Protein 6P2U (pdb70)

Nearest PDB structures (foldseek):
  6p2u-assembly1_A  TM=1.003E+00  e=4.292E-82  Homo sapiens
  6nhk-assembly2_B  TM=9.918E-01  e=5.697E-70  Homo sapiens
  3iuc-assembly3_C  TM=9.650E-01  e=4.732E-54  Homo sapiens
  4b9q-assembly4_D  TM=8.857E-01  e=1.041E-56  Escherichia coli
  7nqr-assembly1_A  TM=9.549E-01  e=6.515E-53  Plasmodium falciparum 3D7

InterPro domains:
  IPR012725 Chaperone DnaK [MF_00332] (52-679)
  IPR012725 Chaperone DnaK [TIGR02350] (55-652)
  IPR013126 Heat shock protein 70 family [PF00012] (55-652)
  IPR013126 Heat shock protein 70 family [PTHR19375] (55-613)
  IPR018181 Heat shock protein 70, conserved site [PS00297] (58-65)
  IPR018181 Heat shock protein 70, conserved site [PS00329] (242-255)
  IPR018181 Heat shock protein 70, conserved site [PS01036] (383-397)
  IPR029047 Heat shock protein 70kD, peptide-binding domain superfamily [G3DSA:2.60.34.10] (428-552)
  IPR029047 Heat shock protein 70kD, peptide-binding domain superfamily [SSF100920] (430-586)
  IPR029048 Heat shock protein 70kD, C-terminal domain superfamily [G3DSA:1.20.1270.10] (553-656)
  IPR043129 ATPase, nucleotide binding domain [SSF53067] (55-235)
  IPR043129 ATPase, nucleotide binding domain [SSF53067] (237-428)

Sequence (379 aa):
KGAVVGIDLGTTNSCVAVMEGKQAKVLENAEGARTTPSVVAFTADGERLVGMPAKRQAVTNPNNTFYATKRLIGRRYDDPEVQKDIKNVPFKIVRASNGDAWVEAHGKLYSPSQIGAFVLMKMKETAENYLGHTAKNAVITVPAYFNDSQRQATKDAGQISGLNVLRVINEPTAAALAYGLDKSEDKVIAVYDLGGGTFDISILEIQKGVFEVKSTNGDTFLGGEDFDQALLRHIVKEFKRETGVDLTKDNMALQRVREAAEKAKCELSSSVQTDINLPYLTMDSGPKHLNMKLTRAQFEGIVTDLIRRTIAPCQKAMQDAEVSKSDIGEVILVGGMTRMPKVQQTVQDLFGRAPSKAVNPDEAVAIGAAIQGGVLAGD

CATH classification: 3.30.420.40 (+3 more: 3.30.30.30, 3.30.420.40, 3.90.640.10)

Foldseek 3Di:
DDWAKEKALDQFKIWIWADDPPFIGTFAAPVRHRIFTLKWFADPVGDIDGTPVLLLCCLVRQQGMDGSCLQQQLAFCPPVSNVVVPVVGRYDWDQDPVRGTWGDDPRDIGRSLCSSLVHVLRVQVRVCVVRVDGRAEYEYEDAPPDDPSSVVSVCVSCVVSRYRHPYYYHLVVLLCVLVVCQQPQWAWEWEWAAAAAWTKIWIWIAHRRDIDTQFIFTGRGFHVLVLLVLQLVVLQVVCCVVPVDGCPVPSVLSSVSSVLSSVQQVVQLPAFKDWRWAFQSDFDPGGDIDIDIDGNVNSCVSCVVSLVRGQVRLVVRCVSSVHALVRHHAYEYAYPVCSRVVSQVSVCVRNVDRHDCPDPRPCSSSRSSNVVSVVVVVD

Organism: Homo sapiens (NCBI:txid9606)

Structure (mmCIF, N/CA/C/O backbone):
data_6P2U
#
_entry.id   6P2U
#
_cell.length_a   51.040
_cell.length_b   68.250
_cell.length_c   121.220
_cell.angle_alpha   90.000
_cell.angle_beta   90.000
_cell.angle_gamma   90.000
#
_symmetry.space_group_name_H-M   'P 21 21 21'
#
loop_
_entity.id
_entity.type
_entity.pdbx_description
1 polymer 'Stress-70 protein, mitochondrial'
2 non-polymer 9-{5-O-[(S)-hydroxy(phosphonooxy)phosphoryl]-alpha-D-ribofuranosyl}-N-(prop-2-yn-1-yl)-9H-purin-6-amine
3 non-polymer 'PHOSPHATE ION'
4 non-polymer 'MAGNESIUM ION'
5 water water
#
loop_
_atom_site.group_PDB
_atom_site.id
_atom_site.type_symbol
_atom_site.label_atom_id
_atom_site.label_alt_id
_atom_site.label_comp_id
_atom_site.label_asym_id
_atom_site.label_entity_id
_atom_site.label_seq_id
_atom_site.pdbx_PDB_ins_code
_atom_site.Cartn_x
_atom_site.Cartn_y
_atom_site.Cartn_z
_atom_site.occupancy
_atom_site.B_iso_or_equiv
_atom_site.auth_seq_id
_atom_site.auth_comp_id
_atom_site.auth_asym_id
_atom_site.auth_atom_id
_atom_site.pdbx_PDB_model_num
ATOM 1 N N . LYS A 1 6 ? -32.95800 28.72500 -23.35300 1.000 62.08000 52 LYS A N 1
ATOM 2 C CA . LYS A 1 6 ? -33.22700 28.78200 -21.92100 1.000 59.83000 52 LYS A CA 1
ATOM 3 C C . LYS A 1 6 ? -31.95300 28.56300 -21.11200 1.000 65.14000 52 LYS A C 1
ATOM 4 O O . LYS A 1 6 ? -30.92700 29.19300 -21.36800 1.000 68.45000 52 LYS A O 1
ATOM 10 N N . GLY A 1 7 ? -32.02900 27.66700 -20.13400 1.000 61.04000 53 GLY A N 1
ATOM 11 C CA . GLY A 1 7 ? -30.89000 27.35400 -19.29100 1.000 47.62000 53 GLY A CA 1
ATOM 12 C C . GLY A 1 7 ? -29.76400 26.67700 -20.04800 1.000 45.41000 53 GLY A C 1
ATOM 13 O O . GLY A 1 7 ? -30.00400 25.88600 -20.96000 1.000 42.55000 53 GLY A O 1
ATOM 14 N N . ALA A 1 8 ? -28.53000 26.99300 -19.66900 1.000 36.19000 54 ALA A N 1
ATOM 15 C CA . ALA A 1 8 ? -27.36000 26.39700 -20.30200 1.000 27.10000 54 ALA A CA 1
ATOM 16 C C . ALA A 1 8 ? -27.37000 24.87600 -20.18400 1.000 24.61000 54 ALA A C 1
ATOM 17 O O . ALA A 1 8 ? -27.89900 24.31900 -19.22300 1.000 25.54000 54 ALA A O 1
ATOM 19 N N . VAL A 1 9 ? -26.78000 24.21400 -21.17300 1.000 17.70000 55 VAL A N 1
ATOM 20 C CA . VAL A 1 9 ? -26.70000 22.75900 -21.19500 1.000 20.73000 55 VAL A CA 1
ATOM 21 C C . VAL A 1 9 ? -25.28200 22.29000 -20.89000 1.000 18.08000 55 VAL A C 1
ATOM 22 O O . VAL A 1 9 ? -24.37200 22.49400 -21.68800 1.000 22.07000 55 VAL A O 1
ATOM 26 N N . VAL A 1 10 ? -25.09700 21.65900 -19.73600 1.000 16.33000 56 VAL A N 1
ATOM 27 C CA . VAL A 1 10 ? -23.77300 21.18200 -19.34500 1.000 18.24000 56 VAL A CA 1
ATOM 28 C C . VAL A 1 10 ? -23.35500 20.05000 -20.27400 1.000 15.96000 56 VAL A C 1
ATOM 29 O O . VAL A 1 10 ? -24.18400 19.29900 -20.79400 1.000 14.48000 56 VAL A O 1
ATOM 33 N N . GLY A 1 11 ? -22.05400 19.94100 -20.51100 1.000 18.23000 57 GLY A N 1
ATOM 34 C CA . GLY A 1 11 ? -21.49600 18.82400 -21.24100 1.000 18.58000 57 GLY A CA 1
ATOM 35 C C . GLY A 1 11 ? -20.67500 17.97600 -20.27600 1.000 15.86000 57 GLY A C 1
ATOM 36 O O . GLY A 1 11 ? -19.79200 18.49100 -19.57600 1.000 15.50000 57 GLY A O 1
ATOM 37 N N . ILE A 1 12 ? -20.99000 16.68800 -20.22900 1.000 13.09000 58 ILE A N 1
ATOM 38 C CA . ILE A 1 12 ? -20.29000 15.80000 -19.30100 1.000 14.79000 58 ILE A CA 1
ATOM 39 C C . ILE A 1 12 ? -19.60200 14.68000 -20.07300 1.000 16.15000 58 ILE A C 1
ATOM 40 O O . ILE A 1 12 ? -20.25800 13.93200 -20.81800 1.000 14.29000 58 ILE A O 1
ATOM 45 N N . ASP A 1 13 ? -18.28300 14.55200 -19.86700 1.000 12.69000 59 ASP A N 1
ATOM 46 C CA . ASP A 1 13 ? -17.52600 13.35100 -20.22300 1.000 13.78000 59 ASP A CA 1
ATOM 47 C C . ASP A 1 13 ? -17.63600 12.37400 -19.05300 1.000 16.65000 59 ASP A C 1
ATOM 48 O O . ASP A 1 13 ? -16.96000 12.54100 -18.03500 1.000 16.59000 59 ASP A O 1
ATOM 53 N N . LEU A 1 14 ? -18.48700 11.34600 -19.19200 1.000 13.51000 60 LEU A N 1
ATOM 54 C CA . LEU A 1 14 ? -18.62600 10.29900 -18.17200 1.000 14.50000 60 LEU A CA 1
ATOM 55 C C . LEU A 1 14 ? -17.61200 9.20700 -18.50500 1.000 16.62000 60 LEU A C 1
ATOM 56 O O . LEU A 1 14 ? -17.87400 8.28800 -19.28800 1.000 16.59000 60 LEU A O 1
ATOM 61 N N . GLY A 1 15 ? -16.42400 9.30900 -17.90900 1.000 16.60000 61 GLY A N 1
ATOM 62 C CA . GLY A 1 15 ? -15.29800 8.52700 -18.36600 1.000 17.72000 61 GLY A CA 1
ATOM 63 C C . GLY A 1 15 ? -15.13000 7.21100 -17.63900 1.000 17.83000 61 GLY A C 1
ATOM 64 O O . GLY A 1 15 ? -15.65200 6.99400 -16.54500 1.000 19.22000 61 GLY A O 1
ATOM 65 N N . THR A 1 16 ? -14.36700 6.30600 -18.22900 1.000 18.60000 62 THR A N 1
ATOM 66 C CA . THR A 1 16 ? -14.11100 5.04100 -17.56200 1.000 21.15000 62 THR A CA 1
ATOM 67 C C . THR A 1 16 ? -13.40000 5.26300 -16.22400 1.000 18.37000 62 THR A C 1
ATOM 68 O O . THR A 1 16 ? -13.82400 4.73900 -15.20400 1.000 18.56000 62 THR A O 1
ATOM 72 N N . THR A 1 17 ? -12.31600 6.03300 -16.24800 1.000 16.62000 63 THR A N 1
ATOM 73 C CA . THR A 1 17 ? -11.53800 6.32500 -15.04500 1.000 19.67000 63 THR A CA 1
ATOM 74 C C . THR A 1 17 ? -11.86200 7.67100 -14.38100 1.000 18.55000 63 THR A C 1
ATOM 75 O O . THR A 1 17 ? -11.93800 7.76100 -13.16600 1.000 18.48000 63 THR A O 1
ATOM 79 N N . ASN A 1 18 ? -12.04200 8.70500 -15.19500 1.000 17.10000 64 ASN A N 1
ATOM 80 C CA . ASN A 1 18 ? -12.24300 10.05900 -14.71000 1.000 18.52000 64 ASN A CA 1
ATOM 81 C C . ASN A 1 18 ? -13.35400 10.75400 -15.48500 1.000 19.78000 64 ASN A C 1
ATOM 82 O O . ASN A 1 18 ? -13.62600 10.39900 -16.62300 1.000 18.41000 64 ASN A O 1
ATOM 87 N N . SER A 1 19 ? -13.98100 11.75200 -14.87200 1.000 15.22000 65 SER A N 1
ATOM 88 C CA . SER A 1 19 ? -15.07200 12.45200 -15.52000 1.000 15.37000 65 SER A CA 1
ATOM 89 C C . SER A 1 19 ? -14.78400 13.94900 -15.47900 1.000 18.71000 65 SER A C 1
ATOM 90 O O . SER A 1 19 ? -13.96500 14.42500 -14.68300 1.000 18.02000 65 SER A O 1
ATOM 93 N N . CYS A 1 20 ? -15.45900 14.69400 -16.34900 1.000 14.22000 66 CYS A N 1
ATOM 94 C CA . CYS A 1 20 ? -15.17000 16.11200 -16.52300 1.000 14.30000 66 CYS A CA 1
ATOM 95 C C . CYS A 1 20 ? -16.45200 16.80000 -16.97700 1.000 15.20000 66 CYS A C 1
ATOM 96 O O . CYS A 1 20 ? -17.25800 16.21200 -17.70400 1.000 13.50000 66 CYS A O 1
ATOM 99 N N . VAL A 1 21 ? -16.67200 18.02200 -16.51100 1.000 16.70000 67 VAL A N 1
ATOM 100 C CA . VAL A 1 21 ? -17.86900 18.77000 -16.87500 1.000 12.39000 67 VAL A CA 1
ATOM 101 C C . VAL A 1 21 ? -17.48500 20.17500 -17.31300 1.000 15.65000 67 VAL A C 1
ATOM 102 O O . VAL A 1 21 ? -16.66800 20.84600 -16.67000 1.000 16.66000 67 VAL A O 1
ATOM 106 N N . ALA A 1 22 ? -18.08700 20.62500 -18.40800 1.000 14.49000 68 ALA A N 1
ATOM 107 C CA . ALA A 1 22 ? -17.83400 21.95400 -18.93700 1.000 16.78000 68 ALA A CA 1
ATOM 108 C C . ALA A 1 22 ? -19.15500 22.53200 -19.41400 1.000 15.20000 68 ALA A C 1
ATOM 109 O O . ALA A 1 22 ? -20.14000 21.81300 -19.56300 1.000 16.80000 68 ALA A O 1
ATOM 111 N N . VAL A 1 23 ? -19.17600 23.84500 -19.64400 1.000 15.60000 69 VAL A N 1
ATOM 112 C CA . VAL A 1 23 ? -20.36800 24.52500 -20.13100 1.000 17.59000 69 VAL A CA 1
ATOM 113 C C . VAL A 1 23 ? -19.93600 25.74500 -20.93900 1.000 19.03000 69 VAL A C 1
ATOM 114 O O . VAL A 1 23 ? -18.90800 26.36600 -20.65700 1.000 21.79000 69 VAL A O 1
ATOM 118 N N . MET A 1 24 ? -20.70400 26.06700 -21.97600 1.000 20.66000 70 MET A N 1
ATOM 119 C CA . MET A 1 24 ? -20.42000 27.26600 -22.76000 1.000 21.34000 70 MET A CA 1
ATOM 120 C C . MET A 1 24 ? -20.57800 28.51900 -21.90500 1.000 25.69000 70 MET A C 1
ATOM 121 O O . MET A 1 24 ? -21.60600 28.71800 -21.25100 1.000 28.39000 70 MET A O 1
ATOM 126 N N . GLU A 1 25 ? -19.55500 29.36700 -21.91500 1.000 29.89000 71 GLU A N 1
ATOM 127 C CA . GLU A 1 25 ? -19.61200 30.68800 -21.28700 1.000 34.09000 71 GLU A CA 1
ATOM 128 C C . GLU A 1 25 ? -19.15500 31.71400 -22.32300 1.000 33.28000 71 GLU A C 1
ATOM 129 O O . GLU A 1 25 ? -17.96000 31.84600 -22.59800 1.000 31.18000 71 GLU A O 1
ATOM 135 N N . GLY A 1 26 ? -20.10100 32.44300 -22.90100 1.000 30.69000 72 GLY A N 1
ATOM 136 C CA . GLY A 1 26 ? -19.74300 33.32600 -23.99700 1.000 31.73000 72 GLY A CA 1
ATOM 137 C C . GLY A 1 26 ? -19.42100 32.50300 -25.22700 1.000 31.75000 72 GLY A C 1
ATOM 138 O O . GLY A 1 26 ? -20.19600 31.62600 -25.62700 1.000 31.33000 72 GLY A O 1
ATOM 139 N N . LYS A 1 27 ? -18.25700 32.76000 -25.82600 1.000 35.63000 73 LYS A N 1
ATOM 140 C CA . LYS A 1 27 ? -17.85200 32.11400 -27.06900 1.000 38.06000 73 LYS A CA 1
ATOM 141 C C . LYS A 1 27 ? -16.90700 30.93900 -26.85600 1.000 33.85000 73 LYS A C 1
ATOM 142 O O . LYS A 1 27 ? -16.40500 30.38500 -27.83800 1.000 37.92000 73 LYS A O 1
ATOM 144 N N . GLN A 1 28 ? -16.64600 30.54600 -25.61100 1.000 33.31000 74 GLN A N 1
ATOM 145 C CA . GLN A 1 28 ? -15.76100 29.42300 -25.34300 1.000 33.08000 74 GLN A CA 1
ATOM 146 C C . GLN A 1 28 ? -16.35000 28.55500 -24.24100 1.000 32.78000 74 GLN A C 1
ATOM 147 O O . GLN A 1 28 ? -17.08300 29.03800 -23.37000 1.000 29.75000 74 GLN A O 1
ATOM 149 N N . ALA A 1 29 ? -16.02200 27.26500 -24.29700 1.000 29.58000 75 ALA A N 1
ATOM 150 C CA . ALA A 1 29 ? -16.39300 26.33800 -23.23900 1.000 23.64000 75 ALA A CA 1
ATOM 151 C C . ALA A 1 29 ? -15.50800 26.55200 -22.01900 1.000 22.51000 75 ALA A C 1
ATOM 152 O O . ALA A 1 29 ? -14.30400 26.80500 -22.14800 1.000 24.38000 75 ALA A O 1
ATOM 154 N N . LYS A 1 30 ? -16.11600 26.45700 -20.83200 1.000 18.18000 76 LYS A N 1
ATOM 155 C CA . LYS A 1 30 ? -15.42100 26.57200 -19.55200 1.000 21.22000 76 LYS A CA 1
ATOM 156 C C . LYS A 1 30 ? -15.48900 25.23400 -18.82200 1.000 21.39000 76 LYS A C 1
ATOM 157 O O . LYS A 1 30 ? -16.58400 24.73400 -18.54700 1.000 18.19000 76 LYS A O 1
ATOM 159 N N . VAL A 1 31 ? -14.32800 24.66300 -18.51000 1.000 14.52000 77 VAL A N 1
ATOM 160 C CA . VAL A 1 31 ? -14.25800 23.43400 -17.72400 1.000 16.60000 77 VAL A CA 1
ATOM 161 C C . VAL A 1 31 ? -14.40800 23.80200 -16.25200 1.000 17.24000 77 VAL A C 1
ATOM 162 O O . VAL A 1 31 ? -13.78300 24.75600 -15.77500 1.000 18.21000 77 VAL A O 1
ATOM 166 N N . LEU A 1 32 ? -15.23500 23.05500 -15.52400 1.000 17.28000 78 LEU A N 1
ATOM 167 C CA . LEU A 1 32 ? -15.59000 23.43700 -14.16300 1.000 20.48000 78 LEU A CA 1
ATOM 168 C C . LEU A 1 32 ? -14.82700 22.59100 -13.15400 1.000 20.18000 78 LEU A C 1
ATOM 169 O O . LEU A 1 32 ? -14.61700 21.39600 -13.36500 1.000 19.39000 78 LEU A O 1
ATOM 174 N N . GLU A 1 33 ? -14.38200 23.21600 -12.07200 1.000 19.08000 79 GLU A N 1
ATOM 175 C CA . GLU A 1 33 ? -13.64000 22.48800 -11.05700 1.000 22.18000 79 GLU A CA 1
ATOM 176 C C . GLU A 1 33 ? -14.56200 22.12800 -9.90200 1.000 20.71000 79 GLU A C 1
ATOM 177 O O . GLU A 1 33 ? -15.49500 22.87300 -9.58000 1.000 21.83000 79 GLU A O 1
ATOM 183 N N . ASN A 1 34 ? -14.32000 20.96200 -9.30800 1.0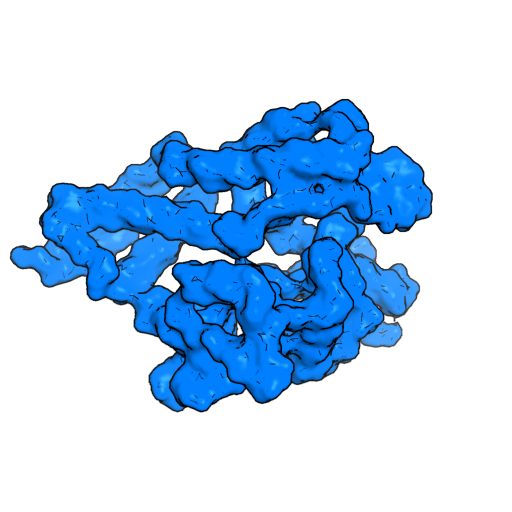00 24.40000 80 ASN A N 1
ATOM 184 C CA . ASN A 1 34 ? -15.17400 20.47800 -8.23500 1.000 24.03000 80 ASN A CA 1
ATOM 185 C C . ASN A 1 34 ? -14.80400 21.16800 -6.91800 1.000 25.41000 80 ASN A C 1
ATOM 186 O O . ASN A 1 34 ? -13.97000 22.07600 -6.87100 1.000 24.21000 80 ASN A O 1
ATOM 191 N N . ALA A 1 35 ? -15.44800 20.74000 -5.83200 1.000 25.76000 81 ALA A N 1
ATOM 192 C CA . ALA A 1 35 ? -15.23800 21.36400 -4.52900 1.000 26.34000 81 ALA A CA 1
ATOM 193 C C . ALA A 1 35 ? -13.81900 21.16600 -4.01300 1.000 29.28000 81 ALA A C 1
ATOM 194 O O . ALA A 1 35 ? -13.36700 21.94000 -3.16000 1.000 31.31000 81 ALA A O 1
ATOM 196 N N . GLU A 1 36 ? -13.12000 20.13500 -4.49600 1.000 29.35000 82 GLU A N 1
ATOM 197 C CA . GLU A 1 36 ? -11.72200 19.87800 -4.17100 1.000 29.68000 82 GLU A CA 1
ATOM 198 C C . GLU A 1 36 ? -10.75000 20.65400 -5.05200 1.000 26.64000 82 GLU A C 1
ATOM 199 O O . GLU A 1 36 ? -9.54300 20.46600 -4.91200 1.000 30.97000 82 GLU A O 1
ATOM 205 N N . GLY A 1 37 ? -11.23800 21.51000 -5.94700 1.000 24.54000 83 GLY A N 1
ATOM 206 C CA . GLY A 1 37 ? -10.38400 22.28600 -6.82400 1.000 20.10000 83 GLY A CA 1
ATOM 207 C C . GLY A 1 37 ? -9.93200 21.59100 -8.08700 1.000 24.20000 83 GLY A C 1
ATOM 208 O O . GLY A 1 37 ? -9.16700 22.18100 -8.85900 1.000 28.57000 83 GLY A O 1
ATOM 209 N N . ALA A 1 38 ? -10.38700 20.37100 -8.34200 1.000 21.40000 84 ALA A N 1
ATOM 210 C CA . ALA A 1 38 ? -9.89500 19.57500 -9.45500 1.000 21.90000 84 ALA A CA 1
ATOM 211 C C . ALA A 1 38 ? -10.84000 19.69000 -10.64500 1.000 20.22000 84 ALA A C 1
ATOM 212 O O . ALA A 1 38 ? -12.06200 19.72400 -10.48200 1.000 17.65000 84 ALA A O 1
ATOM 214 N N . ARG A 1 39 ? -10.27000 19.74200 -11.84500 1.000 22.17000 85 ARG A N 1
ATOM 215 C CA . ARG A 1 39 ? -11.07000 19.85900 -13.05400 1.000 22.65000 85 ARG A CA 1
ATOM 216 C C . ARG A 1 39 ? -11.49600 18.51000 -13.63200 1.000 19.89000 85 ARG A C 1
ATOM 217 O O . ARG A 1 39 ? -12.16500 18.48500 -14.66600 1.000 23.22000 85 ARG A O 1
ATOM 225 N N . THR A 1 40 ? -11.11600 17.39900 -13.00700 1.000 19.61000 86 THR A N 1
ATOM 226 C CA . THR A 1 40 ? -11.66800 16.08500 -13.30700 1.000 14.20000 86 THR A CA 1
ATOM 227 C C . THR A 1 40 ? -11.96800 15.37600 -11.99800 1.000 18.03000 86 THR A C 1
ATOM 228 O O . THR A 1 40 ? -11.40100 15.70100 -10.95100 1.000 19.83000 86 THR A O 1
ATOM 232 N N . THR A 1 41 ? -12.84100 14.37100 -12.08300 1.000 16.49000 87 THR A N 1
ATOM 233 C CA . THR A 1 41 ? -13.36800 13.63600 -10.93600 1.000 16.38000 87 THR A CA 1
ATOM 234 C C . THR A 1 41 ? -13.23800 12.14400 -11.21600 1.000 17.41000 87 THR A C 1
ATOM 235 O O . THR A 1 41 ? -13.66600 11.68400 -12.29000 1.000 18.10000 87 THR A O 1
ATOM 239 N N . PRO A 1 42 ? -12.65400 11.35900 -10.30300 1.000 18.35000 88 PRO A N 1
ATOM 240 C CA . PRO A 1 42 ? -12.58600 9.90900 -10.51800 1.000 16.80000 88 PRO A CA 1
ATOM 241 C C . PRO A 1 42 ? -13.97500 9.28900 -10.59400 1.000 17.68000 88 PRO A C 1
ATOM 242 O O . PRO A 1 42 ? -14.84200 9.56100 -9.76700 1.000 17.22000 88 PRO A O 1
ATOM 246 N N . SER A 1 43 ? -14.18700 8.45700 -11.61600 1.000 17.11000 89 SER A N 1
ATOM 247 C CA . SER A 1 43 ? -15.46500 7.77200 -11.79200 1.000 17.04000 89 SER A CA 1
ATOM 248 C C . SER A 1 43 ? -15.46600 6.54500 -10.87600 1.000 16.55000 89 SER A C 1
ATOM 249 O O . SER A 1 43 ? -15.46500 5.39200 -11.31500 1.000 15.62000 89 SER A O 1
ATOM 252 N N . VAL A 1 44 ? -15.41200 6.82200 -9.56900 1.000 15.26000 90 VAL A N 1
ATOM 253 C CA . VAL A 1 44 ? -15.20600 5.80000 -8.54600 1.000 15.36000 90 VAL A CA 1
ATOM 254 C C . VAL A 1 44 ? -16.26100 5.98600 -7.46400 1.000 14.96000 90 VAL A C 1
ATOM 255 O O . VAL A 1 44 ? -16.52200 7.11400 -7.03600 1.000 15.13000 90 VAL A O 1
ATOM 259 N N . VAL A 1 45 ? -16.89300 4.88700 -7.06000 1.000 14.43000 91 VAL A N 1
ATOM 260 C CA . VAL A 1 45 ? -17.95600 4.88700 -6.06100 1.000 19.81000 91 VAL A CA 1
ATOM 261 C C . VAL A 1 45 ? -17.67300 3.73900 -5.10400 1.000 20.71000 91 VAL A C 1
ATOM 262 O O . VAL A 1 45 ? -17.39500 2.61900 -5.54700 1.000 18.17000 91 VAL A O 1
ATOM 266 N N . ALA A 1 46 ? -17.74100 4.00900 -3.80000 1.000 19.00000 92 ALA A N 1
ATOM 267 C CA . ALA A 1 46 ? -17.41300 3.00300 -2.79700 1.000 21.09000 92 ALA A CA 1
ATOM 268 C C . ALA A 1 46 ? -18.38700 3.09300 -1.63300 1.000 22.87000 92 ALA A C 1
ATOM 269 O O . ALA A 1 46 ? -18.98000 4.14300 -1.36500 1.000 23.00000 92 ALA A O 1
ATOM 271 N N . PHE A 1 47 ? -18.54800 1.96700 -0.94100 1.000 21.36000 93 PHE A N 1
ATOM 272 C CA . PHE A 1 47 ? -19.36100 1.88600 0.26800 1.000 26.62000 93 PHE A CA 1
ATOM 273 C C . PHE A 1 47 ? -18.49500 1.32700 1.39100 1.000 26.96000 93 PHE A C 1
ATOM 274 O O . PHE A 1 47 ? -17.88000 0.26200 1.24600 1.000 24.82000 93 PHE A O 1
ATOM 282 N N . THR A 1 48 ? -18.42500 2.06100 2.49200 1.000 30.82000 94 THR A N 1
ATOM 283 C CA . THR A 1 48 ? -17.62000 1.64000 3.62700 1.000 34.79000 94 THR A CA 1
ATOM 284 C C . THR A 1 48 ? -18.36800 0.59000 4.44700 1.000 37.90000 94 THR A C 1
ATOM 285 O O . THR A 1 48 ? -19.54500 0.28400 4.20400 1.000 37.09000 94 THR A O 1
ATOM 289 N N . ALA A 1 49 ? -17.66400 0.04600 5.44700 1.000 43.06000 95 ALA A N 1
ATOM 290 C CA . ALA A 1 49 ? -18.23900 -1.00900 6.28000 1.000 42.93000 95 ALA A CA 1
ATOM 291 C C . ALA A 1 49 ? -19.55200 -0.57400 6.91700 1.000 39.67000 95 ALA A C 1
ATOM 292 O O . ALA A 1 49 ? -20.48100 -1.38000 7.05300 1.000 44.07000 95 ALA A O 1
ATOM 294 N N . ASP A 1 50 ? -19.65200 0.70000 7.31400 1.000 40.87000 96 ASP A N 1
ATOM 295 C CA . ASP A 1 50 ? -20.88700 1.22200 7.89600 1.000 41.54000 96 ASP A CA 1
ATOM 296 C C . ASP A 1 50 ? -21.97800 1.47300 6.85800 1.000 40.85000 96 ASP A C 1
ATOM 297 O O . ASP A 1 50 ? -23.12900 1.72400 7.23700 1.000 47.84000 96 ASP A O 1
ATOM 302 N N . GLY A 1 51 ? -21.65600 1.42400 5.57000 1.000 39.45000 97 GLY A N 1
ATOM 303 C CA . GLY A 1 51 ? -22.64200 1.69100 4.54400 1.000 38.35000 97 GLY A CA 1
ATOM 304 C C . GLY A 1 51 ? -22.72600 3.12400 4.05800 1.000 35.82000 97 GLY A C 1
ATOM 305 O O . GLY A 1 51 ? -23.65800 3.44900 3.31100 1.000 35.56000 97 GLY A O 1
ATOM 306 N N . GLU A 1 52 ? -21.79800 3.99200 4.46000 1.000 37.99000 98 GLU A N 1
ATOM 307 C CA . GLU A 1 52 ? -21.70600 5.31700 3.86400 1.000 35.96000 98 GLU A CA 1
ATOM 308 C C . GLU A 1 52 ? -21.16500 5.20800 2.44300 1.000 30.54000 98 GLU A C 1
ATOM 309 O O . GLU A 1 52 ? -20.39100 4.30200 2.12100 1.000 31.39000 98 GLU A O 1
ATOM 311 N N . ARG A 1 53 ? -21.58800 6.13900 1.58700 1.000 28.27000 99 ARG A N 1
ATOM 312 C CA . ARG A 1 53 ? -21.18700 6.15700 0.18400 1.000 27.73000 99 ARG A CA 1
ATOM 313 C C . ARG A 1 53 ? -20.11300 7.20800 -0.05700 1.000 25.44000 99 ARG A C 1
ATOM 314 O O . ARG A 1 53 ? -20.21700 8.33700 0.43300 1.000 25.34000 99 ARG A O 1
ATOM 322 N N . LEU A 1 54 ? -19.09500 6.83200 -0.84000 1.000 22.11000 100 LEU A N 1
ATOM 323 C CA . LEU A 1 54 ? -18.01000 7.72300 -1.23300 1.000 22.46000 100 LEU A CA 1
ATOM 324 C C . LEU A 1 54 ? -17.96800 7.83200 -2.75100 1.000 19.45000 100 LEU A C 1
ATOM 325 O O . LEU A 1 54 ? -18.09000 6.82700 -3.44800 1.000 19.30000 100 LEU A O 1
ATOM 330 N N . VAL A 1 55 ? -17.77500 9.04600 -3.26500 1.000 20.81000 101 VAL A N 1
ATOM 331 C CA . VAL A 1 55 ? -17.70800 9.27900 -4.70200 1.000 19.51000 101 VAL A CA 1
ATOM 332 C C . VAL A 1 55 ? -16.50000 10.15000 -5.00800 1.000 22.10000 101 VAL A C 1
ATOM 333 O O . VAL A 1 55 ? -16.17600 11.07400 -4.25100 1.000 23.93000 101 VAL A O 1
ATOM 337 N N . GLY A 1 56 ? -15.81800 9.83600 -6.10900 1.000 21.59000 102 GLY A N 1
ATOM 338 C CA . GLY A 1 56 ? -14.71600 10.64700 -6.57000 1.000 17.66000 102 GLY A CA 1
ATOM 339 C C . GLY A 1 56 ? -13.44600 10.41600 -5.77900 1.000 21.18000 102 GLY A C 1
ATOM 340 O O . GLY A 1 56 ? -13.13500 9.27900 -5.40200 1.000 18.89000 102 GLY A O 1
ATOM 341 N N . MET A 1 57 ? -12.70300 11.49000 -5.51800 1.000 22.19000 103 MET A N 1
ATOM 342 C CA . MET A 1 57 ? -11.40600 11.33800 -4.86300 1.000 23.67000 103 MET A CA 1
ATOM 343 C C . MET A 1 57 ? -11.48300 10.60200 -3.52300 1.000 19.24000 103 MET A C 1
ATOM 344 O O . MET A 1 57 ? -10.62900 9.73000 -3.28900 1.000 18.99000 103 MET A O 1
ATOM 349 N N . PRO A 1 58 ? -12.46200 10.84400 -2.63900 1.000 20.99000 104 PRO A N 1
ATOM 350 C CA . PRO A 1 58 ? -12.54600 10.01700 -1.42000 1.000 17.82000 104 PRO A CA 1
ATOM 351 C C . PRO A 1 58 ? -12.62300 8.52600 -1.68400 1.000 22.05000 104 PRO A C 1
ATOM 352 O O . PRO A 1 58 ? -12.01300 7.74200 -0.94100 1.000 22.93000 104 PRO A O 1
ATOM 356 N N . ALA A 1 59 ? -13.37200 8.09800 -2.70600 1.000 17.68000 105 ALA A N 1
ATOM 357 C CA . ALA A 1 59 ? -13.46100 6.66600 -2.96300 1.000 16.88000 105 ALA A CA 1
ATOM 358 C C . ALA A 1 59 ? -12.14900 6.14700 -3.51600 1.000 19.48000 105 ALA A C 1
ATOM 359 O O . ALA A 1 59 ? -11.68100 5.07400 -3.12100 1.000 19.05000 105 ALA A O 1
ATOM 361 N N . LYS A 1 60 ? -11.53900 6.90900 -4.42200 1.000 16.81000 106 LYS A N 1
ATOM 362 C CA . LYS A 1 60 ? -10.26200 6.50600 -4.99100 1.000 21.96000 106 LYS A CA 1
ATOM 363 C C . LYS A 1 60 ? -9.21600 6.30000 -3.89700 1.000 19.92000 106 LYS A C 1
ATOM 364 O O . LYS A 1 60 ? -8.48200 5.31000 -3.91200 1.000 21.02000 106 LYS A O 1
ATOM 370 N N . ARG A 1 61 ? -9.18400 7.18800 -2.90400 1.000 16.97000 107 ARG A N 1
ATOM 371 C CA . ARG A 1 61 ? -8.16400 7.14600 -1.86200 1.000 25.09000 107 ARG A CA 1
ATOM 372 C C . ARG A 1 61 ? -8.26400 5.92000 -0.95900 1.000 23.26000 107 ARG A C 1
ATOM 373 O O . ARG A 1 61 ? -7.38800 5.73200 -0.11200 1.000 23.39000 107 ARG A O 1
ATOM 381 N N . GLN A 1 62 ? -9.29700 5.09000 -1.09300 1.000 23.23000 108 GLN A N 1
ATOM 382 C CA . GLN A 1 62 ? -9.38900 3.87300 -0.29500 1.000 18.00000 108 GLN A CA 1
ATOM 383 C C . GLN A 1 62 ? -9.61800 2.65300 -1.17900 1.000 22.66000 108 GLN A C 1
ATOM 384 O O . GLN A 1 62 ? -9.98500 1.58400 -0.67600 1.000 20.36000 108 GLN A O 1
ATOM 390 N N . ALA A 1 63 ? -9.37700 2.79000 -2.48600 1.000 20.16000 109 ALA A N 1
ATOM 391 C CA . ALA A 1 63 ? -9.65300 1.69900 -3.41600 1.000 19.18000 109 ALA A CA 1
ATOM 392 C C . ALA A 1 63 ? -8.84700 0.45700 -3.06900 1.000 23.72000 109 ALA A C 1
ATOM 393 O O . ALA A 1 63 ? -9.34400 -0.67000 -3.19400 1.000 24.81000 109 ALA A O 1
ATOM 395 N N . VAL A 1 64 ? -7.60700 0.64000 -2.61700 1.000 18.91000 110 VAL A N 1
ATOM 396 C CA . VAL A 1 64 ? -6.72000 -0.49700 -2.40500 1.000 22.30000 110 VAL A CA 1
ATOM 397 C C . VAL A 1 64 ? -6.96000 -1.14900 -1.05000 1.000 23.35000 110 VAL A C 1
ATOM 398 O O . VAL A 1 64 ? -6.75200 -2.35600 -0.89500 1.000 21.57000 110 VAL A O 1
ATOM 402 N N . THR A 1 65 ? -7.36800 -0.38000 -0.04200 1.000 21.5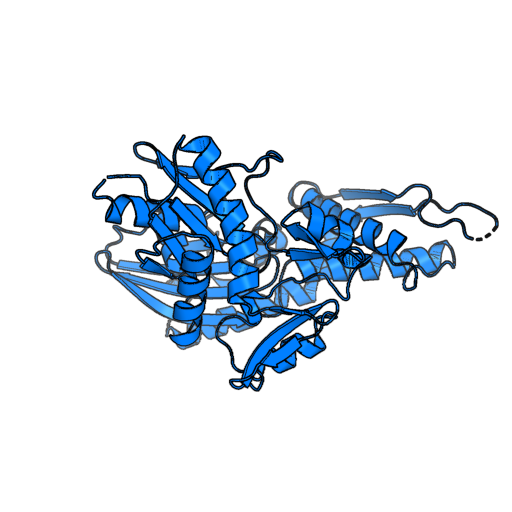8000 111 THR A N 1
ATOM 403 C CA . THR A 1 65 ? -7.65200 -0.98400 1.25700 1.000 23.84000 111 THR A CA 1
ATOM 404 C C . THR A 1 65 ? -9.06400 -1.54100 1.35300 1.000 22.37000 111 THR A C 1
ATOM 405 O O . THR A 1 65 ? -9.32100 -2.38500 2.21900 1.000 24.18000 111 THR A O 1
ATOM 409 N N . ASN A 1 66 ? -9.97300 -1.11600 0.45900 1.000 23.23000 112 ASN A N 1
ATOM 410 C CA . ASN A 1 66 ? -11.36400 -1.56500 0.42500 1.000 20.96000 112 ASN A CA 1
ATOM 411 C C . ASN A 1 66 ? -11.71100 -2.14600 -0.94500 1.000 23.99000 112 ASN A C 1
ATOM 412 O O . ASN A 1 66 ? -12.69300 -1.71200 -1.57100 1.000 24.81000 112 ASN A O 1
ATOM 417 N N . PRO A 1 67 ? -10.94600 -3.12000 -1.45300 1.000 25.70000 113 PRO A N 1
ATOM 418 C CA . PRO A 1 67 ? -11.16400 -3.54800 -2.84700 1.000 23.31000 113 PRO A CA 1
ATOM 419 C C . PRO A 1 67 ? -12.51800 -4.20100 -3.09300 1.000 27.09000 113 PRO A C 1
ATOM 420 O O . PRO A 1 67 ? -13.04000 -4.10400 -4.21100 1.000 25.75000 113 PRO A O 1
ATOM 424 N N . ASN A 1 68 ? -13.11800 -4.84500 -2.09100 1.000 26.97000 114 ASN A N 1
ATOM 425 C CA . ASN A 1 68 ? -14.35200 -5.59000 -2.34700 1.000 28.94000 114 ASN A CA 1
ATOM 426 C C . ASN A 1 68 ? -15.53500 -4.66600 -2.60200 1.000 26.05000 114 ASN A C 1
ATOM 427 O O . ASN A 1 68 ? -16.46700 -5.04400 -3.31800 1.000 28.46000 114 ASN A O 1
ATOM 432 N N . ASN A 1 69 ? -15.51300 -3.46100 -2.03500 1.000 25.46000 115 ASN A N 1
ATOM 433 C CA . ASN A 1 69 ? -16.65400 -2.55400 -2.02300 1.000 23.52000 115 ASN A CA 1
ATOM 434 C C . ASN A 1 69 ? -16.35900 -1.23300 -2.72900 1.000 25.64000 115 ASN A C 1
ATOM 435 O O . ASN A 1 69 ? -17.04300 -0.23600 -2.48700 1.000 20.99000 115 ASN A O 1
ATOM 440 N N . THR A 1 70 ? -15.35400 -1.20700 -3.60200 1.000 23.12000 116 THR A N 1
ATOM 441 C CA . THR A 1 70 ? -15.01100 -0.03500 -4.39100 1.000 20.23000 116 THR A CA 1
ATOM 442 C C . THR A 1 70 ? -15.29500 -0.36900 -5.85300 1.000 23.03000 116 THR A C 1
ATOM 443 O O . THR A 1 70 ? -14.68900 -1.29300 -6.41200 1.000 23.31000 116 THR A O 1
ATOM 447 N N . PHE A 1 71 ? -16.23000 0.36100 -6.45700 1.000 19.32000 117 PHE A N 1
ATOM 448 C CA . PHE A 1 71 ? -16.58500 0.16200 -7.85500 1.000 17.55000 117 PHE A CA 1
ATOM 449 C C . PHE A 1 71 ? -15.79400 1.11500 -8.74200 1.000 17.11000 117 PHE A C 1
ATOM 450 O O . PHE A 1 71 ? -15.80400 2.32800 -8.52500 1.000 17.33000 117 PHE A O 1
ATOM 458 N N . TYR A 1 72 ? -15.13600 0.56300 -9.75700 1.000 16.70000 118 TYR A N 1
ATOM 459 C CA . TYR A 1 72 ? -14.34500 1.35500 -10.68200 1.000 19.65000 118 TYR A CA 1
ATOM 460 C C . TYR A 1 72 ? -14.43900 0.74900 -12.07300 1.000 17.95000 118 TYR A C 1
ATOM 461 O O . TYR A 1 72 ? -14.63500 -0.46100 -12.23100 1.000 21.47000 118 TYR A O 1
ATOM 470 N N . ALA A 1 73 ? -14.25200 1.59800 -13.08300 1.000 17.59000 119 ALA A N 1
ATOM 471 C CA . ALA A 1 73 ? -14.37700 1.18300 -14.48000 1.000 19.92000 119 ALA A CA 1
ATOM 472 C C . ALA A 1 73 ? -15.70400 0.46000 -14.74300 1.000 17.30000 119 ALA A C 1
ATOM 473 O O . ALA A 1 73 ? -15.76200 -0.45700 -15.56700 1.000 18.13000 119 ALA A O 1
ATOM 475 N N . THR A 1 74 ? -16.79100 0.85700 -14.05300 1.000 14.09000 120 THR A N 1
ATOM 476 C CA . THR A 1 74 ? -18.09200 0.23600 -14.34000 1.000 18.83000 120 THR A CA 1
ATOM 477 C C . THR A 1 74 ? -18.64800 0.61400 -15.71300 1.000 17.09000 120 THR A C 1
ATOM 478 O O . THR A 1 74 ? -19.56500 -0.06100 -16.20000 1.000 18.78000 120 THR A O 1
ATOM 482 N N . LYS A 1 75 ? -18.11500 1.65500 -16.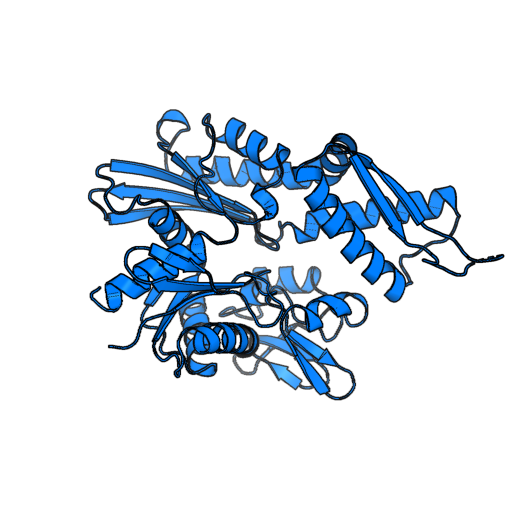35300 1.000 15.43000 121 LYS A N 1
ATOM 483 C CA . LYS A 1 75 ? -18.43800 1.92900 -17.75200 1.000 18.54000 121 LYS A CA 1
ATOM 484 C C . LYS A 1 75 ? -18.18500 0.71900 -18.64600 1.000 17.52000 121 LYS A C 1
ATOM 485 O O . LYS A 1 75 ? -18.76600 0.62300 -19.72700 1.000 18.67000 121 LYS A O 1
ATOM 491 N N . ARG A 1 76 ? -17.34300 -0.21800 -18.21600 1.000 19.01000 122 ARG A N 1
ATOM 492 C CA . ARG A 1 76 ? -17.15600 -1.46400 -18.95300 1.000 17.74000 122 ARG A CA 1
ATOM 493 C C . ARG A 1 76 ? -18.36200 -2.38200 -18.84900 1.000 21.31000 122 ARG A C 1
ATOM 494 O O . ARG A 1 76 ? -18.45700 -3.34200 -19.61400 1.000 19.51000 122 ARG A O 1
ATOM 502 N N . LEU A 1 77 ? -19.26600 -2.13000 -17.90700 1.000 19.24000 123 LEU A N 1
ATOM 503 C CA . LEU A 1 77 ? -20.43200 -2.98000 -17.72400 1.000 17.73000 123 LEU A CA 1
ATOM 504 C C . LEU A 1 77 ? -21.72500 -2.34500 -18.20100 1.000 18.32000 123 LEU A C 1
ATOM 505 O O . LEU A 1 77 ? -22.70900 -3.06800 -18.39100 1.000 19.34000 123 LEU A O 1
ATOM 510 N N . ILE A 1 78 ? -21.75400 -1.02500 -18.39200 1.000 15.91000 124 ILE A N 1
ATOM 511 C CA . ILE A 1 78 ? -23.02900 -0.32900 -18.52300 1.000 20.24000 124 ILE A CA 1
ATOM 512 C C . ILE A 1 78 ? -23.70000 -0.75700 -19.82300 1.000 16.60000 124 ILE A C 1
ATOM 513 O O . ILE A 1 78 ? -23.06400 -0.80000 -20.88400 1.000 18.31000 124 ILE A O 1
ATOM 518 N N . GLY A 1 79 ? -24.96500 -1.15800 -19.72700 1.000 21.13000 125 GLY A N 1
ATOM 519 C CA . GLY A 1 79 ? -25.71200 -1.58900 -20.89000 1.000 21.83000 125 GLY A CA 1
ATOM 520 C C . GLY A 1 79 ? -25.35100 -2.95200 -21.43500 1.000 24.56000 125 GLY A C 1
ATOM 521 O O . GLY A 1 79 ? -25.77800 -3.28700 -22.54900 1.000 21.69000 125 GLY A O 1
ATOM 522 N N . ARG A 1 80 ? -24.62500 -3.74800 -20.65800 1.000 17.29000 126 ARG A N 1
ATOM 523 C CA . ARG A 1 80 ? -24.16300 -5.05800 -21.09800 1.000 18.03000 126 ARG A CA 1
ATOM 524 C C . ARG A 1 80 ? -24.83400 -6.21800 -20.37000 1.000 23.84000 126 ARG A C 1
ATOM 525 O O . ARG A 1 80 ? -25.14600 -6.12800 -19.18900 1.000 20.12000 126 ARG A O 1
ATOM 533 N N . ARG A 1 81 ? -25.05100 -7.30600 -21.10000 1.000 18.33000 127 ARG A N 1
ATOM 534 C CA . ARG A 1 81 ? -25.49800 -8.55800 -20.51000 1.000 23.67000 127 ARG A CA 1
ATOM 535 C C . ARG A 1 81 ? -24.38100 -9.17500 -19.67500 1.000 21.70000 127 ARG A C 1
ATOM 536 O O . ARG A 1 81 ? -23.19700 -9.02900 -19.98300 1.000 21.86000 127 ARG A O 1
ATOM 544 N N . TYR A 1 82 ? -24.76500 -9.88500 -18.61300 1.000 23.50000 128 TYR A N 1
ATOM 545 C CA . TYR A 1 82 ? -23.77400 -10.58800 -17.80400 1.000 23.35000 128 TYR A CA 1
ATOM 546 C C . TYR A 1 82 ? -22.93000 -11.54900 -18.64200 1.000 25.98000 128 TYR A C 1
ATOM 547 O O . TYR A 1 82 ? -21.73200 -11.70200 -18.38400 1.000 26.17000 128 TYR A O 1
ATOM 556 N N . ASP A 1 83 ? -23.51400 -12.19400 -19.65200 1.000 25.07000 129 ASP A N 1
ATOM 557 C CA . ASP A 1 83 ? -22.78000 -13.18700 -20.43500 1.000 26.26000 129 ASP A CA 1
ATOM 558 C C . ASP A 1 83 ? -21.93700 -12.57600 -21.55000 1.000 28.21000 129 ASP A C 1
ATOM 559 O O . ASP A 1 83 ? -21.16900 -13.30600 -22.19400 1.000 27.06000 129 ASP A O 1
ATOM 564 N N . ASP A 1 84 ? -22.05400 -11.27100 -21.78200 1.000 21.13000 130 ASP A N 1
ATOM 565 C CA . ASP A 1 84 ? -21.15100 -10.57500 -22.68100 1.000 26.69000 130 ASP A CA 1
ATOM 566 C C . ASP A 1 84 ? -19.69900 -10.96600 -22.36100 1.000 24.91000 130 ASP A C 1
ATOM 567 O O . ASP A 1 84 ? -19.30700 -10.95700 -21.18700 1.000 25.15000 130 ASP A O 1
ATOM 572 N N . PRO A 1 85 ? -18.90900 -11.39500 -23.35100 1.000 24.63000 131 PRO A N 1
ATOM 573 C CA . PRO A 1 85 ? -17.51900 -11.78300 -23.04000 1.000 26.53000 131 PRO A CA 1
ATOM 574 C C . PRO A 1 85 ? -16.71000 -10.66000 -22.41900 1.000 25.15000 131 PRO A C 1
ATOM 575 O O . PRO A 1 85 ? -15.78900 -10.93400 -21.64400 1.000 25.12000 131 PRO A O 1
ATOM 579 N N . GLU A 1 86 ? -17.05100 -9.42100 -22.71100 1.000 25.37000 132 GLU A N 1
ATOM 580 C CA . GLU A 1 86 ? -16.39500 -8.29500 -22.08200 1.000 24.27000 132 GLU A CA 1
ATOM 581 C C . GLU A 1 86 ? -16.62700 -8.25000 -20.60800 1.000 26.03000 132 GLU A C 1
ATOM 582 O O . GLU A 1 86 ? -15.71800 -8.00800 -19.87900 1.000 26.84000 132 GLU A O 1
ATOM 588 N N . VAL A 1 87 ? -17.84100 -8.52200 -20.18100 1.000 21.10000 133 VAL A N 1
ATOM 589 C CA . VAL A 1 87 ? -18.14600 -8.56900 -18.75300 1.000 24.20000 133 VAL A CA 1
ATOM 590 C C . VAL A 1 87 ? -17.39400 -9.70700 -18.08400 1.000 23.67000 133 VAL A C 1
ATOM 591 O O . VAL A 1 87 ? -16.85600 -9.55000 -16.98100 1.000 23.22000 133 VAL A O 1
ATOM 595 N N . GLN A 1 88 ? -17.36000 -10.87700 -18.72200 1.000 28.42000 134 GLN A N 1
ATOM 596 C CA . GLN A 1 88 ? -16.62000 -11.99500 -18.14800 1.000 25.75000 134 GLN A CA 1
ATOM 597 C C . GLN A 1 88 ? -15.13600 -11.67400 -18.07200 1.000 24.14000 134 GLN A C 1
ATOM 598 O O . GLN A 1 88 ? -14.47100 -12.00800 -17.08400 1.000 24.34000 134 GLN A O 1
ATOM 604 N N . LYS A 1 89 ? -14.60700 -10.98700 -19.08600 1.000 22.25000 135 LYS A N 1
ATOM 605 C CA . LYS A 1 89 ? -13.22100 -10.53600 -19.01600 1.000 25.28000 135 LYS A CA 1
ATOM 606 C C . LYS A 1 89 ? -13.02900 -9.51700 -17.89500 1.000 24.64000 135 LYS A C 1
ATOM 607 O O . LYS A 1 89 ? -11.99100 -9.51200 -17.22200 1.000 27.67000 135 LYS A O 1
ATOM 613 N N . ASP A 1 90 ? -14.01600 -8.64900 -17.67100 1.000 24.31000 136 ASP A N 1
ATOM 614 C CA . ASP A 1 90 ? -13.90900 -7.69200 -16.57200 1.000 24.74000 136 ASP A CA 1
ATOM 615 C C . ASP A 1 90 ? -13.89400 -8.39600 -15.22600 1.000 24.21000 136 ASP A C 1
ATOM 616 O O . ASP A 1 90 ? -13.19900 -7.95600 -14.30300 1.000 24.02000 136 ASP A O 1
ATOM 621 N N . ILE A 1 91 ? -14.63500 -9.49900 -15.09600 1.000 24.71000 137 ILE A N 1
ATOM 622 C CA . ILE A 1 91 ? -14.68700 -10.21100 -13.82200 1.000 23.84000 137 ILE A CA 1
ATOM 623 C C . ILE A 1 91 ? -13.30600 -10.73700 -13.44600 1.000 22.50000 137 ILE A C 1
ATOM 624 O O . ILE A 1 91 ? -12.91500 -10.71500 -12.27500 1.000 27.70000 137 ILE A O 1
ATOM 629 N N . LYS A 1 92 ? -12.54200 -11.19300 -14.43500 1.000 25.80000 138 LYS A N 1
ATOM 630 C CA . LYS A 1 92 ? -11.20000 -11.70800 -14.19600 1.000 29.25000 138 LYS A CA 1
ATOM 631 C C . LYS A 1 92 ? -10.21000 -10.61100 -13.81900 1.000 28.58000 138 LYS A C 1
ATOM 632 O O . LYS A 1 92 ? -9.15400 -10.91500 -13.24800 1.000 32.42000 138 LYS A O 1
ATOM 634 N N . ASN A 1 93 ? -10.52600 -9.35000 -14.10800 1.000 25.59000 139 ASN A N 1
ATOM 635 C CA . ASN A 1 93 ? -9.58000 -8.26000 -13.93700 1.000 28.13000 139 ASN A CA 1
ATOM 636 C C . ASN A 1 93 ? -9.91400 -7.32700 -12.78500 1.000 23.30000 139 ASN A C 1
ATOM 637 O O . ASN A 1 93 ? -9.07700 -6.49000 -12.43500 1.000 28.42000 139 ASN A O 1
ATOM 642 N N . VAL A 1 94 ? -11.10800 -7.41500 -12.20700 1.000 23.67000 140 VAL A N 1
ATOM 643 C CA . VAL A 1 94 ? -11.48500 -6.53900 -11.10000 1.000 20.46000 140 VAL A CA 1
ATOM 644 C C . VAL A 1 94 ? -11.85900 -7.39000 -9.89400 1.000 23.13000 140 VAL A C 1
ATOM 645 O O . VAL A 1 94 ? -12.35500 -8.51500 -10.06100 1.000 25.05000 140 VAL A O 1
ATOM 649 N N . PRO A 1 95 ? -11.65500 -6.88200 -8.66600 1.000 21.01000 141 PRO A N 1
ATOM 650 C CA . PRO A 1 95 ? -11.91700 -7.68600 -7.46800 1.000 18.76000 141 PRO A CA 1
ATOM 651 C C . PRO A 1 95 ? -13.30400 -7.53200 -6.86500 1.000 20.14000 141 PRO A C 1
ATOM 652 O O . PRO A 1 95 ? -13.70000 -8.38500 -6.06800 1.000 22.52000 141 PRO A O 1
ATOM 656 N N . PHE A 1 96 ? -14.05700 -6.48700 -7.20800 1.000 25.61000 142 PHE A N 1
ATOM 657 C CA . PHE A 1 96 ? -15.40400 -6.35800 -6.66000 1.000 19.67000 142 PHE A CA 1
ATOM 658 C C . PHE A 1 96 ? -16.37400 -7.28600 -7.39600 1.000 22.06000 142 PHE A C 1
ATOM 659 O O . PHE A 1 96 ? -16.10500 -7.75500 -8.50700 1.000 20.83000 142 PHE A O 1
ATOM 667 N N . LYS A 1 97 ? -17.51500 -7.55200 -6.75900 1.000 18.14000 143 LYS A N 1
ATOM 668 C CA . LYS A 1 97 ? -18.43400 -8.57300 -7.24500 1.000 23.08000 143 LYS A CA 1
ATOM 669 C C . LYS A 1 97 ? -19.30900 -8.03900 -8.37500 1.000 23.28000 143 LYS A C 1
ATOM 670 O O . LYS A 1 97 ? -19.99400 -7.02200 -8.22400 1.000 21.06000 143 LYS A O 1
ATOM 672 N N . ILE A 1 98 ? -19.27100 -8.73300 -9.50700 1.000 20.84000 144 ILE A N 1
ATOM 673 C CA . ILE A 1 98 ? -20.14800 -8.49200 -10.64800 1.000 24.28000 144 ILE A CA 1
ATOM 674 C C . ILE A 1 98 ? -21.14800 -9.63500 -10.67500 1.000 25.90000 144 ILE A C 1
ATOM 675 O O . ILE A 1 98 ? -20.74700 -10.80300 -10.58700 1.000 25.92000 144 ILE A O 1
ATOM 680 N N . VAL A 1 99 ? -22.44600 -9.30800 -10.75100 1.000 23.68000 145 VAL A N 1
ATOM 681 C CA . VAL A 1 99 ? -23.49400 -10.31200 -10.61300 1.000 25.53000 145 VAL A CA 1
ATOM 682 C C . VAL A 1 99 ? -24.53100 -10.19600 -11.72800 1.000 23.06000 145 VAL A C 1
ATOM 683 O O . VAL A 1 99 ? -24.70100 -9.15300 -12.36400 1.000 21.79000 145 VAL A O 1
ATOM 687 N N . ARG A 1 100 ? -25.24700 -11.29900 -11.93200 1.000 23.82000 146 ARG A N 1
ATOM 688 C CA . ARG A 1 100 ? -26.33500 -11.36600 -12.90300 1.000 23.34000 146 ARG A CA 1
ATOM 689 C C . ARG A 1 100 ? -27.61800 -10.82400 -12.27300 1.000 22.99000 146 ARG A C 1
ATOM 690 O O . ARG A 1 100 ? -28.09600 -11.35600 -11.26800 1.000 24.54000 146 ARG A O 1
ATOM 698 N N . ALA A 1 101 ? -28.15100 -9.73800 -12.83400 1.000 22.37000 147 ALA A N 1
ATOM 699 C CA . ALA A 1 101 ? -29.37800 -9.13900 -12.32700 1.000 25.81000 147 ALA A CA 1
ATOM 700 C C . ALA A 1 101 ? -30.57700 -10.02200 -12.66300 1.000 25.11000 147 ALA A C 1
ATOM 701 O O . ALA A 1 101 ? -30.45700 -11.04900 -13.33900 1.000 29.68000 147 ALA A O 1
ATOM 703 N N . SER A 1 102 ? -31.75900 -9.59500 -12.21600 1.000 28.53000 148 SER A N 1
ATOM 704 C CA . SER A 1 102 ? -32.99500 -10.27900 -12.58900 1.000 30.79000 148 SER A CA 1
ATOM 705 C C . SER A 1 102 ? -33.17100 -10.36800 -14.10500 1.000 30.37000 148 SER A C 1
ATOM 706 O O . SER A 1 102 ? -33.62500 -11.39900 -14.60400 1.000 28.42000 148 SER A O 1
ATOM 709 N N . ASN A 1 103 ? -32.75600 -9.43300 -14.89800 1.000 30.60000 149 ASN A N 1
ATOM 710 C CA . ASN A 1 103 ? -33.06500 -9.58400 -16.28900 1.000 30.03000 149 ASN A CA 1
ATOM 711 C C . ASN A 1 103 ? -31.91200 -10.18200 -17.11200 1.000 31.53000 149 ASN A C 1
ATOM 712 O O . ASN A 1 103 ? -31.94600 -10.18700 -18.31100 1.000 23.36000 149 ASN A O 1
ATOM 717 N N . GLY A 1 104 ? -30.90900 -10.68900 -16.40500 1.000 27.20000 150 GLY A N 1
ATOM 718 C CA . GLY A 1 104 ? -29.66300 -11.17400 -16.98600 1.000 27.94000 150 GLY A CA 1
ATOM 719 C C . GLY A 1 104 ? -28.61900 -10.10400 -17.27300 1.000 25.80000 150 GLY A C 1
ATOM 720 O O . GLY A 1 104 ? -27.56900 -10.40000 -17.84700 1.000 27.05000 150 GLY A O 1
ATOM 721 N N . ASP A 1 105 ? -28.90000 -8.86900 -16.86500 1.000 23.59000 151 ASP A N 1
ATOM 722 C CA . ASP A 1 105 ? -27.96600 -7.77600 -17.05800 1.000 21.69000 151 ASP A CA 1
ATOM 723 C C . ASP A 1 105 ? -26.79900 -7.89100 -16.07600 1.000 24.46000 151 ASP A C 1
ATOM 724 O O . ASP A 1 105 ? -26.89900 -8.52600 -15.02200 1.000 24.48000 151 ASP A O 1
ATOM 729 N N . ALA A 1 106 ? -25.67800 -7.27300 -16.43700 1.000 23.52000 152 ALA A N 1
ATOM 730 C CA . ALA A 1 106 ? -24.48800 -7.28000 -15.59300 1.000 18.48000 152 ALA A CA 1
ATOM 731 C C . ALA A 1 106 ? -24.60100 -6.17100 -14.55400 1.000 18.95000 152 ALA A C 1
ATOM 732 O O . ALA A 1 106 ? -24.65900 -4.98800 -14.90500 1.000 22.31000 152 ALA A O 1
ATOM 734 N N . TRP A 1 107 ? -24.60900 -6.54700 -13.28000 1.000 18.39000 153 TRP A N 1
ATOM 735 C CA . TRP A 1 107 ? -24.76000 -5.60600 -12.17400 1.000 22.63000 153 TRP A CA 1
ATOM 736 C C . TRP A 1 107 ? -23.59800 -5.78000 -11.21000 1.000 20.86000 153 TRP A C 1
ATOM 737 O O . TRP A 1 107 ? -22.79600 -6.70100 -11.35100 1.000 22.56000 153 TRP A O 1
ATOM 748 N N . VAL A 1 108 ? -23.52000 -4.89400 -10.21300 1.000 20.52000 154 VAL A N 1
ATOM 749 C CA . VAL A 1 108 ? -22.47700 -4.97200 -9.19900 1.000 24.25000 154 VAL A CA 1
ATOM 750 C C . VAL A 1 108 ? -23.12300 -5.11700 -7.82600 1.000 24.01000 154 VAL A C 1
ATOM 751 O O . VAL A 1 108 ? -24.30600 -4.82100 -7.62900 1.000 26.13000 154 VAL A O 1
ATOM 755 N N . GLU A 1 109 ? -22.32300 -5.59200 -6.86700 1.000 21.75000 155 GLU A N 1
ATOM 756 C CA . GLU A 1 109 ? -22.81500 -5.91700 -5.53500 1.000 20.70000 155 GLU A CA 1
ATOM 757 C C . GLU A 1 109 ? -21.75500 -5.59600 -4.49100 1.000 24.99000 155 GLU A C 1
ATOM 758 O O . GLU A 1 109 ? -20.58900 -5.95800 -4.66900 1.000 23.58000 155 GLU A O 1
ATOM 764 N N . ALA A 1 110 ? -22.16600 -4.93400 -3.41000 1.000 26.33000 156 ALA A N 1
ATOM 765 C CA . ALA A 1 110 ? -21.33300 -4.73100 -2.23400 1.000 26.23000 156 ALA A CA 1
ATOM 766 C C . ALA A 1 110 ? -22.21900 -4.79100 -1.00100 1.000 30.65000 156 ALA A C 1
ATOM 767 O O . ALA A 1 110 ? -23.32500 -4.24200 -1.00200 1.000 26.59000 156 ALA A O 1
ATOM 769 N N . HIS A 1 111 ? -21.72800 -5.47200 0.04000 1.000 29.25000 157 HIS A N 1
ATOM 770 C CA . HIS A 1 111 ? -22.44800 -5.61700 1.30800 1.000 28.92000 157 HIS A CA 1
ATOM 771 C C . HIS A 1 111 ? -23.88600 -6.09200 1.09800 1.000 28.94000 157 HIS A C 1
ATOM 772 O O . HIS A 1 111 ? -24.82600 -5.56700 1.69000 1.000 29.53000 157 HIS A O 1
ATOM 779 N N . GLY A 1 112 ? -24.06300 -7.09700 0.24400 1.000 31.12000 158 GLY A N 1
ATOM 780 C CA . GLY A 1 112 ? -25.38000 -7.63200 -0.00800 1.000 32.33000 158 GLY A CA 1
ATOM 781 C C . GLY A 1 112 ? -26.30700 -6.75900 -0.82300 1.000 32.70000 158 GLY A C 1
ATOM 782 O O . GLY A 1 112 ? -27.43300 -7.18600 -1.10100 1.000 32.96000 158 GLY A O 1
ATOM 783 N N . LYS A 1 113 ? -25.89000 -5.55800 -1.21300 1.000 30.30000 159 LYS A N 1
ATOM 784 C CA . LYS A 1 113 ? -26.74300 -4.66000 -1.98100 1.000 30.45000 159 LYS A CA 1
ATOM 785 C C . LYS A 1 113 ? -26.30700 -4.64500 -3.44600 1.000 28.08000 159 LYS A C 1
ATOM 786 O O . LYS A 1 113 ? -25.11000 -4.65900 -3.74900 1.000 28.30000 159 LYS A O 1
ATOM 788 N N . LEU A 1 114 ? -27.28400 -4.61900 -4.34900 1.000 26.23000 160 LEU A N 1
ATOM 789 C CA . LEU A 1 114 ? -27.06000 -4.66600 -5.79000 1.000 25.10000 160 LEU A CA 1
ATOM 790 C C . LEU A 1 114 ? -27.22200 -3.28200 -6.40600 1.000 24.45000 160 LEU A C 1
ATOM 791 O O . LEU A 1 114 ? -28.07200 -2.49800 -5.97800 1.000 26.06000 160 LEU A O 1
ATOM 796 N N . TYR A 1 115 ? -26.42100 -2.99600 -7.43500 1.000 21.76000 161 TYR A N 1
ATOM 797 C CA . TYR A 1 115 ? -26.50600 -1.72600 -8.14000 1.000 21.00000 161 TYR A CA 1
ATOM 798 C C . TYR A 1 115 ? -26.34200 -1.97000 -9.62700 1.000 21.46000 161 TYR A C 1
ATOM 799 O O . TYR A 1 115 ? -25.51800 -2.78600 -10.04000 1.000 20.05000 161 TYR A O 1
ATOM 808 N N . SER A 1 116 ? -27.11200 -1.25900 -10.42500 1.000 19.75000 162 SER A N 1
ATOM 809 C CA . SER A 1 116 ? -26.87000 -1.32900 -11.84300 1.000 19.54000 162 SER A CA 1
ATOM 810 C C . SER A 1 116 ? -25.73600 -0.38200 -12.20100 1.000 18.92000 162 SER A C 1
ATOM 811 O O . SER A 1 116 ? -25.47400 0.58600 -11.48100 1.000 17.18000 162 SER A O 1
ATOM 814 N N . PRO A 1 117 ? -25.03400 -0.64200 -13.30600 1.000 18.75000 163 PRO A N 1
ATOM 815 C CA . PRO A 1 117 ? -24.01200 0.31400 -13.74400 1.000 15.70000 163 PRO A CA 1
ATOM 816 C C . PRO A 1 117 ? -24.57300 1.70300 -14.00300 1.000 14.94000 163 PRO A C 1
ATOM 817 O O . PRO A 1 117 ? -23.83000 2.68700 -13.92200 1.000 13.15000 163 PRO A O 1
ATOM 821 N N . SER A 1 118 ? -25.86400 1.82200 -14.32500 1.000 15.57000 164 SER A N 1
ATOM 822 C CA . SER A 1 118 ? -26.44400 3.15300 -14.48800 1.000 15.60000 164 SER A CA 1
ATOM 823 C C . SER A 1 118 ? -26.56400 3.87000 -13.14600 1.000 14.28000 164 SER A C 1
ATOM 824 O O . SER A 1 118 ? -26.37200 5.08700 -13.07000 1.000 15.09000 164 SER A O 1
ATOM 827 N N . GLN A 1 119 ? -26.89200 3.13800 -12.08100 1.000 14.12000 165 GLN A N 1
ATOM 828 C CA . GLN A 1 119 ? -26.88200 3.73300 -10.74400 1.000 17.32000 165 GLN A CA 1
ATOM 829 C C . GLN A 1 119 ? -25.47300 4.14800 -10.31000 1.000 15.25000 165 GLN A C 1
ATOM 830 O O . GLN A 1 119 ? -25.29400 5.20500 -9.69400 1.000 15.13000 165 GLN A O 1
ATOM 836 N N . ILE A 1 120 ? -24.45400 3.34600 -10.62600 1.000 16.85000 166 ILE A N 1
ATOM 837 C CA . ILE A 1 120 ? -23.09300 3.77500 -10.29200 1.000 14.83000 166 ILE A CA 1
ATOM 838 C C . ILE A 1 120 ? -22.72000 4.99600 -11.11800 1.000 18.81000 166 ILE A C 1
ATOM 839 O O . ILE A 1 120 ? -22.19200 5.98200 -10.59100 1.000 19.75000 166 ILE A O 1
ATOM 844 N N . GLY A 1 121 ? -23.03200 4.97800 -12.41600 1.000 17.34000 167 GLY A N 1
ATOM 845 C CA . GLY A 1 121 ? -22.78700 6.16100 -13.22700 1.000 16.59000 167 GLY A CA 1
ATOM 846 C C . GLY A 1 121 ? -23.52700 7.37500 -12.70300 1.000 19.87000 167 GLY A C 1
ATOM 847 O O . GLY A 1 121 ? -22.98200 8.48400 -12.66600 1.000 17.32000 167 GLY A O 1
ATOM 848 N N . ALA A 1 122 ? -24.77800 7.17900 -12.27600 1.000 13.61000 168 ALA A N 1
ATOM 849 C CA . ALA A 1 122 ? -25.56200 8.29400 -11.76200 1.000 16.94000 168 ALA A CA 1
ATOM 850 C C . ALA A 1 122 ? -24.90600 8.93700 -10.54100 1.000 14.82000 168 ALA A C 1
ATOM 851 O O . ALA A 1 122 ? -24.95800 10.16100 -10.37300 1.000 16.69000 168 ALA A O 1
ATOM 853 N N . PHE A 1 123 ? -24.33700 8.13100 -9.64400 1.000 14.82000 169 PHE A N 1
ATOM 854 C CA . PHE A 1 123 ? -23.64100 8.71100 -8.49600 1.000 16.41000 169 PHE A CA 1
ATOM 855 C C . PHE A 1 123 ? -22.50400 9.62600 -8.95000 1.000 20.73000 169 PHE A C 1
ATOM 856 O O . PHE A 1 123 ? -22.30500 10.71300 -8.39400 1.000 19.27000 169 PHE A O 1
ATOM 864 N N . VAL A 1 124 ? -21.74800 9.19800 -9.96300 1.000 16.21000 170 VAL A N 1
ATOM 865 C CA . VAL A 1 124 ? -20.69500 10.03900 -10.53500 1.000 15.24000 170 VAL A CA 1
ATOM 866 C C . VAL A 1 124 ? -21.29400 11.29500 -11.16900 1.000 17.32000 170 VAL A C 1
ATOM 867 O O . VAL A 1 124 ? -20.81100 12.41700 -10.95200 1.000 14.44000 170 VAL A O 1
ATOM 871 N N . LEU A 1 125 ? -22.36400 11.12500 -11.96000 1.000 19.19000 171 LEU A N 1
ATOM 872 C CA . LEU A 1 125 ? -23.00300 12.26700 -12.61300 1.000 20.76000 171 LEU A CA 1
ATOM 873 C C . LEU A 1 125 ? -23.60800 13.23200 -11.59500 1.000 17.88000 171 LEU A C 1
ATOM 874 O O . LEU A 1 125 ? -23.57500 14.45100 -11.78900 1.000 18.09000 171 LEU A O 1
ATOM 879 N N . MET A 1 126 ? -24.14600 12.73100 -10.50900 1.000 16.44000 172 MET A N 1
ATOM 880 C CA . MET A 1 126 ? -24.62200 13.52800 -9.39100 1.000 20.42000 172 MET A CA 1
ATOM 881 C C . MET A 1 126 ? -23.59200 14.55900 -8.92600 1.000 21.93000 172 MET A C 1
ATOM 882 O O . MET A 1 126 ? -23.84500 15.71700 -8.80400 1.000 23.71000 172 MET A O 1
ATOM 887 N N . LYS A 1 127 ? -22.37500 14.05900 -8.73500 1.000 19.58000 173 LYS A N 1
ATOM 888 C CA . LYS A 1 127 ? -21.22300 14.89300 -8.42500 1.000 18.99000 173 LYS A CA 1
ATOM 889 C C . LYS A 1 127 ? -20.88800 15.86600 -9.55700 1.000 19.10000 173 LYS A C 1
ATOM 890 O O . LYS A 1 127 ? -20.56800 17.02500 -9.29700 1.000 17.96000 173 LYS A O 1
ATOM 896 N N . MET A 1 128 ? -20.96000 15.41000 -10.80800 1.000 21.24000 174 MET A N 1
ATOM 897 C CA . MET A 1 128 ? -20.66000 16.30300 -11.91300 1.000 19.66000 174 MET A CA 1
ATOM 898 C C . MET A 1 128 ? -21.67500 17.44100 -11.87600 1.000 16.81000 174 MET A C 1
ATOM 899 O O . MET A 1 128 ? -21.34600 18.59500 -12.14600 1.000 17.21000 174 MET A O 1
ATOM 904 N N . LYS A 1 129 ? -22.91300 17.09800 -11.53500 1.000 19.25000 175 LYS A N 1
ATOM 905 C CA . LYS A 1 129 ? -24.02500 18.04700 -11.53600 1.000 17.09000 175 LYS A CA 1
ATOM 906 C C . LYS A 1 129 ? -23.86000 19.07400 -10.42900 1.000 18.02000 175 LYS A C 1
ATOM 907 O O . LYS A 1 129 ? -24.06300 20.27300 -10.65100 1.000 17.21000 175 LYS A O 1
ATOM 913 N N . GLU A 1 130 ? -23.48600 18.61700 -9.22500 1.000 18.24000 176 GLU A N 1
ATOM 914 C CA . GLU A 1 130 ? -23.22800 19.54000 -8.12200 1.000 20.15000 176 GLU A CA 1
ATOM 915 C C . GLU A 1 130 ? -22.13600 20.52700 -8.49400 1.000 19.32000 176 GLU A C 1
ATOM 916 O O . GLU A 1 130 ? -22.25100 21.73000 -8.23100 1.000 17.53000 176 GLU A O 1
ATOM 922 N N . THR A 1 131 ? -21.06900 20.02700 -9.12000 1.000 19.92000 177 THR A N 1
ATOM 923 C CA . THR A 1 131 ? -19.99200 20.88500 -9.59200 1.000 19.31000 177 THR A CA 1
ATOM 924 C C . THR A 1 131 ? -20.52300 21.93800 -10.55900 1.000 16.47000 177 THR A C 1
ATOM 925 O O . THR A 1 131 ? -20.18900 23.12100 -10.45600 1.000 19.76000 177 THR A O 1
ATOM 929 N N . ALA A 1 132 ? -21.36400 21.52700 -11.50400 1.000 19.35000 178 ALA A N 1
ATOM 930 C CA . ALA A 1 132 ? -21.90500 22.48500 -12.46700 1.000 18.43000 178 ALA A CA 1
ATOM 931 C C . ALA A 1 132 ? -22.82700 23.49900 -11.79000 1.000 17.27000 178 ALA A C 1
ATOM 932 O O . ALA A 1 132 ? -22.81400 24.68700 -12.13100 1.000 19.42000 178 ALA A O 1
ATOM 934 N N . GLU A 1 133 ? -23.60400 23.06400 -10.80300 1.000 16.83000 179 GLU A N 1
ATOM 935 C CA . GLU A 1 133 ? -24.57100 23.98000 -10.20500 1.000 19.93000 179 GLU A CA 1
ATOM 936 C C . GLU A 1 133 ? -23.89300 25.03900 -9.34300 1.000 17.45000 179 GLU A C 1
ATOM 937 O O . GLU A 1 133 ? -24.38100 26.17500 -9.27800 1.000 21.08000 179 GLU A O 1
ATOM 943 N N . ASN A 1 134 ? -22.75700 24.71500 -8.71500 1.000 18.57000 180 ASN A N 1
ATOM 944 C CA . ASN A 1 134 ? -21.96400 25.74600 -8.04100 1.000 17.62000 180 ASN A CA 1
ATOM 945 C C . ASN A 1 134 ? -21.70400 26.92000 -8.98000 1.000 21.83000 180 ASN A C 1
ATOM 946 O O . ASN A 1 134 ? -21.99600 28.07300 -8.64900 1.000 24.71000 180 ASN A O 1
ATOM 951 N N . TYR A 1 135 ? -21.19100 26.62600 -10.18200 1.000 22.17000 181 TYR A N 1
ATOM 952 C CA . TYR A 1 135 ? -20.90500 27.66400 -11.17100 1.000 20.59000 181 TYR A CA 1
ATOM 953 C C . TYR A 1 135 ? -22.17700 28.34500 -11.66300 1.000 19.63000 181 TYR A C 1
ATOM 954 O O . TYR A 1 135 ? -22.23200 29.57500 -11.75300 1.000 21.72000 181 TYR A O 1
ATOM 963 N N . LEU A 1 136 ? -23.20900 27.55800 -12.00400 1.000 20.77000 182 LEU A N 1
ATOM 964 C CA . LEU A 1 136 ? -24.37900 28.11400 -12.68400 1.000 21.20000 182 LEU A CA 1
ATOM 965 C C . LEU A 1 136 ? -25.24300 28.97700 -11.76800 1.000 25.29000 182 LEU A C 1
ATOM 966 O O . LEU A 1 136 ? -25.89600 29.91800 -12.24200 1.000 26.66000 182 LEU A O 1
ATOM 971 N N . GLY A 1 137 ? -25.30700 28.65500 -10.47900 1.000 23.71000 183 GLY A N 1
ATOM 972 C CA . GLY A 1 137 ? -26.19200 29.37000 -9.58100 1.000 25.55000 183 GLY A CA 1
ATOM 973 C C . GLY A 1 137 ? -27.63700 28.91800 -9.61200 1.000 32.68000 183 GLY A C 1
ATOM 974 O O . GLY A 1 137 ? -28.50100 29.61000 -9.05600 1.000 34.11000 183 GLY A O 1
ATOM 975 N N . HIS A 1 138 ? -27.93200 27.78200 -10.24000 1.000 29.79000 184 HIS A N 1
ATOM 976 C CA . HIS A 1 138 ? -29.28700 27.24600 -10.27800 1.000 30.81000 184 HIS A CA 1
ATOM 977 C C . HIS A 1 138 ? -29.18600 25.78400 -10.67800 1.000 29.52000 184 HIS A C 1
ATOM 978 O O . HIS A 1 138 ? -28.11400 25.29700 -11.03800 1.000 25.99000 184 HIS A O 1
ATOM 985 N N . THR A 1 139 ? -30.32200 25.09300 -10.62300 1.000 28.44000 185 THR A N 1
ATOM 986 C CA . THR A 1 139 ? -30.36300 23.68200 -10.99500 1.000 31.16000 185 THR A CA 1
ATOM 987 C C . THR A 1 139 ? -29.99400 23.48700 -12.46300 1.000 29.13000 185 THR A C 1
ATOM 988 O O . THR A 1 139 ? -30.43300 24.24100 -13.33400 1.000 26.85000 185 THR A O 1
ATOM 992 N N . ALA A 1 140 ? -29.17400 22.46800 -12.73100 1.000 25.93000 186 ALA A N 1
ATOM 993 C CA . ALA A 1 140 ? -28.84200 22.07700 -14.09900 1.000 25.74000 186 ALA A CA 1
ATOM 994 C C . ALA A 1 140 ? -29.89600 21.09100 -14.58200 1.000 24.50000 186 ALA A C 1
ATOM 995 O O . ALA A 1 140 ? -30.08000 20.03000 -13.97300 1.000 26.56000 186 ALA A O 1
ATOM 997 N N . LYS A 1 141 ? -30.60100 21.44500 -15.65700 1.000 22.19000 187 LYS A N 1
ATOM 998 C CA . LYS A 1 141 ? -31.70500 20.63000 -16.15300 1.000 23.57000 187 LYS A CA 1
ATOM 999 C C . LYS A 1 141 ? -31.31500 19.76500 -17.34600 1.000 24.82000 187 LYS A C 1
ATOM 1000 O O . LYS A 1 141 ? -31.77500 18.62500 -17.45300 1.000 24.09000 187 LYS A O 1
ATOM 1002 N N . ASN A 1 142 ? -30.45500 20.26800 -18.22300 1.000 19.33000 188 ASN A N 1
ATOM 1003 C CA . ASN A 1 142 ? -30.23400 19.68400 -19.54400 1.000 20.37000 188 ASN A CA 1
ATOM 1004 C C . ASN A 1 142 ? -28.79000 19.25600 -19.74000 1.000 20.82000 188 ASN A C 1
ATOM 1005 O O . ASN A 1 142 ? -27.88400 19.98700 -19.35700 1.000 20.13000 188 ASN A O 1
ATOM 1010 N N . ALA A 1 143 ? -28.57500 18.04600 -20.23600 1.000 23.62000 189 ALA A N 1
ATOM 1011 C CA . ALA A 1 143 ? -27.22000 17.52500 -20.30200 1.000 17.87000 189 ALA A CA 1
ATOM 1012 C C . ALA A 1 143 ? -26.87300 16.88600 -21.63500 1.000 22.17000 189 ALA A C 1
ATOM 1013 O O . ALA A 1 143 ? -27.70100 16.22100 -22.25800 1.000 18.63000 189 ALA A O 1
ATOM 1015 N N . VAL A 1 144 ? -25.63000 17.08400 -22.05300 1.000 16.79000 190 VAL A N 1
ATOM 1016 C CA . VAL A 1 144 ? -25.07700 16.34300 -23.16600 1.000 14.22000 190 VAL A CA 1
ATOM 1017 C C . VAL A 1 144 ? -24.01100 15.43900 -22.57100 1.000 16.32000 190 VAL A C 1
ATOM 1018 O O . VAL A 1 144 ? -23.07000 15.91000 -21.93200 1.000 17.81000 190 VAL A O 1
ATOM 1022 N N . ILE A 1 145 ? -24.16200 14.13800 -22.78000 1.000 13.95000 191 ILE A N 1
ATOM 1023 C CA . ILE A 1 145 ? -23.22300 13.17200 -22.22800 1.000 17.85000 191 ILE A CA 1
ATOM 1024 C C . ILE A 1 145 ? -22.57100 12.41800 -23.38400 1.000 17.64000 191 ILE A C 1
ATOM 1025 O O . ILE A 1 145 ? -23.25500 11.97900 -24.31300 1.000 17.48000 191 ILE A O 1
ATOM 1030 N N . THR A 1 146 ? -21.25000 12.29100 -23.33700 1.000 12.94000 192 THR A N 1
ATOM 1031 C CA . THR A 1 146 ? -20.51100 11.57900 -24.37000 1.000 17.21000 192 THR A CA 1
ATOM 1032 C C . THR A 1 146 ? -20.41400 10.08800 -24.05700 1.000 16.12000 192 THR A C 1
ATOM 1033 O O . THR A 1 146 ? -20.44500 9.67100 -22.89400 1.000 14.87000 192 THR A O 1
ATOM 1037 N N . VAL A 1 147 ? -20.29700 9.29400 -25.12000 1.000 15.79000 193 VAL A N 1
ATOM 1038 C CA . VAL A 1 147 ? -20.09300 7.84600 -25.05600 1.000 14.38000 193 VAL A CA 1
ATOM 1039 C C . VAL A 1 147 ? -19.03200 7.45500 -26.09200 1.000 17.73000 193 VAL A C 1
ATOM 1040 O O . VAL A 1 147 ? -18.74800 8.20500 -27.02600 1.000 17.50000 193 VAL A O 1
ATOM 1044 N N . PRO A 1 148 ? -18.42700 6.28200 -25.91900 1.000 17.25000 194 PRO A N 1
ATOM 1045 C CA . PRO A 1 148 ? -17.49500 5.80400 -26.94800 1.000 18.50000 194 PRO A CA 1
ATOM 1046 C C . PRO A 1 148 ? -18.23600 5.53500 -28.24200 1.000 21.16000 194 PRO A C 1
ATOM 1047 O O . PRO A 1 148 ? -19.43700 5.25000 -28.24800 1.000 20.60000 194 PRO A O 1
ATOM 1051 N N . ALA A 1 149 ? -17.49900 5.63700 -29.34900 1.000 21.51000 195 ALA A N 1
ATOM 1052 C CA . ALA A 1 149 ? -18.08300 5.40800 -30.66800 1.000 20.99000 195 ALA A CA 1
ATOM 1053 C C . ALA A 1 149 ? -18.60500 3.98600 -30.81600 1.000 22.35000 195 ALA A C 1
ATOM 1054 O O . ALA A 1 149 ? -19.57000 3.76000 -31.54800 1.000 20.86000 195 ALA A O 1
ATOM 1056 N N . TYR A 1 150 ? -17.98800 3.01500 -30.14300 1.000 18.99000 196 TYR A N 1
ATOM 1057 C CA . TYR A 1 150 ? -18.39700 1.62600 -30.30900 1.000 19.09000 196 TYR A CA 1
ATOM 1058 C C . TYR A 1 150 ? -19.60300 1.24500 -29.45700 1.000 22.00000 196 TYR A C 1
ATOM 1059 O O . TYR A 1 150 ? -20.05300 0.09800 -29.54900 1.000 18.54000 196 TYR A O 1
ATOM 1068 N N . PHE A 1 151 ? -20.09800 2.15500 -28.60800 1.000 18.46000 197 PHE A N 1
ATOM 1069 C CA . PHE A 1 151 ? -21.26800 1.87100 -27.78700 1.000 24.07000 197 PHE A CA 1
ATOM 1070 C C . PHE A 1 151 ? -22.46500 1.55600 -28.67600 1.000 21.55000 197 PHE A C 1
ATOM 1071 O O . PHE A 1 151 ? -22.73300 2.26200 -29.65400 1.000 21.73000 197 PHE A O 1
ATOM 1079 N N . ASN A 1 152 ? -23.18000 0.49500 -28.33400 1.000 19.91000 198 ASN A N 1
ATOM 1080 C CA . ASN A 1 152 ? -24.36600 0.10800 -29.08100 1.000 23.86000 198 ASN A CA 1
ATOM 1081 C C . ASN A 1 152 ? -25.58400 0.77700 -28.45400 1.000 22.18000 198 ASN A C 1
ATOM 1082 O O . ASN A 1 152 ? -25.46800 1.55600 -27.50200 1.000 19.96000 198 ASN A O 1
ATOM 1087 N N . ASP A 1 153 ? -26.77900 0.42500 -28.94300 1.000 23.32000 199 ASP A N 1
ATOM 1088 C CA . ASP A 1 153 ? -27.98100 1.11400 -28.49300 1.000 21.69000 199 ASP A CA 1
ATOM 1089 C C . ASP A 1 153 ? -28.25500 0.88100 -27.01200 1.000 19.85000 199 ASP A C 1
ATOM 1090 O O . ASP A 1 153 ? -28.67400 1.80200 -26.29900 1.000 19.02000 199 ASP A O 1
ATOM 1095 N N . SER A 1 154 ? -28.05300 -0.34200 -26.52600 1.000 20.77000 200 SER A N 1
ATOM 1096 C CA . SER A 1 154 ? -28.33100 -0.57300 -25.11100 1.000 22.81000 200 SER A CA 1
ATOM 1097 C C . SER A 1 154 ? -27.32100 0.16200 -24.22600 1.000 19.04000 200 SER A C 1
ATOM 1098 O O . SER A 1 154 ? -27.66100 0.60700 -23.12100 1.000 19.73000 200 SER A O 1
ATOM 1101 N N . GLN A 1 155 ? -26.09600 0.33800 -24.71500 1.000 18.52000 201 GLN A N 1
ATOM 1102 C CA . GLN A 1 155 ? -25.09700 1.06200 -23.94100 1.000 17.89000 201 GLN A CA 1
ATOM 1103 C C . GLN A 1 155 ? -25.37300 2.55800 -23.93600 1.000 18.02000 201 GLN A C 1
ATOM 1104 O O . GLN A 1 155 ? -25.17300 3.23000 -22.91200 1.000 19.67000 201 GLN A O 1
ATOM 1110 N N . ARG A 1 156 ? -25.85000 3.09900 -25.05700 1.000 17.93000 202 ARG A N 1
ATOM 1111 C CA . ARG A 1 156 ? -26.27800 4.49600 -25.08400 1.000 19.75000 202 ARG A CA 1
ATOM 1112 C C . ARG A 1 156 ? -27.49300 4.72000 -24.18300 1.000 20.16000 202 ARG A C 1
ATOM 1113 O O . ARG A 1 156 ? -27.53900 5.68300 -23.40000 1.000 21.03000 202 ARG A O 1
ATOM 1121 N N . GLN A 1 157 ? -28.49300 3.83800 -24.27800 1.000 17.08000 203 GLN A N 1
ATOM 1122 C CA . GLN A 1 157 ? -29.69000 3.98900 -23.45800 1.000 19.16000 203 GLN A CA 1
ATOM 1123 C C . GLN A 1 157 ? -29.36000 3.94500 -21.96500 1.000 18.58000 203 GLN A C 1
ATOM 1124 O O . GLN A 1 157 ? -29.89900 4.74000 -21.18100 1.000 15.74000 203 GLN A O 1
ATOM 1130 N N . ALA A 1 158 ? -28.49300 3.01500 -21.54800 1.000 17.95000 204 ALA A N 1
ATOM 1131 C CA . ALA A 1 158 ? -28.16100 2.92300 -20.12800 1.000 18.45000 204 ALA A CA 1
ATOM 1132 C C . ALA A 1 158 ? -27.34000 4.12000 -19.65200 1.000 18.57000 204 ALA A C 1
ATOM 1133 O O . ALA A 1 158 ? -27.37800 4.45100 -18.46300 1.000 17.01000 204 ALA A O 1
ATOM 1135 N N . THR A 1 159 ? -26.60200 4.77800 -20.55400 1.000 16.69000 205 THR A N 1
ATOM 1136 C CA . THR A 1 159 ? -25.94200 6.03600 -20.19900 1.000 16.48000 205 THR A CA 1
ATOM 1137 C C . THR A 1 159 ? -26.95200 7.17700 -20.08000 1.000 17.37000 205 THR A C 1
ATOM 1138 O O . THR A 1 159 ? -26.86000 7.98900 -19.15200 1.000 16.99000 205 THR A O 1
ATOM 1142 N N . LYS A 1 160 ? -27.92700 7.25900 -21.00200 1.000 16.60000 206 LYS A N 1
ATOM 1143 C CA . LYS A 1 160 ? -29.01400 8.22200 -20.81700 1.000 17.61000 206 LYS A CA 1
ATOM 1144 C C . LYS A 1 160 ? -29.74000 7.99000 -19.49500 1.000 14.52000 206 LYS A C 1
ATOM 1145 O O . LYS A 1 160 ? -30.03500 8.94400 -18.77600 1.000 16.72000 206 LYS A O 1
ATOM 1151 N N . ASP A 1 161 ? -30.01800 6.73000 -19.14000 1.000 18.97000 207 ASP A N 1
ATOM 1152 C CA . ASP A 1 161 ? -30.77200 6.47700 -17.90900 1.000 19.96000 207 ASP A CA 1
ATOM 1153 C C . ASP A 1 161 ? -29.96000 6.85100 -16.67800 1.000 19.22000 207 ASP A C 1
ATOM 1154 O O . ASP A 1 161 ? -30.52800 7.28800 -15.67500 1.000 17.91000 207 ASP A O 1
ATOM 1159 N N . ALA A 1 162 ? -28.63500 6.68000 -16.73500 1.000 19.78000 208 ALA A N 1
ATOM 1160 C CA . ALA A 1 162 ? -27.77900 7.21500 -15.68500 1.000 17.25000 208 ALA A CA 1
ATOM 1161 C C . ALA A 1 162 ? -27.99400 8.71500 -15.52800 1.000 20.66000 208 ALA A C 1
ATOM 1162 O O . ALA A 1 162 ? -28.13900 9.21500 -14.40500 1.000 21.32000 208 ALA A O 1
ATOM 1164 N N . GLY A 1 163 ? -28.01600 9.44900 -16.64900 1.000 17.35000 209 GLY A N 1
ATOM 1165 C CA . GLY A 1 163 ? -28.27600 10.87700 -16.58600 1.000 15.56000 209 GLY A CA 1
ATOM 1166 C C . GLY A 1 163 ? -29.61000 11.18600 -15.93000 1.000 19.24000 209 GLY A C 1
ATOM 1167 O O . GLY A 1 163 ? -29.68900 12.00800 -15.01400 1.000 17.35000 209 GLY A O 1
ATOM 1168 N N . GLN A 1 164 ? -30.67300 10.51300 -16.38300 1.000 19.79000 210 GLN A N 1
ATOM 1169 C CA . GLN A 1 164 ? -31.99700 10.70900 -15.80000 1.000 18.21000 210 GLN A CA 1
ATOM 1170 C C . GLN A 1 164 ? -31.99800 10.43500 -14.30400 1.000 16.18000 210 GLN A C 1
ATOM 1171 O O . GLN A 1 164 ? -32.61700 11.18100 -13.54100 1.000 19.49000 210 GLN A O 1
ATOM 1177 N N . ILE A 1 165 ? -31.30400 9.37900 -13.85900 1.000 19.32000 211 ILE A N 1
ATOM 1178 C CA . ILE A 1 165 ? -31.27400 9.07800 -12.42500 1.000 18.51000 211 ILE A CA 1
ATOM 1179 C C . ILE A 1 165 ? -30.68400 10.25100 -11.64800 1.000 19.68000 211 ILE A C 1
ATOM 1180 O O . ILE A 1 165 ? -31.14100 10.56500 -10.54400 1.000 19.20000 211 ILE A O 1
ATOM 1185 N N . SER A 1 166 ? -29.68500 10.93400 -12.21300 1.000 17.00000 212 SER A N 1
ATOM 1186 C CA . SER A 1 166 ? -29.12600 12.09700 -11.53300 1.000 17.06000 212 SER A CA 1
ATOM 1187 C C . SER A 1 166 ? -29.97100 13.35200 -11.71300 1.000 18.29000 212 SER A C 1
ATOM 1188 O O . SER A 1 166 ? -29.61100 14.39600 -11.16700 1.000 20.37000 212 SER A O 1
ATOM 1191 N N . GLY A 1 167 ? -31.08900 13.27500 -12.43100 1.000 19.81000 213 GLY A N 1
ATOM 1192 C CA . GLY A 1 167 ? -31.94500 14.42600 -12.65000 1.000 15.77000 213 GLY A CA 1
ATOM 1193 C C . GLY A 1 167 ? -31.67900 15.18600 -13.93000 1.000 21.19000 213 GLY A C 1
ATOM 1194 O O . GLY A 1 167 ? -32.21900 16.28500 -14.10900 1.000 22.01000 213 GLY A O 1
ATOM 1195 N N . LEU A 1 168 ? -30.86200 14.64700 -14.82300 1.000 15.60000 214 LEU A N 1
ATOM 1196 C CA . LEU A 1 168 ? -30.46500 15.34600 -16.03100 1.000 16.75000 214 LEU A CA 1
ATOM 1197 C C . LEU A 1 168 ? -31.29800 14.84300 -17.19800 1.000 19.84000 214 LEU A C 1
ATOM 1198 O O . LEU A 1 168 ? -31.43200 13.63000 -17.39600 1.000 19.22000 214 LEU A O 1
ATOM 1203 N N . ASN A 1 169 ? -31.88000 15.77400 -17.94200 1.000 18.04000 215 ASN A N 1
ATOM 1204 C CA . ASN A 1 169 ? -32.48500 15.45500 -19.23000 1.000 18.41000 215 ASN A CA 1
ATOM 1205 C C . ASN A 1 169 ? -31.37200 15.37200 -20.26500 1.000 17.97000 215 ASN A C 1
ATOM 1206 O O . ASN A 1 169 ? -30.78700 16.39100 -20.63100 1.000 20.38000 215 ASN A O 1
ATOM 1211 N N . VAL A 1 170 ? -31.05700 14.16700 -20.73300 1.000 17.84000 216 VAL A N 1
ATOM 1212 C CA . VAL A 1 170 ? -29.94100 14.01300 -21.66000 1.000 20.19000 216 VAL A CA 1
ATOM 1213 C C . VAL A 1 170 ? -30.48200 14.33700 -23.05000 1.000 22.75000 216 VAL A C 1
ATOM 1214 O O . VAL A 1 170 ? -31.10800 13.50100 -23.69800 1.000 22.01000 216 VAL A O 1
ATOM 1218 N N . LEU A 1 171 ? -30.29500 15.58800 -23.47700 1.000 21.05000 217 LEU A N 1
ATOM 1219 C CA . LEU A 1 171 ? -30.78500 16.02000 -24.78000 1.000 21.17000 217 LEU A CA 1
ATOM 1220 C C . LEU A 1 171 ? -30.15200 15.21700 -25.91100 1.000 26.92000 217 LEU A C 1
ATOM 1221 O O . LEU A 1 171 ? -30.81800 14.93200 -26.90900 1.000 21.64000 217 LEU A O 1
ATOM 1226 N N . ARG A 1 172 ? -28.88500 14.82300 -25.77300 1.000 23.39000 218 ARG A N 1
ATOM 1227 C CA . ARG A 1 172 ? -28.23300 14.06600 -26.83600 1.000 27.03000 218 ARG A CA 1
ATOM 1228 C C . ARG A 1 172 ? -27.00400 13.36600 -26.27100 1.000 24.49000 218 ARG A C 1
ATOM 1229 O O . ARG A 1 172 ? -26.35000 13.86700 -25.35800 1.000 18.71000 218 ARG A O 1
ATOM 1237 N N . VAL A 1 173 ? -26.71900 12.19400 -26.81600 1.000 23.45000 219 VAL A N 1
ATOM 1238 C CA . VAL A 1 173 ? -25.47700 11.47600 -26.57500 1.000 23.92000 219 VAL A CA 1
ATOM 1239 C C . VAL A 1 173 ? -24.66700 11.52200 -27.86800 1.000 24.30000 219 VAL A C 1
ATOM 1240 O O . VAL A 1 173 ? -25.20300 11.23800 -28.94400 1.000 26.18000 219 VAL A O 1
ATOM 1244 N N . ILE A 1 174 ? -23.39800 11.94200 -27.77700 1.000 23.17000 220 ILE A N 1
ATOM 1245 C CA . ILE A 1 174 ? -22.50200 11.99000 -28.93200 1.000 17.99000 220 ILE A CA 1
ATOM 1246 C C . ILE A 1 174 ? -21.22000 11.22000 -28.61500 1.000 23.22000 220 ILE A C 1
ATOM 1247 O O . ILE A 1 174 ? -20.82100 11.08100 -27.45400 1.000 19.75000 220 ILE A O 1
ATOM 1252 N N . ASN A 1 175 ? -20.58400 10.71600 -29.67200 1.000 17.79000 221 ASN A N 1
ATOM 1253 C CA . ASN A 1 175 ? -19.36000 9.93600 -29.55400 1.000 21.39000 221 ASN A CA 1
ATOM 1254 C C . ASN A 1 175 ? -18.20500 10.78200 -29.05200 1.000 17.16000 221 ASN A C 1
ATOM 1255 O O . ASN A 1 175 ? -18.02600 11.93300 -29.46700 1.000 16.80000 221 ASN A O 1
ATOM 1260 N N . GLU A 1 176 ? -17.37600 10.17400 -28.20400 1.000 17.47000 222 GLU A N 1
ATOM 1261 C CA . GLU A 1 176 ? -16.23300 10.89600 -27.65800 1.000 16.51000 222 GLU A CA 1
ATOM 1262 C C . GLU A 1 176 ? -15.26100 11.40000 -28.72600 1.000 13.12000 222 GLU A C 1
ATOM 1263 O O . GLU A 1 176 ? -14.84400 12.56800 -28.62800 1.000 15.46000 222 GLU A O 1
ATOM 1269 N N . PRO A 1 177 ? -14.87900 10.63900 -29.76100 1.000 18.04000 223 PRO A N 1
ATOM 1270 C CA . PRO A 1 177 ? -13.94700 11.22200 -30.75000 1.000 14.29000 223 PRO A CA 1
ATOM 1271 C C . PRO A 1 177 ? -14.53900 12.38200 -31.54300 1.000 17.07000 223 PRO A C 1
ATOM 1272 O O . PRO A 1 177 ? -13.79600 13.28700 -31.94100 1.000 19.91000 223 PRO A O 1
ATOM 1276 N N . THR A 1 178 ? -15.85600 12.40300 -31.77100 1.000 16.89000 224 THR A N 1
ATOM 1277 C CA . THR A 1 178 ? -16.46900 13.56900 -32.40600 1.000 16.82000 224 THR A CA 1
ATOM 1278 C C . THR A 1 178 ? -16.48900 14.76100 -31.45500 1.000 16.11000 224 THR A C 1
ATOM 1279 O O . THR A 1 178 ? -16.24400 15.90200 -31.86800 1.000 14.63000 224 THR A O 1
ATOM 1283 N N . ALA A 1 179 ? -16.79100 14.51400 -30.17800 1.000 16.83000 225 ALA A N 1
ATOM 1284 C CA . ALA A 1 179 ? -16.72800 15.57800 -29.18400 1.000 16.53000 225 ALA A CA 1
ATOM 1285 C C . ALA A 1 179 ? -15.34100 16.20400 -29.14800 1.000 14.83000 225 ALA A C 1
ATOM 1286 O O . ALA A 1 179 ? -15.20400 17.43200 -29.10100 1.000 13.71000 225 ALA A O 1
ATOM 1288 N N . ALA A 1 180 ? -14.29500 15.36600 -29.16700 1.000 14.93000 226 ALA A N 1
ATOM 1289 C CA . ALA A 1 180 ? -12.92600 15.87100 -29.17400 1.000 15.16000 226 ALA A CA 1
ATOM 1290 C C . ALA A 1 180 ? -12.63700 16.67600 -30.43900 1.000 16.72000 226 ALA A C 1
ATOM 1291 O O . ALA A 1 180 ? -11.98800 17.72800 -30.37900 1.000 18.06000 226 ALA A O 1
ATOM 1293 N N . ALA A 1 181 ? -13.09000 16.18200 -31.59700 1.000 15.34000 227 ALA A N 1
ATOM 1294 C CA . ALA A 1 181 ? -12.90100 16.92300 -32.83900 1.000 18.86000 227 ALA A CA 1
ATOM 1295 C C . ALA A 1 181 ? -13.56300 18.29300 -32.76200 1.000 19.06000 227 ALA A C 1
ATOM 1296 O O . ALA A 1 181 ? -13.00700 19.27900 -33.26100 1.000 19.75000 227 ALA A O 1
ATOM 1298 N N . LEU A 1 182 ? -14.74900 18.37300 -32.13000 1.000 19.20000 228 LEU A N 1
ATOM 1299 C CA . LEU A 1 182 ? -15.41200 19.66300 -31.92000 1.000 16.50000 228 LEU A CA 1
ATOM 1300 C C . LEU A 1 182 ? -14.54900 20.60600 -31.09000 1.000 17.96000 228 LEU A C 1
ATOM 1301 O O . LEU A 1 182 ? -14.47800 21.80500 -31.37800 1.000 19.93000 228 LEU A O 1
ATOM 1306 N N . ALA A 1 183 ? -13.89900 20.08700 -30.04200 1.000 17.37000 229 ALA A N 1
ATOM 1307 C CA . ALA A 1 183 ? -13.00800 20.91500 -29.23100 1.000 19.84000 229 ALA A CA 1
ATOM 1308 C C . ALA A 1 183 ? -11.86300 21.49000 -30.05000 1.000 22.30000 229 ALA A C 1
ATOM 1309 O O . ALA A 1 183 ? -11.28000 22.50900 -29.66300 1.000 23.49000 229 ALA A O 1
ATOM 1311 N N . TYR A 1 184 ? -11.51700 20.86000 -31.16600 1.000 25.51000 230 TYR A N 1
ATOM 1312 C CA . TYR A 1 184 ? -10.42500 21.34000 -31.99700 1.000 27.27000 230 TYR A CA 1
ATOM 1313 C C . TYR A 1 184 ? -10.90300 22.18000 -33.17400 1.000 28.34000 230 TYR A C 1
ATOM 1314 O O . TYR A 1 184 ? -10.09100 22.54900 -34.01800 1.000 36.16000 230 TYR A O 1
ATOM 1323 N N . GLY A 1 185 ? -12.19500 22.48600 -33.25800 1.000 28.53000 231 GLY A N 1
ATOM 1324 C CA . GLY A 1 185 ? -12.67500 23.33500 -34.33500 1.000 27.02000 231 GLY A CA 1
ATOM 1325 C C . GLY A 1 185 ? -12.82700 22.66800 -35.68500 1.000 31.81000 231 GLY A C 1
ATOM 1326 O O . GLY A 1 185 ? -12.99100 23.36300 -36.69500 1.000 37.12000 231 GLY A O 1
ATOM 1327 N N . LEU A 1 186 ? -12.79600 21.33800 -35.73700 1.000 27.42000 232 LEU A N 1
ATOM 1328 C CA . LEU A 1 186 ? -12.86500 20.60400 -36.99500 1.000 24.00000 232 LEU A CA 1
ATOM 1329 C C . LEU A 1 186 ? -14.26900 20.56200 -37.57000 1.000 29.52000 232 LEU A C 1
ATOM 1330 O O . LEU A 1 186 ? -14.48600 19.93900 -38.62200 1.000 26.89000 232 LEU A O 1
ATOM 1335 N N . ASP A 1 187 ? -15.19700 21.24100 -36.89800 1.000 31.56000 233 ASP A N 1
ATOM 1336 C CA . ASP A 1 187 ? -16.61000 21.26200 -37.24800 1.000 28.35000 233 ASP A CA 1
ATOM 1337 C C . ASP A 1 187 ? -16.86500 21.88300 -38.62200 1.000 28.35000 233 ASP A C 1
ATOM 1338 O O . ASP A 1 187 ? -17.86600 21.56200 -39.27200 1.000 32.09000 233 ASP A O 1
ATOM 1343 N N . LYS A 1 188 ? -15.98300 22.77400 -39.07600 1.000 27.41000 234 LYS A N 1
ATOM 1344 C CA . LYS A 1 188 ? -16.12900 23.47900 -40.34500 1.000 29.96000 234 LYS A CA 1
ATOM 1345 C C . LYS A 1 188 ? -15.26600 22.88500 -41.46200 1.000 29.75000 234 LYS A C 1
ATOM 1346 O O . LYS A 1 188 ? -15.17100 23.48300 -42.54100 1.000 30.88000 234 LYS A O 1
ATOM 1352 N N . SER A 1 189 ? -14.65500 21.72300 -41.23300 1.000 30.15000 235 SER A N 1
ATOM 1353 C CA . SER A 1 189 ? -13.72400 21.14800 -42.19800 1.000 34.42000 235 SER A CA 1
ATOM 1354 C C . SER A 1 189 ? -14.43800 20.72900 -43.48200 1.000 32.67000 235 SER A C 1
ATOM 1355 O O . SER A 1 189 ? -15.46800 20.04500 -43.44800 1.000 29.39000 235 SER A O 1
ATOM 1358 N N . GLU A 1 190 ? -13.87400 21.12400 -44.62300 1.000 31.55000 236 GLU A N 1
ATOM 1359 C CA . GLU A 1 190 ? -14.48600 20.75700 -45.89600 1.000 34.42000 236 GLU A CA 1
ATOM 1360 C C . GLU A 1 190 ? -14.22900 19.29600 -46.25000 1.000 35.60000 236 GLU A C 1
ATOM 1361 O O . GLU A 1 190 ? -15.13100 18.60400 -46.73000 1.000 30.03000 236 GLU A O 1
ATOM 1367 N N . ASP A 1 191 ? -13.00600 18.81600 -46.03700 1.000 36.64000 237 ASP A N 1
ATOM 1368 C CA . ASP A 1 191 ? -12.65800 17.43400 -46.36900 1.000 40.40000 237 ASP A CA 1
ATOM 1369 C C . ASP A 1 191 ? -11.35100 17.11900 -45.65500 1.000 38.94000 237 ASP A C 1
ATOM 1370 O O . ASP A 1 191 ? -10.31700 17.71700 -45.97000 1.000 38.69000 237 ASP A O 1
ATOM 1375 N N . LYS A 1 192 ? -11.40700 16.20200 -44.69100 1.000 34.52000 238 LYS A N 1
ATOM 1376 C CA . LYS A 1 192 ? -10.30200 16.00700 -43.76600 1.000 29.82000 238 LYS A CA 1
ATOM 1377 C C . LYS A 1 192 ? -10.48800 14.68300 -43.04800 1.000 29.69000 238 LYS A C 1
ATOM 1378 O O . LYS A 1 192 ? -11.56900 14.41200 -42.51600 1.000 29.24000 238 LYS A O 1
ATOM 1384 N N . VAL A 1 193 ? -9.43900 13.87800 -42.99900 1.000 25.44000 239 VAL A N 1
ATOM 1385 C CA . VAL A 1 193 ? -9.47600 12.62300 -42.25300 1.000 26.00000 239 VAL A CA 1
ATOM 1386 C C . VAL A 1 193 ? -8.74200 12.82500 -40.93600 1.000 25.11000 239 VAL A C 1
ATOM 1387 O O . VAL A 1 193 ? -7.69400 13.47400 -40.89100 1.000 25.82000 239 VAL A O 1
ATOM 1391 N N . ILE A 1 194 ? -9.31500 12.29700 -39.85300 1.000 22.17000 240 ILE A N 1
ATOM 1392 C CA . ILE A 1 194 ? -8.85000 12.55100 -38.49500 1.000 24.80000 240 ILE A CA 1
ATOM 1393 C C . ILE A 1 194 ? -8.56400 11.22000 -37.81300 1.000 22.15000 240 ILE A C 1
ATOM 1394 O O . ILE A 1 194 ? -9.34900 10.27100 -37.93700 1.000 28.93000 240 ILE A O 1
ATOM 1399 N N . ALA A 1 195 ? -7.45500 11.14900 -37.07800 1.000 21.13000 241 ALA A N 1
ATOM 1400 C CA . ALA A 1 195 ? -7.20400 10.04700 -36.15900 1.000 17.47000 241 ALA A CA 1
ATOM 1401 C C . ALA A 1 195 ? -7.33900 10.56500 -34.73400 1.000 22.42000 241 ALA A C 1
ATOM 1402 O O . ALA A 1 195 ? -6.75200 11.59700 -34.38700 1.000 22.21000 241 ALA A O 1
ATOM 1404 N N . VAL A 1 196 ? -8.11900 9.86000 -33.91800 1.000 18.15000 242 VAL A N 1
ATOM 1405 C CA . VAL A 1 196 ? -8.32300 10.22000 -32.51700 1.000 19.01000 242 VAL A CA 1
ATOM 1406 C C . VAL A 1 196 ? -7.71500 9.11100 -31.66900 1.000 19.21000 242 VAL A C 1
ATOM 1407 O O . VAL A 1 196 ? -8.28100 8.01300 -31.56100 1.000 20.68000 242 VAL A O 1
ATOM 1411 N N . TYR A 1 197 ? -6.55400 9.40400 -31.08000 1.000 14.71000 243 TYR A N 1
ATOM 1412 C CA . TYR A 1 197 ? -5.81500 8.47900 -30.22200 1.000 19.65000 243 TYR A CA 1
ATOM 1413 C C . TYR A 1 197 ? -6.16200 8.81000 -28.77100 1.000 17.40000 243 TYR A C 1
ATOM 1414 O O . TYR A 1 197 ? -5.79600 9.87700 -28.26600 1.000 17.24000 243 TYR A O 1
ATOM 1423 N N . ASP A 1 198 ? -6.85400 7.89300 -28.09700 1.000 19.04000 244 ASP A N 1
ATOM 1424 C CA . ASP A 1 198 ? -7.46900 8.17500 -26.80000 1.000 17.02000 244 ASP A CA 1
ATOM 1425 C C . ASP A 1 198 ? -6.98200 7.14500 -25.79000 1.000 17.47000 244 ASP A C 1
ATOM 1426 O O . ASP A 1 198 ? -7.52200 6.03600 -25.72700 1.000 15.00000 244 ASP A O 1
ATOM 1431 N N . LEU A 1 199 ? -5.97400 7.52100 -24.99200 1.000 14.71000 245 LEU A N 1
ATOM 1432 C CA . LEU A 1 199 ? -5.41700 6.65400 -23.96300 1.000 14.50000 245 LEU A CA 1
ATOM 1433 C C . LEU A 1 199 ?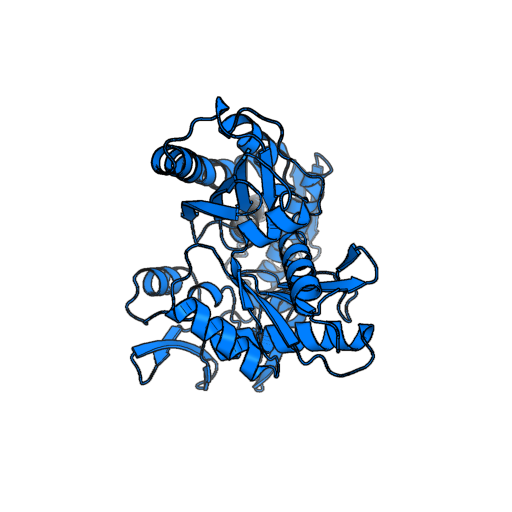 -5.79200 7.27100 -22.62300 1.000 16.91000 245 LEU A C 1
ATOM 1434 O O . LEU A 1 199 ? -5.17100 8.23900 -22.17500 1.000 14.80000 245 LEU A O 1
ATOM 1439 N N . GLY A 1 200 ? -6.81100 6.70800 -21.99500 1.000 18.12000 246 GLY A N 1
ATOM 1440 C CA . GLY A 1 200 ? -7.27900 7.19600 -20.71900 1.000 18.89000 246 GLY A CA 1
ATOM 1441 C C . GLY A 1 200 ? -6.70800 6.41100 -19.56200 1.000 17.76000 246 GLY A C 1
ATOM 1442 O O . GLY A 1 200 ? -5.71700 5.71200 -19.69900 1.000 20.25000 246 GLY A O 1
ATOM 1443 N N . GLY A 1 201 ? -7.34800 6.53500 -18.41100 1.000 20.81000 247 GLY A N 1
ATOM 1444 C CA . GLY A 1 201 ? -6.91300 5.83100 -17.23000 1.000 18.52000 247 GLY A CA 1
ATOM 1445 C C . GLY A 1 201 ? -7.29500 4.36900 -17.23300 1.000 19.03000 247 GLY A C 1
ATOM 1446 O O . GLY A 1 201 ? -6.72700 3.59000 -16.48300 1.000 21.07000 247 GLY A O 1
ATOM 1447 N N . GLY A 1 202 ? -8.26000 3.99100 -18.06600 1.000 19.07000 248 GLY A N 1
ATOM 1448 C CA . GLY A 1 202 ? -8.76600 2.63800 -18.02200 1.000 17.97000 248 GLY A CA 1
ATOM 1449 C C . GLY A 1 202 ? -8.80700 1.93200 -19.36100 1.000 20.49000 248 GLY A C 1
ATOM 1450 O O . G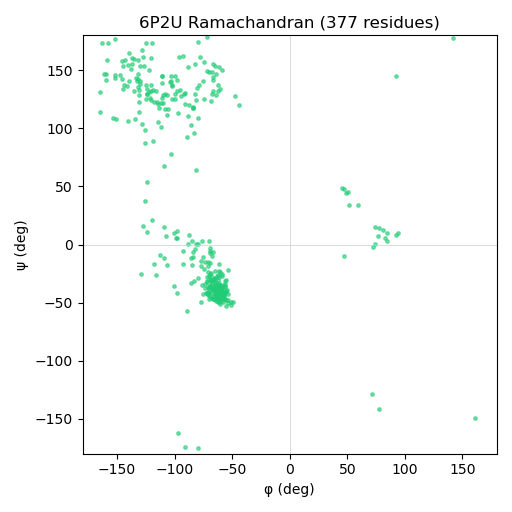LY A 1 202 ? -8.78200 0.69700 -19.42100 1.000 20.10000 248 GLY A O 1
ATOM 1451 N N . THR A 1 203 ? -8.89700 2.68900 -20.44800 1.000 18.83000 249 THR A N 1
ATOM 1452 C CA . THR A 1 203 ? -9.17300 2.09400 -21.74600 1.000 20.26000 249 THR A CA 1
ATOM 1453 C C . THR A 1 203 ? -8.37200 2.83800 -22.79700 1.000 19.63000 249 THR A C 1
ATOM 1454 O O . THR A 1 203 ? -7.96400 3.98500 -22.59200 1.000 19.30000 249 THR A O 1
ATOM 1458 N N . PHE A 1 204 ? -8.16600 2.17400 -23.93200 1.000 15.10000 250 PHE A N 1
ATOM 1459 C CA . PHE A 1 204 ? -7.52600 2.77600 -25.09400 1.000 16.26000 250 PHE A CA 1
ATOM 1460 C C . PHE A 1 204 ? -8.44900 2.65700 -26.29400 1.000 19.04000 250 PHE A C 1
ATOM 1461 O O . PHE A 1 204 ? -8.92300 1.55800 -26.60800 1.000 16.63000 250 PHE A O 1
ATOM 1469 N N . ASP A 1 205 ? -8.67300 3.78500 -26.97500 1.000 19.94000 251 ASP A N 1
ATOM 1470 C CA . ASP A 1 205 ? -9.48400 3.84500 -28.18700 1.000 22.59000 251 ASP A CA 1
ATOM 1471 C C . ASP A 1 205 ? -8.73000 4.57800 -29.28800 1.000 20.06000 251 ASP A C 1
ATOM 1472 O O . ASP A 1 205 ? -8.09900 5.60900 -29.04000 1.000 19.65000 251 ASP A O 1
ATOM 1477 N N . ILE A 1 206 ? -8.80900 4.04800 -30.50700 1.000 18.15000 252 ILE A N 1
ATOM 1478 C CA . ILE A 1 206 ? -8.37400 4.75600 -31.71000 1.000 18.44000 252 ILE A CA 1
ATOM 1479 C C . ILE A 1 206 ? -9.56100 4.80800 -32.66800 1.000 20.03000 252 ILE A C 1
ATOM 1480 O O . ILE A 1 206 ? -10.21200 3.78500 -32.91800 1.000 23.30000 252 ILE A O 1
ATOM 1485 N N . SER A 1 207 ? -9.86900 5.99700 -33.16900 1.000 15.85000 253 SER A N 1
ATOM 1486 C CA . SER A 1 207 ? -10.98100 6.15700 -34.10200 1.000 16.70000 253 SER A CA 1
ATOM 1487 C C . SER A 1 207 ? -10.50300 6.94100 -35.31100 1.000 19.52000 253 SER A C 1
ATOM 1488 O O . SER A 1 207 ? -9.70300 7.87400 -35.17900 1.000 18.75000 253 SER A O 1
ATOM 1491 N N . ILE A 1 208 ? -10.97300 6.53900 -36.49000 1.000 22.38000 254 ILE A N 1
ATOM 1492 C CA . ILE A 1 208 ? -10.70100 7.23900 -37.73800 1.000 22.73000 254 ILE A CA 1
ATOM 1493 C C . ILE A 1 208 ? -11.99500 7.92300 -38.17500 1.000 23.01000 254 ILE A C 1
ATOM 1494 O O . ILE A 1 208 ? -13.00000 7.25400 -38.44300 1.000 22.46000 254 ILE A O 1
ATOM 1499 N N . LEU A 1 209 ? -11.98000 9.25100 -38.22100 1.000 23.93000 255 LEU A N 1
ATOM 1500 C CA . LEU A 1 209 ? -13.14900 10.04000 -38.57600 1.000 25.40000 255 LEU A CA 1
ATOM 1501 C C . LEU A 1 209 ? -12.91000 10.69400 -39.92300 1.000 23.69000 255 LEU A C 1
ATOM 1502 O O . LEU A 1 209 ? -11.79000 11.07700 -40.25100 1.000 25.79000 255 LEU A O 1
ATOM 1507 N N . GLU A 1 210 ? -13.97100 10.82200 -40.70300 1.000 27.88000 256 GLU A N 1
ATOM 1508 C CA . GLU A 1 210 ? -13.94100 11.63600 -41.90500 1.000 28.82000 256 GLU A CA 1
ATOM 1509 C C . GLU A 1 210 ? -14.92900 12.77100 -41.69600 1.000 28.83000 256 GLU A C 1
ATOM 1510 O O . GLU A 1 210 ? -16.04200 12.54200 -41.21200 1.000 26.48000 256 GLU A O 1
ATOM 1516 N N . ILE A 1 211 ? -14.50200 13.99300 -41.99500 1.000 29.61000 257 ILE A N 1
ATOM 1517 C CA . ILE A 1 211 ? -15.35400 15.17400 -41.92100 1.000 26.49000 257 ILE A CA 1
ATOM 1518 C C . ILE A 1 211 ? -15.50000 15.71400 -43.33600 1.000 32.32000 257 ILE A C 1
ATOM 1519 O O . ILE A 1 211 ? -14.49800 16.02600 -43.99000 1.000 29.34000 257 ILE A O 1
ATOM 1524 N N . GLN A 1 212 ? -16.73900 15.81600 -43.81100 1.000 25.13000 258 GLN A N 1
ATOM 1525 C CA . GLN A 1 212 ? -17.02600 16.32800 -45.14800 1.000 31.50000 258 GLN A CA 1
ATOM 1526 C C . GLN A 1 212 ? -18.11000 17.38400 -45.00000 1.000 29.74000 258 GLN A C 1
ATOM 1527 O O . GLN A 1 212 ? -19.23100 17.06300 -44.59200 1.000 27.81000 258 GLN A O 1
ATOM 1533 N N . LYS A 1 213 ? -17.76800 18.64000 -45.29400 1.000 25.23000 259 LYS A N 1
ATOM 1534 C CA . LYS A 1 213 ? -18.71700 19.74500 -45.17400 1.000 29.18000 259 LYS A CA 1
ATOM 1535 C C . LYS A 1 213 ? -19.42500 19.70000 -43.82100 1.000 28.17000 259 LYS A C 1
ATOM 1536 O O . LYS A 1 213 ? -20.65000 19.82300 -43.71800 1.000 26.56000 259 LYS A O 1
ATOM 1542 N N . GLY A 1 214 ? -18.63700 19.46300 -42.77600 1.000 27.30000 260 GLY A N 1
ATOM 1543 C CA . GLY A 1 214 ? -19.15100 19.47300 -41.42400 1.000 29.51000 260 GLY A CA 1
ATOM 1544 C C . GLY A 1 214 ? -19.92900 18.25000 -41.01600 1.000 26.52000 260 GLY A C 1
ATOM 1545 O O . GLY A 1 214 ? -20.53300 18.25700 -39.94000 1.000 31.52000 260 GLY A O 1
ATOM 1546 N N . VAL A 1 215 ? -19.96100 17.20700 -41.83500 1.000 27.91000 261 VAL A N 1
ATOM 1547 C CA . VAL A 1 215 ? -20.61100 15.95600 -41.46300 1.000 24.43000 261 VAL A CA 1
ATOM 1548 C C . VAL A 1 215 ? -19.52900 14.99400 -40.99800 1.000 26.26000 261 VAL A C 1
ATOM 1549 O O . VAL A 1 215 ? -18.55200 14.75100 -41.71500 1.000 27.59000 261 VAL A O 1
ATOM 1553 N N . PHE A 1 216 ? -19.68700 14.46300 -39.79400 1.000 26.96000 262 PHE A N 1
ATOM 1554 C CA . PHE A 1 216 ? -18.72800 13.52300 -39.22600 1.000 26.68000 262 PHE A CA 1
ATOM 1555 C C . PHE A 1 216 ? -19.14000 12.10300 -39.57100 1.000 25.69000 262 PHE A C 1
ATOM 1556 O O . PHE A 1 216 ? -20.28800 11.71200 -39.34600 1.000 25.73000 262 PHE A O 1
ATOM 1564 N N . GLU A 1 217 ? -18.20500 11.32300 -40.09200 1.000 26.08000 263 GLU A N 1
ATOM 1565 C CA . GLU A 1 217 ? -18.43900 9.89500 -40.23700 1.000 27.55000 263 GLU A CA 1
ATOM 1566 C C . GLU A 1 217 ? -17.33300 9.14900 -39.51700 1.000 26.48000 263 GLU A C 1
ATOM 1567 O O . GLU A 1 217 ? -16.15400 9.48800 -39.67000 1.000 24.34000 263 GLU A O 1
ATOM 1573 N N . VAL A 1 218 ? -17.70700 8.14600 -38.72600 1.000 27.11000 264 VAL A N 1
ATOM 1574 C CA . VAL A 1 218 ? -16.72900 7.29400 -38.06000 1.000 25.56000 264 VAL A CA 1
ATOM 1575 C C . VAL A 1 218 ? -16.40300 6.15100 -39.01200 1.000 25.30000 264 VAL A C 1
ATOM 1576 O O . VAL A 1 218 ? -17.23000 5.26400 -39.23700 1.000 25.85000 264 VAL A O 1
ATOM 1580 N N . LYS A 1 219 ? -15.18100 6.15600 -39.54900 1.000 25.12000 265 LYS A N 1
ATOM 1581 C CA . LYS A 1 219 ? -14.82200 5.16900 -40.55400 1.000 26.72000 265 LYS A CA 1
ATOM 1582 C C . LYS A 1 219 ? -14.33000 3.86000 -39.94800 1.000 26.15000 265 LYS A C 1
ATOM 1583 O O . LYS A 1 219 ? -14.55900 2.80000 -40.53800 1.000 24.10000 265 LYS A O 1
ATOM 1589 N N . SER A 1 220 ? -13.65600 3.90200 -38.79700 1.000 25.17000 266 SER A N 1
ATOM 1590 C CA . SER A 1 220 ? -13.22800 2.67400 -38.12800 1.000 24.66000 266 SER A CA 1
ATOM 1591 C C . SER A 1 220 ? -12.97500 2.94700 -36.65000 1.000 24.10000 266 SER A C 1
ATOM 1592 O O . SER A 1 220 ? -12.73200 4.08100 -36.23700 1.000 22.39000 266 SER A O 1
ATOM 1595 N N . THR A 1 221 ? -13.01700 1.87200 -35.86900 1.000 24.97000 267 THR A N 1
ATOM 1596 C CA . THR A 1 221 ? -12.88800 1.90000 -34.42200 1.000 29.61000 267 THR A CA 1
ATOM 1597 C C . THR A 1 221 ? -12.06600 0.69900 -33.98200 1.000 28.74000 267 THR A C 1
ATOM 1598 O O . THR A 1 221 ? -12.27100 -0.41000 -34.48300 1.000 30.81000 267 THR A O 1
ATOM 1602 N N . ASN A 1 222 ? -11.13200 0.92100 -33.05500 1.000 27.13000 268 ASN A N 1
ATOM 1603 C CA . ASN A 1 222 ? -10.39300 -0.17400 -32.44500 1.000 23.45000 268 ASN A CA 1
ATOM 1604 C C . ASN A 1 222 ? -9.84200 0.29000 -31.10200 1.000 22.74000 268 ASN A C 1
ATOM 1605 O O . ASN A 1 222 ? -9.92800 1.46600 -30.73600 1.000 21.66000 268 ASN A O 1
ATOM 1610 N N . GLY A 1 223 ? -9.26700 -0.65200 -30.37600 1.000 22.46000 269 GLY A N 1
ATOM 1611 C CA . GLY A 1 223 ? -8.56700 -0.31800 -29.14700 1.000 22.70000 269 GLY A CA 1
ATOM 1612 C C . GLY A 1 223 ? -8.41200 -1.54500 -28.26900 1.000 21.14000 269 GLY A C 1
ATOM 1613 O O . GLY A 1 223 ? -8.30200 -2.66400 -28.76200 1.000 21.71000 269 GLY A O 1
ATOM 1614 N N . ASP A 1 224 ? -8.40500 -1.29400 -26.96200 1.000 19.60000 270 ASP A N 1
ATOM 1615 C CA . ASP A 1 224 ? -8.22500 -2.33700 -25.96200 1.000 20.33000 270 ASP A CA 1
ATOM 1616 C C . ASP A 1 224 ? -8.92300 -1.82600 -24.71200 1.000 21.01000 270 ASP A C 1
ATOM 1617 O O . ASP A 1 224 ? -8.44700 -0.86300 -24.10400 1.000 22.68000 270 ASP A O 1
ATOM 1622 N N . THR A 1 225 ? -10.06600 -2.42600 -24.35200 1.000 22.84000 271 THR A N 1
ATOM 1623 C CA . THR A 1 225 ? -10.81800 -1.92900 -23.20400 1.000 20.22000 271 THR A CA 1
ATOM 1624 C C . THR A 1 225 ? -10.10200 -2.18900 -21.88500 1.000 24.15000 271 THR A C 1
ATOM 1625 O O . THR A 1 225 ? -10.60000 -1.77400 -20.83700 1.000 19.06000 271 THR A O 1
ATOM 1629 N N . PHE A 1 226 ? -8.96100 -2.86900 -21.90600 1.000 20.55000 272 PHE A N 1
ATOM 1630 C CA . PHE A 1 226 ? -8.23900 -3.20800 -20.69000 1.000 23.60000 272 PHE A CA 1
ATOM 1631 C C . PHE A 1 226 ? -6.79700 -2.72300 -20.76500 1.000 23.19000 272 PHE A C 1
ATOM 1632 O O . PHE A 1 226 ? -5.87000 -3.38300 -20.29600 1.000 24.99000 272 PHE A O 1
ATOM 1640 N N . LEU A 1 227 ? -6.60300 -1.54800 -21.36700 1.000 20.73000 273 LEU A N 1
ATOM 1641 C CA . LEU A 1 227 ? -5.29400 -0.90100 -21.47800 1.000 20.29000 273 LEU A CA 1
ATOM 1642 C C . LEU A 1 227 ? -5.47000 0.56300 -21.10700 1.000 19.75000 273 LEU A C 1
ATOM 1643 O O . LEU A 1 227 ? -6.05500 1.33200 -21.87700 1.000 18.67000 273 LEU A O 1
ATOM 1648 N N . GLY A 1 228 ? -4.97500 0.95400 -19.94100 1.000 17.77000 274 GLY A N 1
ATOM 1649 C CA . GLY A 1 228 ? -5.11300 2.34300 -19.54600 1.000 18.89000 274 GLY A CA 1
ATOM 1650 C C . GLY A 1 228 ? -3.97500 2.74300 -18.63200 1.000 18.63000 274 GLY A C 1
ATOM 1651 O O . GLY A 1 228 ? -3.14200 1.92100 -18.24400 1.000 18.75000 274 GLY A O 1
ATOM 1652 N N . GLY A 1 229 ? -3.96100 4.01600 -18.26500 1.000 18.07000 275 GLY A N 1
ATOM 1653 C CA . GLY A 1 229 ? -2.97100 4.54500 -17.35200 1.000 18.65000 275 GLY A CA 1
ATOM 1654 C C . GLY A 1 229 ? -2.90800 3.81300 -16.02500 1.000 20.29000 275 GLY A C 1
ATOM 1655 O O . GLY A 1 229 ? -1.85400 3.74100 -15.41100 1.000 18.32000 275 GLY A O 1
ATOM 1656 N N . GLU A 1 230 ? -4.03300 3.27200 -15.57500 1.000 17.55000 276 GLU A N 1
ATOM 1657 C CA . GLU A 1 230 ? -4.02200 2.52600 -14.32200 1.000 19.35000 276 GLU A CA 1
ATOM 1658 C C . GLU A 1 230 ? -3.10400 1.31000 -14.41200 1.000 18.90000 276 GLU A C 1
ATOM 1659 O O . GLU A 1 230 ? -2.54600 0.88500 -13.39600 1.000 16.01000 276 GLU A O 1
ATOM 1665 N N . ASP A 1 231 ? -2.92400 0.75900 -15.62000 1.000 19.47000 277 ASP A N 1
ATOM 1666 C CA . ASP A 1 231 ? -1.98900 -0.34200 -15.81300 1.000 17.14000 277 ASP A CA 1
ATOM 1667 C C . ASP A 1 231 ? -0.54200 0.14900 -15.81200 1.000 18.42000 277 ASP A C 1
ATOM 1668 O O . ASP A 1 231 ? 0.35300 -0.56600 -15.35300 1.000 19.07000 277 ASP A O 1
ATOM 1673 N N . PHE A 1 232 ? -0.28700 1.35000 -16.34500 1.000 17.49000 278 PHE A N 1
ATOM 1674 C CA . PHE A 1 232 ? 1.03900 1.95000 -16.18100 1.000 15.81000 278 PHE A CA 1
ATOM 1675 C C . PHE A 1 232 ? 1.37800 2.08000 -14.70500 1.000 18.34000 278 PHE A C 1
ATOM 1676 O O . PHE A 1 232 ? 2.50200 1.76800 -14.29500 1.000 14.12000 278 PHE A O 1
ATOM 1684 N N . ASP A 1 233 ? 0.40500 2.53100 -13.89000 1.000 13.76000 279 ASP A N 1
ATOM 1685 C CA . ASP A 1 233 ? 0.64200 2.68900 -12.45900 1.000 16.03000 279 ASP A CA 1
ATOM 1686 C C . ASP A 1 233 ? 0.89200 1.33700 -11.80600 1.000 19.28000 279 ASP A C 1
ATOM 1687 O O . ASP A 1 233 ? 1.77700 1.20300 -10.95600 1.000 18.79000 279 ASP A O 1
ATOM 1692 N N . GLN A 1 234 ? 0.10100 0.32600 -12.17500 1.000 18.82000 280 GLN A N 1
ATOM 1693 C CA . GLN A 1 234 ? 0.24600 -0.99000 -11.56400 1.000 18.58000 280 GLN A CA 1
ATOM 1694 C C . GLN A 1 234 ? 1.59600 -1.60300 -11.90900 1.000 21.09000 280 GLN A C 1
ATOM 1695 O O . GLN A 1 234 ? 2.21700 -2.26000 -11.06900 1.000 25.99000 280 GLN A O 1
ATOM 1701 N N . ALA A 1 235 ? 2.07700 -1.38500 -13.13500 1.000 21.39000 281 ALA A N 1
ATOM 1702 C CA . ALA A 1 235 ? 3.36700 -1.95000 -13.52500 1.000 21.93000 281 ALA A CA 1
ATOM 1703 C C . ALA A 1 235 ? 4.50500 -1.29700 -12.75800 1.000 17.75000 281 ALA A C 1
ATOM 1704 O O . ALA A 1 235 ? 5.48000 -1.96400 -12.38100 1.000 19.77000 281 ALA A O 1
ATOM 1706 N N . LEU A 1 236 ? 4.40000 0.00900 -12.51900 1.000 19.64000 282 LEU A N 1
ATOM 1707 C CA . LEU A 1 236 ? 5.37600 0.68600 -11.67400 1.000 18.94000 282 LEU A CA 1
ATOM 1708 C C . LEU A 1 236 ? 5.25500 0.23100 -10.22300 1.000 19.53000 282 LEU A C 1
ATOM 1709 O O . LEU A 1 236 ? 6.26200 0.16700 -9.51400 1.000 20.89000 282 LEU A O 1
ATOM 1714 N N . LEU A 1 237 ? 4.04700 -0.12100 -9.77300 1.000 19.11000 283 LEU A N 1
ATOM 1715 C CA . LEU A 1 237 ? 3.88800 -0.65100 -8.41900 1.000 21.76000 283 LEU A CA 1
ATOM 1716 C C . LEU A 1 237 ? 4.61600 -1.98300 -8.26400 1.000 22.33000 283 LEU A C 1
ATOM 1717 O O . LEU A 1 237 ? 5.35800 -2.19000 -7.29700 1.000 24.10000 283 LEU A O 1
ATOM 1722 N N . ARG A 1 238 ? 4.40200 -2.90800 -9.20200 1.000 24.47000 284 ARG A N 1
ATOM 1723 C CA . ARG A 1 238 ? 5.04500 -4.21400 -9.10100 1.000 23.44000 284 ARG A CA 1
ATOM 1724 C C . ARG A 1 238 ? 6.56200 -4.08500 -9.13100 1.000 23.20000 284 ARG A C 1
ATOM 1725 O O . ARG A 1 238 ? 7.26600 -4.84200 -8.45700 1.000 24.65000 284 ARG A O 1
ATOM 1733 N N . HIS A 1 239 ? 7.08300 -3.13900 -9.90900 1.000 21.29000 285 HIS A N 1
ATOM 1734 C CA . HIS A 1 239 ? 8.52400 -2.91500 -9.93600 1.000 23.11000 285 HIS A CA 1
ATOM 1735 C C . HIS A 1 239 ? 9.00800 -2.33000 -8.61600 1.000 28.44000 285 HIS A C 1
ATOM 1736 O O . HIS A 1 239 ? 10.12200 -2.63000 -8.15800 1.000 27.63000 285 HIS A O 1
ATOM 1743 N N . ILE A 1 240 ? 8.20000 -1.47400 -7.99900 1.000 22.82000 286 ILE A N 1
ATOM 1744 C CA . ILE A 1 240 ? 8.59400 -0.92300 -6.70900 1.000 25.58000 286 ILE A CA 1
ATOM 1745 C C . ILE A 1 240 ? 8.57800 -2.01600 -5.64800 1.000 25.51000 286 ILE A C 1
ATOM 1746 O O . ILE A 1 240 ? 9.52600 -2.15300 -4.86300 1.000 22.83000 286 ILE A O 1
ATOM 1751 N N . VAL A 1 241 ? 7.51100 -2.82600 -5.62400 1.000 23.82000 287 VAL A N 1
ATOM 1752 C CA . VAL A 1 241 ? 7.41000 -3.89200 -4.62900 1.000 22.32000 287 VAL A CA 1
ATOM 1753 C C . VAL A 1 241 ? 8.61000 -4.82700 -4.73700 1.000 32.09000 287 VAL A C 1
ATOM 1754 O O . VAL A 1 241 ? 9.20000 -5.22300 -3.72400 1.000 32.57000 287 VAL A O 1
ATOM 1758 N N . LYS A 1 242 ? 9.02500 -5.14800 -5.96800 1.000 31.64000 288 LYS A N 1
ATOM 1759 C CA . LYS A 1 242 ? 10.10700 -6.11100 -6.16400 1.000 32.73000 288 LYS A CA 1
ATOM 1760 C C . LYS A 1 242 ? 11.45000 -5.53600 -5.72600 1.000 30.00000 288 LYS A C 1
ATOM 1761 O O . LYS A 1 242 ? 12.21000 -6.20000 -5.01000 1.000 36.27000 288 LYS A O 1
ATOM 1763 N N . GLU A 1 243 ? 11.76400 -4.30100 -6.13600 1.000 30.02000 289 GLU A N 1
ATOM 1764 C CA . GLU A 1 243 ? 13.01300 -3.68800 -5.69400 1.000 31.89000 289 GLU A CA 1
ATOM 1765 C C . GLU A 1 243 ? 13.04500 -3.52800 -4.17800 1.000 35.92000 289 GLU A C 1
ATOM 1766 O O . GLU A 1 243 ? 14.11100 -3.64900 -3.56300 1.000 34.35000 289 GLU A O 1
ATOM 1772 N N . PHE A 1 244 ? 11.88900 -3.27800 -3.55900 1.000 28.49000 290 PHE A N 1
ATOM 1773 C CA . PHE A 1 244 ? 11.82400 -3.20500 -2.10300 1.000 27.65000 290 PHE A CA 1
ATOM 1774 C C . PHE A 1 244 ? 12.12000 -4.55900 -1.46600 1.000 32.73000 290 PHE A C 1
ATOM 1775 O O . PHE A 1 244 ? 12.90100 -4.64700 -0.51300 1.000 34.28000 290 PHE A O 1
ATOM 1783 N N . LYS A 1 245 ? 11.49800 -5.62900 -1.97200 1.000 31.87000 291 LYS A N 1
ATOM 1784 C CA . LYS A 1 245 ? 11.73700 -6.95400 -1.40400 1.000 37.30000 291 LYS A CA 1
ATOM 1785 C C . LYS A 1 245 ? 13.19500 -7.38700 -1.51500 1.000 40.34000 291 LYS A C 1
ATOM 1786 O O . LYS A 1 245 ? 13.61100 -8.31100 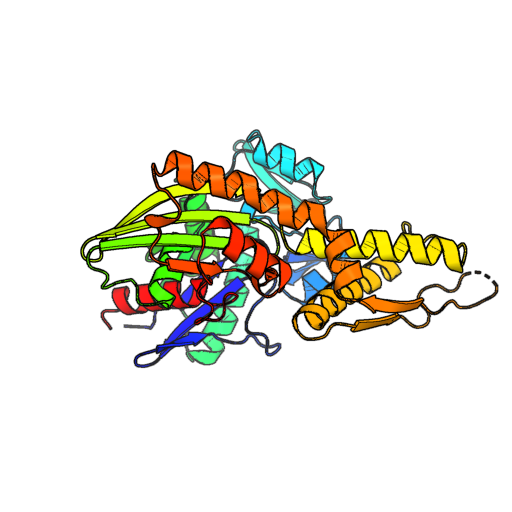-0.81000 1.000 43.28000 291 LYS A O 1
ATOM 1792 N N . ARG A 1 246 ? 13.94400 -6.72100 -2.37000 1.000 42.48000 292 ARG A N 1
ATOM 1793 C CA . ARG A 1 246 ? 15.31300 -7.05800 -2.65100 1.000 36.94000 292 ARG A CA 1
ATOM 1794 C C . ARG A 1 246 ? 16.21100 -6.32400 -1.69100 1.000 40.34000 292 ARG A C 1
ATOM 1795 O O . ARG A 1 246 ? 16.96100 -6.94900 -1.00100 1.000 46.37000 292 ARG A O 1
ATOM 1803 N N . GLU A 1 247 ? 16.13800 -5.00800 -1.64500 1.000 34.97000 293 GLU A N 1
ATOM 1804 C CA . GLU A 1 247 ? 16.96900 -4.18100 -0.78400 1.000 38.44000 293 GLU A CA 1
ATOM 1805 C C . GLU A 1 247 ? 16.66900 -4.41600 0.70000 1.000 40.29000 293 GLU A C 1
ATOM 1806 O O . GLU A 1 247 ? 17.57100 -4.27200 1.53400 1.000 41.97000 293 GLU A O 1
ATOM 1808 N N . THR A 1 248 ? 15.43100 -4.79100 1.06100 1.000 37.99000 294 THR A N 1
ATOM 1809 C CA . THR A 1 248 ? 15.07000 -4.95300 2.46800 1.000 38.65000 294 THR A CA 1
ATOM 1810 C C . THR A 1 248 ? 14.65600 -6.35800 2.87500 1.000 38.63000 294 THR A C 1
ATOM 1811 O O . THR A 1 248 ? 14.60700 -6.63700 4.07800 1.000 37.49000 294 THR A O 1
ATOM 1815 N N . GLY A 1 249 ? 14.32300 -7.23500 1.93600 1.000 37.33000 295 GLY A N 1
ATOM 1816 C CA . GLY A 1 249 ? 13.75400 -8.51600 2.30900 1.000 39.43000 295 GLY A CA 1
ATOM 1817 C C . GLY A 1 249 ? 12.31400 -8.48900 2.78200 1.000 33.65000 295 GLY A C 1
ATOM 1818 O O . GLY A 1 249 ? 11.77500 -9.54700 3.11300 1.000 40.19000 295 GLY A O 1
ATOM 1819 N N . VAL A 1 250 ? 11.66700 -7.32600 2.82100 1.000 39.00000 296 VAL A N 1
ATOM 1820 C CA . VAL A 1 250 ? 10.27100 -7.21700 3.24800 1.000 33.29000 296 VAL A CA 1
ATOM 1821 C C . VAL A 1 250 ? 9.36500 -7.24400 2.02100 1.000 36.36000 296 VAL A C 1
ATOM 1822 O O . VAL A 1 250 ? 9.61500 -6.54200 1.03000 1.000 33.67000 296 VAL A O 1
ATOM 1826 N N . ASP A 1 251 ? 8.31500 -8.06100 2.08000 1.000 29.67000 297 ASP A N 1
ATOM 1827 C CA . ASP A 1 251 ? 7.39700 -8.24300 0.96300 1.000 37.86000 297 ASP A CA 1
ATOM 1828 C C . ASP A 1 251 ? 6.08600 -7.52700 1.26500 1.000 36.05000 297 ASP A C 1
ATOM 1829 O O . ASP A 1 251 ? 5.37300 -7.89800 2.20500 1.000 43.30000 297 ASP A O 1
ATOM 1834 N N . LEU A 1 252 ? 5.76400 -6.52300 0.44900 1.000 34.12000 298 LEU A N 1
ATOM 1835 C CA . LEU A 1 252 ? 4.63300 -5.63700 0.68900 1.000 33.12000 298 LEU A CA 1
ATOM 1836 C C . LEU A 1 252 ? 3.30400 -6.15800 0.14400 1.000 32.49000 298 LEU A C 1
ATOM 1837 O O . LEU A 1 252 ? 2.26000 -5.59100 0.48800 1.000 30.17000 298 LEU A O 1
ATOM 1842 N N . THR A 1 253 ? 3.31100 -7.21600 -0.67900 1.000 32.97000 299 THR A N 1
ATOM 1843 C CA . THR A 1 253 ? 2.09900 -7.61800 -1.40100 1.000 34.51000 299 THR A CA 1
ATOM 1844 C C . THR A 1 253 ? 0.92500 -7.89100 -0.46600 1.000 35.74000 299 THR A C 1
ATOM 1845 O O . THR A 1 253 ? -0.23100 -7.68000 -0.84800 1.000 33.29000 299 THR A O 1
ATOM 1849 N N . LYS A 1 254 ? 1.18900 -8.35800 0.75000 1.000 33.36000 300 LYS A N 1
ATOM 1850 C CA . LYS A 1 254 ? 0.12600 -8.67700 1.69500 1.000 37.34000 300 LYS A CA 1
ATOM 1851 C C . LYS A 1 254 ? -0.30600 -7.47900 2.53900 1.000 34.19000 300 LYS A C 1
ATOM 1852 O O . LYS A 1 254 ? -1.08700 -7.65100 3.48100 1.000 34.37000 300 LYS A O 1
ATOM 1854 N N . ASP A 1 255 ? 0.17600 -6.27900 2.22100 1.000 33.64000 301 ASP A N 1
ATOM 1855 C CA . ASP A 1 255 ? 0.00600 -5.08700 3.05400 1.000 30.87000 301 ASP A CA 1
ATOM 1856 C C . ASP A 1 255 ? -0.77700 -4.03800 2.26500 1.000 27.98000 301 ASP A C 1
ATOM 1857 O O . ASP A 1 255 ? -0.18800 -3.17300 1.60700 1.000 27.01000 301 ASP A O 1
ATOM 1862 N N . ASN A 1 256 ? -2.10700 -4.09000 2.36300 1.000 27.00000 302 ASN A N 1
ATOM 1863 C CA . ASN A 1 256 ? -2.94000 -3.22600 1.52900 1.000 27.17000 302 ASN A CA 1
ATOM 1864 C C . ASN A 1 256 ? -2.83200 -1.76300 1.93600 1.000 25.14000 302 ASN A C 1
ATOM 1865 O O . ASN A 1 256 ? -3.03700 -0.87200 1.10000 1.000 21.19000 302 ASN A O 1
ATOM 1870 N N . MET A 1 257 ? -2.51600 -1.49200 3.20400 1.000 21.58000 303 MET A N 1
ATOM 1871 C CA . MET A 1 257 ? -2.30700 -0.10600 3.61800 1.000 28.04000 303 MET A CA 1
ATOM 1872 C C . MET A 1 257 ? -1.05100 0.47400 2.97000 1.000 23.49000 303 MET A C 1
ATOM 1873 O O . MET A 1 257 ? -1.05700 1.62300 2.51000 1.000 27.71000 303 MET A O 1
ATOM 1878 N N . ALA A 1 258 ? 0.02500 -0.31200 2.90000 1.000 22.45000 304 ALA A N 1
ATOM 1879 C CA . ALA A 1 258 ? 1.24300 0.14500 2.23500 1.000 22.41000 304 ALA A CA 1
ATOM 1880 C C . ALA A 1 258 ? 1.06300 0.20600 0.71800 1.000 21.65000 304 ALA A C 1
ATOM 1881 O O . ALA A 1 258 ? 1.50800 1.16500 0.07500 1.000 19.14000 304 ALA A O 1
ATOM 1883 N N . LEU A 1 259 ? 0.41100 -0.80300 0.12800 1.000 21.91000 305 LEU A N 1
ATOM 1884 C CA . LEU A 1 259 ? 0.19700 -0.79600 -1.32100 1.000 23.65000 305 LEU A CA 1
ATOM 1885 C C . LEU A 1 259 ? -0.63900 0.40700 -1.76100 1.000 19.90000 305 LEU A C 1
ATOM 1886 O O . LEU A 1 259 ? -0.41700 0.96900 -2.83800 1.000 19.98000 305 LEU A O 1
ATOM 1891 N N . GLN A 1 260 ? -1.60800 0.82000 -0.94300 1.000 20.82000 306 GLN A N 1
ATOM 1892 C CA . GLN A 1 260 ? -2.34900 2.03000 -1.26700 1.000 20.86000 306 GLN A CA 1
ATOM 1893 C C . GLN A 1 260 ? -1.41200 3.22800 -1.36200 1.000 21.52000 306 GLN A C 1
ATOM 1894 O O . GLN A 1 260 ? -1.54100 4.06400 -2.26600 1.000 18.56000 306 GLN A O 1
ATOM 1900 N N . ARG A 1 261 ? -0.46100 3.33200 -0.42900 1.000 19.56000 307 ARG A N 1
ATOM 1901 C CA . ARG A 1 261 ? 0.54000 4.38700 -0.51600 1.000 18.23000 307 ARG A CA 1
ATOM 1902 C C . ARG A 1 261 ? 1.40600 4.22600 -1.75900 1.000 17.37000 307 ARG A C 1
ATOM 1903 O O . ARG A 1 261 ? 1.78100 5.21700 -2.39200 1.000 20.67000 307 ARG A O 1
ATOM 1911 N N . VAL A 1 262 ? 1.75700 2.99000 -2.11500 1.000 16.14000 308 VAL A N 1
ATOM 1912 C CA . VAL A 1 262 ? 2.63300 2.80400 -3.26700 1.000 18.40000 308 VAL A CA 1
ATOM 1913 C C . VAL A 1 262 ? 1.90300 3.14800 -4.55500 1.000 16.66000 308 VAL A C 1
ATOM 1914 O O . VAL A 1 262 ? 2.47400 3.78100 -5.45700 1.000 15.53000 308 VAL A O 1
ATOM 1918 N N . ARG A 1 263 ? 0.63300 2.73700 -4.67200 1.000 16.51000 309 ARG A N 1
ATOM 1919 C CA . ARG A 1 263 ? -0.13000 3.09600 -5.86700 1.000 17.09000 309 ARG A CA 1
ATOM 1920 C C . ARG A 1 263 ? -0.22600 4.60500 -6.01400 1.000 15.58000 309 ARG A C 1
ATOM 1921 O O . ARG A 1 263 ? -0.05700 5.13800 -7.11800 1.000 15.78000 309 ARG A O 1
ATOM 1929 N N . GLU A 1 264 ? -0.48600 5.31700 -4.91000 1.000 13.70000 310 GLU A N 1
ATOM 1930 C CA . GLU A 1 264 ? -0.49100 6.77400 -4.97000 1.000 17.11000 310 GLU A CA 1
ATOM 1931 C C . GLU A 1 264 ? 0.87000 7.30200 -5.39900 1.000 18.46000 310 GLU A C 1
ATOM 1932 O O . GLU A 1 264 ? 0.95900 8.20100 -6.24400 1.000 16.21000 310 GLU A O 1
ATOM 1938 N N . ALA A 1 265 ? 1.94500 6.76000 -4.81500 1.000 16.03000 311 ALA A N 1
ATOM 1939 C CA . ALA A 1 265 ? 3.28300 7.18000 -5.22200 1.000 16.31000 311 ALA A CA 1
ATOM 1940 C C . ALA A 1 265 ? 3.54700 6.85400 -6.68900 1.000 15.08000 311 ALA A C 1
ATOM 1941 O O . ALA A 1 265 ? 4.14700 7.65900 -7.41500 1.000 17.49000 311 ALA A O 1
ATOM 1943 N N . ALA A 1 266 ? 3.11100 5.67900 -7.15100 1.000 15.58000 312 ALA A N 1
ATOM 1944 C CA . ALA A 1 266 ? 3.42300 5.29700 -8.52800 1.000 16.02000 312 ALA A CA 1
ATOM 1945 C C . ALA A 1 266 ? 2.77800 6.24900 -9.52500 1.000 17.60000 312 ALA A C 1
ATOM 1946 O O . ALA A 1 266 ? 3.39000 6.60400 -10.54400 1.000 14.66000 312 ALA A O 1
ATOM 1948 N N . GLU A 1 267 ? 1.54400 6.66100 -9.25800 1.000 16.86000 313 GLU A N 1
ATOM 1949 C CA . GLU A 1 267 ? 0.85000 7.56200 -10.17100 1.000 17.65000 313 GLU A CA 1
ATOM 1950 C C . GLU A 1 267 ? 1.44400 8.96400 -10.14000 1.000 16.40000 313 GLU A C 1
ATOM 1951 O O . GLU A 1 267 ? 1.65000 9.56800 -11.18400 1.000 14.15000 313 GLU A O 1
ATOM 1957 N N . LYS A 1 268 ? 1.72900 9.47000 -8.94300 1.000 15.03000 314 LYS A N 1
ATOM 1958 C CA . LYS A 1 268 ? 2.46900 10.72500 -8.81300 1.000 18.56000 314 LYS A CA 1
ATOM 1959 C C . LYS A 1 268 ? 3.78900 10.68700 -9.58900 1.000 16.26000 314 LYS A C 1
ATOM 1960 O O . LYS A 1 268 ? 4.10500 11.61200 -10.34900 1.000 17.17000 314 LYS A O 1
ATOM 1966 N N . ALA A 1 269 ? 4.59100 9.64200 -9.37900 1.000 16.02000 315 ALA A N 1
ATOM 1967 C CA . ALA A 1 269 ? 5.89500 9.56000 -10.04100 1.000 17.10000 315 ALA A CA 1
ATOM 1968 C C . ALA A 1 269 ? 5.74100 9.53500 -11.56300 1.000 16.94000 315 ALA A C 1
ATOM 1969 O O . ALA A 1 269 ? 6.45800 10.23800 -12.28600 1.000 21.54000 315 ALA A O 1
ATOM 1971 N N . LYS A 1 270 ? 4.81500 8.72300 -12.05100 1.000 17.59000 316 LYS A N 1
ATOM 1972 C CA . LYS A 1 270 ? 4.56600 8.63800 -13.47900 1.000 16.34000 316 LYS A CA 1
ATOM 1973 C C . LYS A 1 270 ? 4.36100 10.02900 -14.05900 1.000 19.53000 316 LYS A C 1
ATOM 1974 O O . LYS A 1 270 ? 4.97200 10.40400 -15.05200 1.000 18.28000 316 LYS A O 1
ATOM 1980 N N . CYS A 1 271 ? 3.49900 10.80100 -13.41900 1.000 16.84000 317 CYS A N 1
ATOM 1981 C CA . CYS A 1 271 ? 3.17300 12.11100 -13.93900 1.000 17.11000 317 CYS A CA 1
ATOM 1982 C C . CYS A 1 271 ? 4.30600 13.11700 -13.86800 1.000 19.69000 317 CYS A C 1
ATOM 1983 O O . CYS A 1 271 ? 4.44900 13.93900 -14.75700 1.000 21.55000 317 CYS A O 1
ATOM 1986 N N . GLU A 1 272 ? 5.12600 13.04000 -12.83200 1.000 16.77000 318 GLU A N 1
ATOM 1987 C CA . GLU A 1 272 ? 6.29800 13.92200 -12.79400 1.000 17.75000 318 GLU A CA 1
ATOM 1988 C C . GLU A 1 272 ? 7.24300 13.64300 -13.95700 1.000 15.84000 318 GLU A C 1
ATOM 1989 O O . GLU A 1 272 ? 7.83300 14.57000 -14.51400 1.000 17.17000 318 GLU A O 1
ATOM 1995 N N . LEU A 1 273 ? 7.39400 12.37200 -14.33600 1.000 15.99000 319 LEU A N 1
ATOM 1996 C CA . LEU A 1 273 ? 8.28100 11.98000 -15.42800 1.000 16.65000 319 LEU A CA 1
ATOM 1997 C C . LEU A 1 273 ? 7.77600 12.43000 -16.79400 1.000 17.88000 319 LEU A C 1
ATOM 1998 O O . LEU A 1 273 ? 8.51500 12.32400 -17.77400 1.000 17.44000 319 LEU A O 1
ATOM 2003 N N . SER A 1 274 ? 6.57200 12.97300 -16.88100 1.000 14.12000 320 SER A N 1
ATOM 2004 C CA . SER A 1 274 ? 6.14100 13.56100 -18.14200 1.000 17.60000 320 SER A CA 1
ATOM 2005 C C . SER A 1 274 ? 6.90000 14.86000 -18.41500 1.000 19.55000 320 SER A C 1
ATOM 2006 O O . SER A 1 274 ? 7.03200 15.27500 -19.55600 1.000 20.73000 320 SER A O 1
ATOM 2009 N N . SER A 1 275 ? 7.39900 15.47600 -17.34800 1.000 17.93000 321 SER A N 1
ATOM 2010 C CA . SER A 1 275 ? 8.00600 16.80100 -17.37100 1.000 24.54000 321 SER A CA 1
ATOM 2011 C C . SER A 1 275 ? 9.48000 16.82400 -16.99700 1.000 20.36000 321 SER A C 1
ATOM 2012 O O . SER A 1 275 ? 10.18000 17.75900 -17.38500 1.000 25.48000 321 SER A O 1
ATOM 2015 N N . SER A 1 276 ? 9.95600 15.86500 -16.20500 1.000 21.20000 322 SER A N 1
ATOM 2016 C CA . SER A 1 276 ? 11.37400 15.75300 -15.88700 1.000 21.06000 322 SER A CA 1
ATOM 2017 C C . SER A 1 276 ? 11.83800 14.33400 -16.16800 1.000 18.98000 322 SER A C 1
ATOM 2018 O O . SER A 1 276 ? 11.03400 13.42200 -16.36400 1.000 20.81000 322 SER A O 1
ATOM 2021 N N . VAL A 1 277 ? 13.16600 14.14800 -16.17100 1.000 20.45000 323 VAL A N 1
ATOM 2022 C CA . VAL A 1 277 ? 13.73800 12.83000 -16.44900 1.000 18.33000 323 VAL A CA 1
ATOM 2023 C C . VAL A 1 277 ? 13.98600 12.02300 -15.18900 1.000 15.50000 323 VAL A C 1
ATOM 2024 O O . VAL A 1 277 ? 14.35900 10.84500 -15.28100 1.000 17.78000 323 VAL A O 1
ATOM 2028 N N . GLN A 1 278 ? 13.77700 12.59600 -14.01400 1.000 14.71000 324 GLN A N 1
ATOM 2029 C CA . GLN A 1 278 ? 14.05800 11.85800 -12.79300 1.000 18.96000 324 GLN A CA 1
ATOM 2030 C C . GLN A 1 278 ? 13.06000 12.25700 -11.71600 1.000 21.70000 324 GLN A C 1
ATOM 2031 O O . GLN A 1 278 ? 12.66600 13.42200 -11.62400 1.000 22.88000 324 GLN A O 1
ATOM 2037 N N . THR A 1 279 ? 12.63900 11.28400 -10.91300 1.000 18.19000 325 THR A N 1
ATOM 2038 C CA . THR A 1 279 ? 11.75500 11.60300 -9.80400 1.000 22.58000 325 THR A CA 1
ATOM 2039 C C . THR A 1 279 ? 12.05300 10.69000 -8.62800 1.000 24.70000 325 THR A C 1
ATOM 2040 O O . THR A 1 279 ? 12.61500 9.60200 -8.78000 1.000 26.71000 325 THR A O 1
ATOM 2044 N N . ASP A 1 280 ? 11.66100 11.15100 -7.44800 1.000 27.22000 326 ASP A N 1
ATOM 2045 C CA . ASP A 1 280 ? 11.96100 10.45900 -6.20400 1.000 25.69000 326 ASP A CA 1
ATOM 2046 C C . ASP A 1 280 ? 10.67600 9.88500 -5.63600 1.000 23.07000 326 ASP A C 1
ATOM 2047 O O . ASP A 1 280 ? 9.70500 10.61400 -5.40700 1.000 27.75000 326 ASP A O 1
ATOM 2052 N N . ILE A 1 281 ? 10.66600 8.57900 -5.44700 1.000 20.97000 327 ILE A N 1
ATOM 2053 C CA . ILE A 1 281 ? 9.64000 7.91200 -4.66800 1.000 23.80000 327 ILE A CA 1
ATOM 2054 C C . ILE A 1 281 ? 10.13900 7.85900 -3.23000 1.000 24.08000 327 ILE A C 1
ATOM 2055 O O . ILE A 1 281 ? 11.21900 7.3240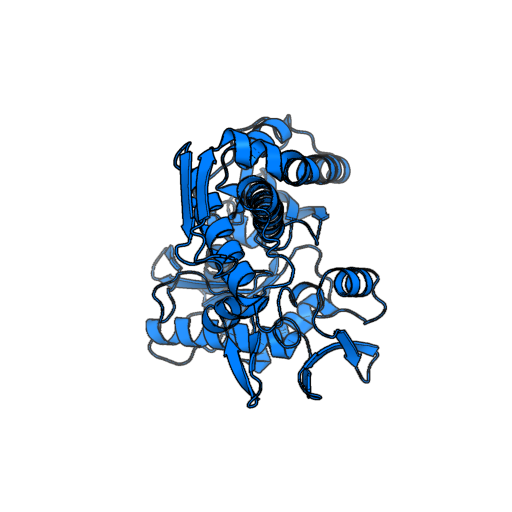0 -2.96000 1.000 26.55000 327 ILE A O 1
ATOM 2060 N N . ASN A 1 282 ? 9.37500 8.44300 -2.31200 1.000 24.22000 328 ASN A N 1
ATOM 2061 C CA . ASN A 1 282 ? 9.81300 8.61000 -0.92700 1.000 23.64000 328 ASN A CA 1
ATOM 2062 C C . ASN A 1 282 ? 8.62900 8.34600 -0.00600 1.000 23.50000 328 ASN A C 1
ATOM 2063 O O . ASN A 1 282 ? 7.73000 9.18400 0.10800 1.000 24.17000 328 ASN A O 1
ATOM 2068 N N . LEU A 1 283 ? 8.64000 7.18800 0.65900 1.000 23.92000 329 LEU A N 1
ATOM 2069 C CA . LEU A 1 283 ? 7.54600 6.73500 1.51500 1.000 22.45000 329 LEU A CA 1
ATOM 2070 C C . LEU A 1 283 ? 8.09100 6.41800 2.89800 1.000 23.03000 329 LEU A C 1
ATOM 2071 O O . LEU A 1 283 ? 8.44000 5.26300 3.18200 1.000 20.17000 329 LEU A O 1
ATOM 2076 N N . PRO A 1 284 ? 8.16100 7.41200 3.79100 1.000 22.23000 330 PRO A N 1
ATOM 2077 C CA . PRO A 1 284 ? 8.68200 7.15300 5.13900 1.000 25.89000 330 PRO A CA 1
ATOM 2078 C C . PRO A 1 284 ? 7.78800 6.18000 5.89000 1.000 20.90000 330 PRO A C 1
ATOM 2079 O O . PRO A 1 284 ? 6.57500 6.14100 5.68700 1.000 22.44000 330 PRO A O 1
ATOM 2083 N N . TYR A 1 285 ? 8.41500 5.37200 6.74200 1.000 21.02000 331 TYR A N 1
ATOM 2084 C CA . TYR A 1 285 ? 7.73200 4.39000 7.59500 1.000 22.59000 331 TYR A CA 1
ATOM 2085 C C . TYR A 1 285 ? 6.71200 3.56300 6.80500 1.000 25.91000 331 TYR A C 1
ATOM 2086 O O . TYR A 1 285 ? 5.56500 3.38100 7.22100 1.000 20.04000 331 TYR A O 1
ATOM 2095 N N . LEU A 1 286 ? 7.14000 3.05000 5.64600 1.000 25.85000 332 LEU A N 1
ATOM 2096 C CA . LEU A 1 286 ? 6.23300 2.24300 4.82800 1.000 22.33000 332 LEU A CA 1
ATOM 2097 C C . LEU A 1 286 ? 5.84100 0.95600 5.54000 1.000 24.17000 332 LEU A C 1
ATOM 2098 O O . LEU A 1 286 ? 4.68700 0.51500 5.45400 1.000 27.67000 332 LEU A O 1
ATOM 2103 N N . THR A 1 287 ? 6.79000 0.34500 6.24400 1.000 24.37000 333 THR A N 1
ATOM 2104 C CA . THR A 1 287 ? 6.57300 -0.89300 6.97700 1.000 35.88000 333 THR A CA 1
ATOM 2105 C C . THR A 1 287 ? 7.46700 -0.86700 8.21100 1.000 37.67000 333 THR A C 1
ATOM 2106 O O . THR A 1 287 ? 8.55100 -0.27500 8.19300 1.000 37.74000 333 THR A O 1
ATOM 2110 N N . MET A 1 288 ? 6.97100 -1.45000 9.30000 1.000 44.55000 334 MET A N 1
ATOM 2111 C CA . MET A 1 288 ? 7.70300 -1.53300 10.56700 1.000 47.41000 334 MET A CA 1
ATOM 2112 C C . MET A 1 288 ? 8.11500 -2.98300 10.80300 1.000 49.18000 334 MET A C 1
ATOM 2113 O O . MET A 1 288 ? 7.64300 -3.66400 11.72400 1.000 49.66000 334 MET A O 1
ATOM 2115 N N . ASP A 1 289 ? 9.01500 -3.45400 9.94800 1.000 53.31000 335 ASP A N 1
ATOM 2116 C CA . ASP A 1 289 ? 9.34400 -4.87000 9.86600 1.000 54.32000 335 ASP A CA 1
ATOM 2117 C C . ASP A 1 289 ? 10.68000 -5.19600 10.54500 1.000 54.21000 335 ASP A C 1
ATOM 2118 O O . ASP A 1 289 ? 11.69700 -5.41200 9.88700 1.000 58.35000 335 ASP A O 1
ATOM 2120 N N . SER A 1 291 ? 12.72800 -5.76500 12.85300 1.000 60.15000 337 SER A N 1
ATOM 2121 C CA . SER A 1 291 ? 13.97000 -5.16500 13.32200 1.000 58.63000 337 SER A CA 1
ATOM 2122 C C . SER A 1 291 ? 13.85000 -3.65000 13.43400 1.000 58.24000 337 SER A C 1
ATOM 2123 O O . SER A 1 291 ? 14.73100 -2.98900 13.97100 1.000 57.29000 337 SER A O 1
ATOM 2126 N N . GLY A 1 292 ? 12.76400 -3.09600 12.91300 1.000 58.71000 338 GLY A N 1
ATOM 2127 C CA . GLY A 1 292 ? 12.61100 -1.66200 12.93900 1.000 55.48000 338 GLY A CA 1
ATOM 2128 C C . GLY A 1 292 ? 11.97300 -1.11300 11.67700 1.000 50.93000 338 GLY A C 1
ATOM 2129 O O . GLY A 1 292 ? 11.68900 -1.84800 10.72200 1.000 49.23000 338 GLY A O 1
ATOM 2130 N N . PRO A 1 293 ? 11.74700 0.20000 11.64800 1.000 45.43000 339 PRO A N 1
ATOM 2131 C CA . PRO A 1 293 ? 11.06200 0.80700 10.50200 1.000 41.30000 339 PRO A CA 1
ATOM 2132 C C . PRO A 1 293 ? 11.91200 0.72100 9.24500 1.000 41.15000 339 PRO A C 1
ATOM 2133 O O . PRO A 1 293 ? 13.13900 0.61600 9.29400 1.000 37.34000 339 PRO A O 1
ATOM 2137 N N . LYS A 1 294 ? 11.22800 0.75400 8.10400 1.000 34.90000 340 LYS A N 1
ATOM 2138 C CA . LYS A 1 294 ? 11.87100 0.73600 6.79800 1.000 38.51000 340 LYS A CA 1
ATOM 2139 C C . LYS A 1 294 ? 11.27200 1.86100 5.97600 1.000 33.93000 340 LYS A C 1
ATOM 2140 O O . LYS A 1 294 ? 10.04900 1.92400 5.80000 1.000 31.62000 340 LYS A O 1
ATOM 2146 N N . HIS A 1 295 ? 12.12000 2.75600 5.49700 1.000 30.61000 341 HIS A N 1
ATOM 2147 C CA . HIS A 1 295 ? 11.67700 3.88000 4.69000 1.000 32.15000 341 HIS A CA 1
ATOM 2148 C C . HIS A 1 295 ? 11.98800 3.56700 3.23300 1.000 36.40000 341 HIS A C 1
ATOM 2149 O O . HIS A 1 295 ? 13.13100 3.23800 2.89700 1.000 36.88000 341 HIS A O 1
ATOM 2156 N N . LEU A 1 296 ? 10.96900 3.63700 2.38000 1.000 26.48000 342 LEU A N 1
ATOM 2157 C CA . LEU A 1 296 ? 11.18300 3.44100 0.95600 1.000 25.92000 342 LEU A CA 1
ATOM 2158 C C . LEU A 1 296 ? 11.67300 4.74300 0.34800 1.000 26.88000 342 LEU A C 1
ATOM 2159 O O . LEU A 1 296 ? 11.07800 5.80700 0.55200 1.000 24.69000 342 LEU A O 1
ATOM 2164 N N . ASN A 1 297 ? 12.76400 4.65200 -0.39900 1.000 27.68000 343 ASN A N 1
ATOM 2165 C CA . ASN A 1 297 ? 13.34000 5.82100 -1.05000 1.000 30.02000 343 ASN A CA 1
ATOM 2166 C C . ASN A 1 297 ? 14.03300 5.32800 -2.31700 1.000 27.78000 343 ASN A C 1
ATOM 2167 O O . ASN A 1 297 ? 15.07900 4.68200 -2.23500 1.000 31.18000 343 ASN A O 1
ATOM 2172 N N . MET A 1 298 ? 13.44100 5.62400 -3.47400 1.000 25.64000 344 MET A N 1
ATOM 2173 C CA . MET A 1 298 ? 13.99100 5.23000 -4.76400 1.000 28.16000 344 MET A CA 1
ATOM 2174 C C . MET A 1 298 ? 14.00200 6.41300 -5.71600 1.000 23.39000 344 MET A C 1
ATOM 2175 O O . MET A 1 298 ? 13.06600 7.21000 -5.74700 1.000 25.91000 344 MET A O 1
ATOM 2180 N N . LYS A 1 299 ? 15.05500 6.49300 -6.51700 1.000 19.79000 345 LYS A N 1
ATOM 2181 C CA . LYS A 1 299 ? 15.09100 7.39400 -7.65700 1.000 24.99000 345 LYS A CA 1
ATOM 2182 C C . LYS A 1 299 ? 14.56200 6.64400 -8.87700 1.000 24.60000 345 LYS A C 1
ATOM 2183 O O . LYS A 1 299 ? 14.96400 5.50100 -9.13500 1.000 26.61000 345 LYS A O 1
ATOM 2185 N N . LEU A 1 300 ? 13.62800 7.26300 -9.59800 1.000 18.29000 346 LEU A N 1
ATOM 2186 C CA . LEU A 1 300 ? 13.06600 6.67700 -10.80500 1.000 17.91000 346 LEU A CA 1
ATOM 2187 C C . LEU A 1 300 ? 13.31700 7.62000 -11.96800 1.000 17.11000 346 LEU A C 1
ATOM 2188 O O . LEU A 1 300 ? 12.98600 8.80500 -11.89100 1.000 20.93000 346 LEU A O 1
ATOM 2193 N N . THR A 1 301 ? 13.92000 7.10500 -13.03100 1.000 14.42000 347 THR A N 1
ATOM 2194 C CA . THR A 1 301 ? 14.17200 7.90700 -14.21500 1.000 17.24000 347 THR A CA 1
ATOM 2195 C C . THR A 1 301 ? 13.07500 7.69000 -15.25400 1.000 17.51000 347 THR A C 1
ATOM 2196 O O . THR A 1 301 ? 12.36500 6.68200 -15.24500 1.000 14.76000 347 THR A O 1
ATOM 2200 N N . ARG A 1 302 ? 12.97500 8.63300 -16.19000 1.000 15.18000 348 ARG A N 1
ATOM 2201 C CA . ARG A 1 302 ? 12.06200 8.45200 -17.31200 1.000 17.62000 348 ARG A CA 1
ATOM 2202 C C . ARG A 1 302 ? 12.39500 7.19200 -18.11000 1.000 18.78000 348 ARG A C 1
ATOM 2203 O O . ARG A 1 302 ? 11.50400 6.38800 -18.41600 1.000 17.24000 348 ARG A O 1
ATOM 2211 N N . ALA A 1 303 ? 13.67800 6.99200 -18.44000 1.000 18.10000 349 ALA A N 1
ATOM 2212 C CA . ALA A 1 303 ? 14.08300 5.80100 -19.19300 1.000 17.11000 349 ALA A CA 1
ATOM 2213 C C . ALA A 1 303 ? 13.69300 4.51600 -18.47400 1.000 18.24000 349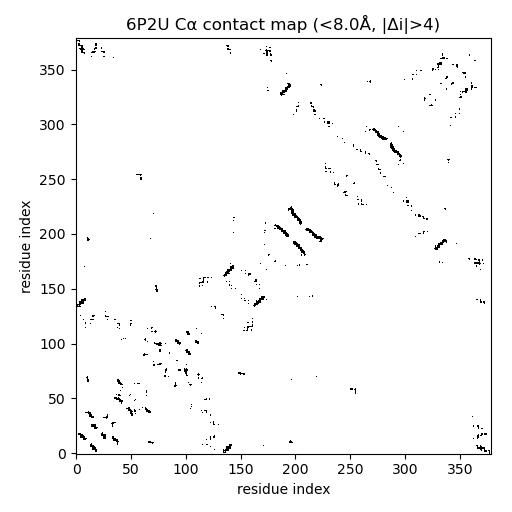 ALA A C 1
ATOM 2214 O O . ALA A 1 303 ? 13.20200 3.56700 -19.09700 1.000 16.94000 349 ALA A O 1
ATOM 2216 N N . GLN A 1 304 ? 13.94200 4.44800 -17.16400 1.000 17.60000 350 GLN A N 1
ATOM 2217 C CA . GLN A 1 304 ? 13.56300 3.26200 -16.40700 1.000 16.63000 350 GLN A CA 1
ATOM 2218 C C . GLN A 1 304 ? 12.06300 3.02700 -16.49700 1.000 17.22000 350 GLN A C 1
ATOM 2219 O O . GLN A 1 304 ? 11.61500 1.91200 -16.77800 1.000 19.45000 350 GLN A O 1
ATOM 2225 N N . PHE A 1 305 ? 11.27600 4.07700 -16.25700 1.000 17.79000 351 PHE A N 1
ATOM 2226 C CA . PHE A 1 305 ? 9.82100 3.97200 -16.33800 1.000 18.97000 351 PHE A CA 1
ATOM 2227 C C . PHE A 1 305 ? 9.37400 3.55700 -17.73700 1.000 20.57000 351 PHE A C 1
ATOM 2228 O O . PHE A 1 305 ? 8.55000 2.64900 -17.89000 1.000 19.41000 351 PHE A O 1
ATOM 2236 N N . GLU A 1 306 ? 9.92100 4.20600 -18.77500 1.000 18.61000 352 GLU A N 1
ATOM 2237 C CA . GLU A 1 306 ? 9.63400 3.78900 -20.14900 1.000 17.16000 352 GLU A CA 1
ATOM 2238 C C . GLU A 1 306 ? 9.93100 2.30900 -20.37100 1.000 21.01000 352 GLU A C 1
ATOM 2239 O O . GLU A 1 306 ? 9.18300 1.62500 -21.07900 1.000 19.80000 352 GLU A O 1
ATOM 2245 N N . GLY A 1 307 ? 11.01300 1.79100 -19.78300 1.000 18.78000 353 GLY A N 1
ATOM 2246 C CA . GLY A 1 307 ? 11.29600 0.37000 -19.93000 1.000 17.90000 353 GLY A CA 1
ATOM 2247 C C . GLY A 1 307 ? 10.26500 -0.49200 -19.22600 1.000 22.98000 353 GLY A C 1
ATOM 2248 O O . GLY A 1 307 ? 9.84900 -1.53400 -19.74100 1.000 21.83000 353 GLY A O 1
ATOM 2249 N N . ILE A 1 308 ? 9.81400 -0.05100 -18.05100 1.000 19.58000 354 ILE A N 1
ATOM 2250 C CA . ILE A 1 308 ? 8.83800 -0.80400 -17.27600 1.000 20.40000 354 ILE A CA 1
ATOM 2251 C C . ILE A 1 308 ? 7.49200 -0.90400 -18.00000 1.000 22.53000 354 ILE A C 1
ATOM 2252 O O . ILE A 1 308 ? 6.77900 -1.90600 -17.86700 1.000 18.46000 354 ILE A O 1
ATOM 2257 N N . VAL A 1 309 ? 7.12300 0.09800 -18.78800 1.000 20.67000 355 VAL A N 1
ATOM 2258 C CA . VAL A 1 309 ? 5.79100 0.12500 -19.37900 1.000 23.02000 355 VAL A CA 1
ATOM 2259 C C . VAL A 1 309 ? 5.83800 -0.13100 -20.88200 1.000 19.83000 355 VAL A C 1
ATOM 2260 O O . VAL A 1 309 ? 4.84000 0.08400 -21.58500 1.000 18.73000 355 VAL A O 1
ATOM 2264 N N . THR A 1 310 ? 6.97100 -0.63900 -21.36600 1.000 23.95000 356 THR A N 1
ATOM 2265 C CA . THR A 1 310 ? 7.20200 -0.71500 -22.80200 1.000 20.64000 356 THR A CA 1
ATOM 2266 C C . THR A 1 310 ? 6.08900 -1.46700 -23.50800 1.000 17.93000 356 THR A C 1
ATOM 2267 O O . THR A 1 310 ? 5.59100 -1.01700 -24.53900 1.000 16.83000 356 THR A O 1
ATOM 2271 N N . ASP A 1 311 ? 5.71100 -2.63900 -22.99100 1.000 21.66000 357 ASP A N 1
ATOM 2272 C CA . ASP A 1 311 ? 4.72600 -3.44000 -23.71200 1.000 22.55000 357 ASP A CA 1
ATOM 2273 C C . ASP A 1 311 ? 3.35100 -2.79000 -23.67300 1.000 18.52000 357 ASP A C 1
ATOM 2274 O O . ASP A 1 311 ? 2.57200 -2.95700 -24.61600 1.000 20.18000 357 ASP A O 1
ATOM 2279 N N . LEU A 1 312 ? 3.05000 -2.03200 -22.61400 1.000 14.64000 358 LEU A N 1
ATOM 2280 C CA . LEU A 1 312 ? 1.77800 -1.31900 -22.54300 1.000 18.93000 358 LEU A CA 1
ATOM 2281 C C . LEU A 1 312 ? 1.66300 -0.30400 -23.66800 1.000 19.75000 358 LEU A C 1
ATOM 2282 O O . LEU A 1 312 ? 0.65300 -0.26700 -24.38000 1.000 19.78000 358 LEU A O 1
ATOM 2287 N N . ILE A 1 313 ? 2.69600 0.52100 -23.85600 1.000 17.09000 359 ILE A N 1
ATOM 2288 C CA . ILE A 1 313 ? 2.67400 1.48600 -24.95000 1.000 18.03000 359 ILE A CA 1
ATOM 2289 C C . ILE A 1 313 ? 2.58500 0.76600 -26.29000 1.000 21.66000 359 ILE A C 1
ATOM 2290 O O . ILE A 1 313 ? 1.80500 1.15400 -27.17200 1.000 22.97000 359 ILE A O 1
ATOM 2295 N N . ARG A 1 314 ? 3.33200 -0.32800 -26.44600 1.000 21.31000 360 ARG A N 1
ATOM 2296 C CA . ARG A 1 314 ? 3.38000 -0.99100 -27.74600 1.000 25.69000 360 ARG A CA 1
ATOM 2297 C C . ARG A 1 314 ? 2.05100 -1.65100 -28.10800 1.000 23.12000 360 ARG A C 1
ATOM 2298 O O . ARG A 1 314 ? 1.76400 -1.82600 -29.29800 1.000 20.98000 360 ARG A O 1
ATOM 2306 N N . ARG A 1 315 ? 1.23000 -2.00900 -27.10800 1.000 22.68000 361 ARG A N 1
ATOM 2307 C CA . ARG A 1 315 ? -0.08200 -2.60200 -27.34900 1.000 20.77000 361 ARG A CA 1
ATOM 2308 C C . ARG A 1 315 ? -1.06900 -1.63500 -27.98600 1.000 20.21000 361 ARG A C 1
ATOM 2309 O O . ARG A 1 315 ? -2.16000 -2.06300 -28.37800 1.000 21.83000 361 ARG A O 1
ATOM 2317 N N . THR A 1 316 ? -0.73500 -0.35000 -28.06800 1.000 17.10000 362 THR A N 1
ATOM 2318 C CA . THR A 1 316 ? -1.54900 0.60900 -28.80000 1.000 20.91000 362 THR A CA 1
ATOM 2319 C C . THR A 1 316 ? -1.24200 0.63100 -30.29300 1.000 23.01000 362 THR A C 1
ATOM 2320 O O . THR A 1 316 ? -1.99500 1.24900 -31.05800 1.000 23.29000 362 THR A O 1
ATOM 2324 N N . ILE A 1 317 ? -0.16900 -0.02600 -30.72700 1.000 20.00000 363 ILE A N 1
ATOM 2325 C CA . ILE A 1 317 ? 0.27300 0.10600 -32.11100 1.000 21.56000 363 ILE A CA 1
ATOM 2326 C C . ILE A 1 317 ? -0.60600 -0.70800 -33.05300 1.000 21.86000 363 ILE A C 1
ATOM 2327 O O . ILE A 1 317 ? -1.07500 -0.19700 -34.07500 1.000 24.15000 363 ILE A O 1
ATOM 2332 N N . ALA A 1 318 ? -0.83900 -1.97700 -32.73700 1.000 22.16000 364 ALA A N 1
ATOM 2333 C CA . ALA A 1 318 ? -1.56300 -2.85500 -33.65200 1.000 22.13000 364 ALA A CA 1
ATOM 2334 C C . ALA A 1 318 ? -3.03600 -2.46700 -33.81500 1.000 23.70000 364 ALA A C 1
ATOM 2335 O O . ALA A 1 318 ? -3.57900 -2.59900 -34.91900 1.000 22.26000 364 ALA A O 1
ATOM 2337 N N . PRO A 1 319 ? -3.74000 -2.01100 -32.76900 1.000 20.96000 365 PRO A N 1
ATOM 2338 C CA . PRO A 1 319 ? -5.11000 -1.53300 -33.00900 1.000 21.77000 365 PRO A CA 1
ATOM 2339 C C . PRO A 1 319 ? -5.15200 -0.32200 -33.92700 1.000 21.65000 365 PRO A C 1
ATOM 2340 O O . PRO A 1 319 ? -6.08000 -0.20000 -34.73800 1.000 22.65000 365 PRO A O 1
ATOM 2344 N N . CYS A 1 320 ? -4.15000 0.55400 -33.84700 1.000 17.33000 366 CYS A N 1
ATOM 2345 C CA . CYS A 1 320 ? -4.09500 1.73000 -34.70700 1.000 19.23000 366 CYS A CA 1
ATOM 2346 C C . CYS A 1 320 ? -3.88900 1.33100 -36.16200 1.000 24.26000 366 CYS A C 1
ATOM 2347 O O . CYS A 1 320 ? -4.57800 1.84100 -37.05900 1.000 21.21000 366 CYS A O 1
ATOM 2350 N N . GLN A 1 321 ? -2.93400 0.42000 -36.41600 1.000 22.87000 367 GLN A N 1
ATOM 2351 C CA . GLN A 1 321 ? -2.70900 -0.06600 -37.77300 1.000 26.82000 367 GLN A CA 1
ATOM 2352 C C . GLN A 1 321 ? -3.93600 -0.79400 -38.29300 1.000 24.21000 367 GLN A C 1
ATOM 2353 O O . GLN A 1 321 ? -4.29000 -0.66400 -39.46800 1.000 26.74000 367 GLN A O 1
ATOM 2359 N N . LYS A 1 322 ? -4.59400 -1.52000 -37.42400 1.000 23.40000 368 LYS A N 1
ATOM 2360 C CA . LYS A 1 322 ? -5.82300 -2.14300 -37.77200 1.000 23.99000 368 LYS A CA 1
ATOM 2361 C C . LYS A 1 322 ? -6.92900 -1.17600 -38.10900 1.000 28.96000 368 LYS A C 1
ATOM 2362 O O . LYS A 1 322 ? -7.75900 -1.45700 -38.93800 1.000 28.87000 368 LYS A O 1
ATOM 2368 N N . ALA A 1 323 ? -6.97800 -0.06900 -37.41200 1.000 26.24000 369 ALA A N 1
ATOM 2369 C CA . ALA A 1 323 ? -8.02800 0.91200 -37.66300 1.000 25.98000 369 ALA A CA 1
ATOM 2370 C C . ALA A 1 323 ? -7.78200 1.65900 -38.96400 1.000 26.23000 369 ALA A C 1
ATOM 2371 O O . ALA A 1 323 ? -8.73400 2.01200 -39.66600 1.000 25.35000 369 ALA A O 1
ATOM 2373 N N . MET A 1 324 ? -6.52100 1.90200 -39.31000 1.000 24.92000 370 MET A N 1
ATOM 2374 C CA . MET A 1 324 ? -6.23300 2.45700 -40.62400 1.000 27.53000 370 MET A CA 1
ATOM 2375 C C . MET A 1 324 ? -6.55300 1.45200 -41.72900 1.000 28.65000 370 MET A C 1
ATOM 2376 O O . MET A 1 324 ? -7.11400 1.82500 -42.76600 1.000 29.10000 370 MET A O 1
ATOM 2381 N N . GLN A 1 325 ? -6.26400 0.17300 -41.51700 1.000 29.70000 371 GLN A N 1
ATOM 2382 C CA . GLN A 1 325 ? -6.64200 -0.81900 -42.51900 1.000 30.48000 371 GLN A CA 1
ATOM 2383 C C . GLN A 1 325 ? -8.15200 -0.90500 -42.69900 1.000 33.91000 371 GLN A C 1
ATOM 2384 O O . GLN A 1 325 ? -8.63400 -0.91400 -43.82400 1.000 33.19000 371 GLN A O 1
ATOM 2386 N N . ASP A 1 326 ? -8.90600 -0.92100 -41.60300 1.000 35.48000 372 ASP A N 1
ATOM 2387 C CA . ASP A 1 326 ? -10.36200 -0.96500 -41.73900 1.000 32.15000 372 ASP A CA 1
ATOM 2388 C C . ASP A 1 326 ? -10.93000 0.31200 -42.33900 1.000 30.08000 372 ASP A C 1
ATOM 2389 O O . ASP A 1 326 ? -12.01200 0.28100 -42.94000 1.000 29.34000 372 ASP A O 1
ATOM 2394 N N . ALA A 1 327 ? -10.25700 1.44200 -42.15000 1.000 32.09000 373 ALA A N 1
ATOM 2395 C CA . ALA A 1 327 ? -10.71600 2.69100 -42.74600 1.000 28.55000 373 ALA A CA 1
ATOM 2396 C C . ALA A 1 327 ? -10.29700 2.82700 -44.19800 1.000 33.06000 373 ALA A C 1
ATOM 2397 O O . ALA A 1 327 ? -10.62300 3.84400 -44.82400 1.000 37.04000 373 ALA A O 1
ATOM 2399 N N . GLU A 1 328 ? -9.60300 1.82400 -44.74000 1.000 34.50000 374 GLU A N 1
ATOM 2400 C CA . GLU A 1 328 ? -8.96300 1.90400 -46.05300 1.000 37.09000 374 GLU A CA 1
ATOM 2401 C C . GLU A 1 328 ? -8.21700 3.22100 -46.20800 1.000 31.34000 374 GLU A C 1
ATOM 2402 O O . GLU A 1 328 ? -8.33400 3.92300 -47.21200 1.000 33.17000 374 GLU A O 1
ATOM 2408 N N . VAL A 1 329 ? -7.42100 3.54500 -45.19800 1.000 32.05000 375 VAL A N 1
ATOM 2409 C CA . VAL A 1 329 ? -6.70700 4.81000 -45.14000 1.000 25.47000 375 VAL A CA 1
ATOM 2410 C C . VAL A 1 329 ? -5.24700 4.52100 -44.83800 1.000 29.28000 375 VAL A C 1
ATOM 2411 O O . VAL A 1 329 ? -4.90600 3.48200 -44.26400 1.000 28.35000 375 VAL A O 1
ATOM 2415 N N . SER A 1 330 ? -4.37900 5.42800 -45.26100 1.000 31.81000 376 SER A N 1
ATOM 2416 C CA . SER A 1 330 ? -2.95400 5.31000 -45.01500 1.000 32.40000 376 SER A CA 1
ATOM 2417 C C . SER A 1 330 ? -2.47700 6.50800 -44.21000 1.000 31.97000 376 SER A C 1
ATOM 2418 O O . SER A 1 330 ? -3.21000 7.47700 -44.01400 1.000 31.54000 376 SER A O 1
ATOM 2421 N N . LYS A 1 331 ? -1.21100 6.45600 -43.78800 1.000 31.39000 377 LYS A N 1
ATOM 2422 C CA . LYS A 1 331 ? -0.63900 7.56000 -43.02300 1.000 31.25000 377 LYS A CA 1
ATOM 2423 C C . LYS A 1 331 ? -0.73000 8.87900 -43.78200 1.000 34.01000 377 LYS A C 1
ATOM 2424 O O . LYS A 1 331 ? -1.01200 9.92900 -43.19100 1.000 33.52000 377 LYS A O 1
ATOM 2430 N N . SER A 1 332 ? -0.51100 8.82500 -45.08700 1.000 32.87000 378 SER A N 1
ATOM 2431 C CA . SER A 1 332 ? -0.54400 10.01600 -45.92200 1.000 35.91000 378 SER A CA 1
ATOM 2432 C C . SER A 1 332 ? -1.92800 10.67000 -45.92900 1.000 32.16000 378 SER A C 1
ATOM 2433 O O . SER A 1 332 ? -2.04300 11.89000 -45.95800 1.000 30.33000 378 SER A O 1
ATOM 2436 N N . ASP A 1 333 ? -2.96800 9.84700 -45.92900 1.000 29.05000 379 ASP A N 1
ATOM 2437 C CA . ASP A 1 333 ? -4.32900 10.35300 -46.01000 1.000 32.08000 379 ASP A CA 1
ATOM 2438 C C . ASP A 1 333 ? -4.81000 11.00900 -44.72000 1.000 34.02000 379 ASP A C 1
ATOM 2439 O O . ASP A 1 333 ? -5.84500 11.68500 -44.73100 1.000 30.76000 379 ASP A O 1
ATOM 2444 N N . ILE A 1 334 ? -4.12000 10.80500 -43.60700 1.000 30.60000 380 ILE A N 1
ATOM 2445 C CA . ILE A 1 334 ? -4.60000 11.33600 -42.33500 1.000 28.55000 380 ILE A CA 1
ATOM 2446 C C . ILE A 1 334 ? -4.15400 12.78700 -42.21500 1.000 30.04000 380 ILE A C 1
ATOM 2447 O O . ILE A 1 334 ? -2.95300 13.08500 -42.21200 1.000 30.10000 380 ILE A O 1
ATOM 2452 N N . GLY A 1 335 ? -5.12900 13.70000 -42.14500 1.000 27.34000 381 GLY A N 1
ATOM 2453 C CA . GLY A 1 335 ? -4.80000 15.11400 -42.09800 1.000 28.05000 381 GLY A CA 1
ATOM 2454 C C . GLY A 1 335 ? -4.36600 15.60100 -40.73400 1.000 26.89000 381 GLY A C 1
ATOM 2455 O O . GLY A 1 335 ? -3.57800 16.54700 -40.63600 1.000 27.35000 381 GLY A O 1
ATOM 2456 N N . GLU A 1 336 ? -4.84900 14.96400 -39.66900 1.000 26.63000 382 GLU A N 1
ATOM 2457 C CA . GLU A 1 336 ? -4.61300 15.46500 -38.32600 1.000 27.67000 382 GLU A CA 1
ATOM 2458 C C . GLU A 1 336 ? -4.80600 14.33700 -37.31700 1.000 24.91000 382 GLU A C 1
ATOM 2459 O O . GLU A 1 336 ? -5.70600 13.50400 -37.46500 1.000 24.96000 382 GLU A O 1
ATOM 2465 N N . VAL A 1 337 ? -3.95200 14.32000 -36.29900 1.000 24.62000 383 VAL A N 1
ATOM 2466 C CA . VAL A 1 337 ? -4.01100 13.35400 -35.20600 1.000 23.23000 383 VAL A CA 1
ATOM 2467 C C . VAL A 1 337 ? -4.25300 14.13600 -33.92400 1.000 24.52000 383 VAL A C 1
ATOM 2468 O O . VAL A 1 337 ? -3.46200 15.02600 -33.57900 1.000 23.15000 383 VAL A O 1
ATOM 2472 N N . ILE A 1 338 ? -5.33300 13.81100 -33.21000 1.000 22.20000 384 ILE A N 1
ATOM 2473 C CA . ILE A 1 338 ? -5.65500 14.49500 -31.96300 1.000 24.11000 384 ILE A CA 1
ATOM 2474 C C . ILE A 1 338 ? -5.46300 13.53300 -30.79500 1.000 20.80000 384 ILE A C 1
ATOM 2475 O O . ILE A 1 338 ? -5.79800 12.34400 -30.88600 1.000 21.23000 384 ILE A O 1
ATOM 2480 N N . LEU A 1 339 ? -4.89300 14.05300 -29.70700 1.000 20.77000 385 LEU A N 1
ATOM 2481 C CA . LEU A 1 339 ? -4.60200 13.28400 -28.50200 1.000 22.73000 385 LEU A CA 1
ATOM 2482 C C . LEU A 1 339 ? -5.70900 13.50700 -27.47900 1.000 23.42000 385 LEU A C 1
ATOM 2483 O O . LEU A 1 339 ? -6.08700 14.64900 -27.20600 1.000 23.92000 385 LEU A O 1
ATOM 2488 N N . VAL A 1 340 ? -6.20900 12.41800 -26.90600 1.000 19.55000 386 VAL A N 1
ATOM 2489 C CA . VAL A 1 340 ? -7.24900 12.46000 -25.88400 1.000 20.42000 386 VAL A CA 1
ATOM 2490 C C . VAL A 1 340 ? -6.78400 11.55700 -24.75600 1.000 17.32000 386 VAL A C 1
ATOM 2491 O O . VAL A 1 340 ? -6.11600 10.54800 -24.99400 1.000 15.88000 386 VAL A O 1
ATOM 2495 N N . GLY A 1 341 ? -7.14100 11.92500 -23.53400 1.000 19.83000 387 GLY A N 1
ATOM 2496 C CA . GLY A 1 341 ? -6.78400 11.15600 -22.36600 1.000 14.70000 387 GLY A CA 1
ATOM 2497 C C . GLY A 1 341 ? -5.48500 11.62500 -21.75000 1.000 23.31000 387 GLY A C 1
ATOM 2498 O O . GLY A 1 341 ? -4.55600 12.01700 -22.45100 1.000 21.83000 387 GLY A O 1
ATOM 2499 N N . GLY A 1 342 ? -5.42200 11.55900 -20.42600 1.000 22.49000 388 GLY A N 1
ATOM 2500 C CA . GLY A 1 342 ? -4.28600 12.05000 -19.67500 1.000 24.20000 388 GLY A CA 1
ATOM 2501 C C . GLY A 1 342 ? -3.00100 11.33100 -20.02400 1.000 21.73000 388 GLY A C 1
ATOM 2502 O O . GLY A 1 342 ? -1.94000 11.93500 -20.06500 1.000 23.88000 388 GLY A O 1
ATOM 2503 N N . MET A 1 343 ? -3.11000 10.04500 -20.31800 1.000 18.09000 389 MET A N 1
ATOM 2504 C CA . MET A 1 343 ? -1.94200 9.21400 -20.55700 1.000 19.78000 389 MET A CA 1
ATOM 2505 C C . MET A 1 343 ? -1.14100 9.68400 -21.77200 1.000 22.50000 389 MET A C 1
ATOM 2506 O O . MET A 1 343 ? 0.05100 9.42300 -21.85500 1.000 19.91000 389 MET A O 1
ATOM 2511 N N . THR A 1 344 ? -1.79700 10.34400 -22.72600 1.000 17.44000 390 THR A N 1
ATOM 2512 C CA . THR A 1 344 ? -1.07500 10.87500 -23.87600 1.000 18.28000 390 THR A CA 1
ATOM 2513 C C . THR A 1 344 ? -0.18500 12.05800 -23.51100 1.000 23.11000 390 THR A C 1
ATOM 2514 O O . THR A 1 344 ? 0.48200 12.59400 -24.40100 1.000 21.76000 390 THR A O 1
ATOM 2518 N N . ARG A 1 345 ? -0.12300 12.41900 -22.23600 1.000 21.87000 391 ARG A N 1
ATOM 2519 C CA . ARG A 1 345 ? 0.82000 13.43000 -21.78700 1.000 24.41000 391 ARG A CA 1
ATOM 2520 C C . ARG A 1 345 ? 2.22900 12.84800 -21.67800 1.000 21.74000 391 ARG A C 1
ATOM 2521 O O . ARG A 1 345 ? 3.19600 13.58500 -21.56400 1.000 24.43000 391 ARG A O 1
ATOM 2529 N N . MET A 1 346 ? 2.33400 11.52300 -21.71400 1.000 20.75000 392 MET A N 1
ATOM 2530 C CA . MET A 1 346 ? 3.62200 10.86000 -21.59100 1.000 18.31000 392 MET A CA 1
ATOM 2531 C C . MET A 1 346 ? 4.41300 11.01700 -22.88600 1.000 22.92000 392 MET A C 1
ATOM 2532 O O . MET A 1 346 ? 3.90100 10.68400 -23.95800 1.000 21.23000 392 MET A O 1
ATOM 2537 N N . PRO A 1 347 ? 5.64400 11.53900 -22.83600 1.000 24.02000 393 PRO A N 1
ATOM 2538 C CA . PRO A 1 347 ? 6.39400 11.75400 -24.09000 1.000 19.96000 393 PRO A CA 1
ATOM 2539 C C . PRO A 1 347 ? 6.51000 10.51100 -24.96000 1.000 22.64000 393 PRO A C 1
ATOM 2540 O O . PRO A 1 347 ? 6.25100 10.58800 -26.16600 1.000 21.70000 393 PRO A O 1
ATOM 2544 N N . LYS A 1 348 ? 6.87700 9.35800 -24.38900 1.000 21.56000 394 LYS A N 1
ATOM 2545 C CA . LYS A 1 348 ? 6.99000 8.14900 -25.20700 1.000 22.46000 394 LYS A CA 1
ATOM 2546 C C . LYS A 1 348 ? 5.67900 7.80600 -25.90600 1.000 22.43000 394 LYS A C 1
ATOM 2547 O O . LYS A 1 348 ? 5.70100 7.32500 -27.04700 1.000 19.50000 394 LYS A O 1
ATOM 2553 N N . VAL A 1 349 ? 4.53100 8.05700 -25.25700 1.000 19.73000 395 VAL A N 1
ATOM 2554 C CA . VAL A 1 349 ? 3.25000 7.84200 -25.92600 1.000 18.31000 395 VAL A CA 1
ATOM 2555 C C . VAL A 1 349 ? 3.12900 8.77600 -27.12500 1.000 22.42000 395 VAL A C 1
ATOM 2556 O O . VAL A 1 349 ? 2.76500 8.35400 -28.23100 1.000 20.54000 395 VAL A O 1
ATOM 2560 N N . GLN A 1 350 ? 3.46200 10.05600 -26.93000 1.000 18.38000 396 GLN A N 1
ATOM 2561 C CA . GLN A 1 350 ? 3.40100 11.01200 -28.03200 1.000 25.18000 396 GLN A CA 1
ATOM 2562 C C . GLN A 1 350 ? 4.33700 10.62200 -29.17500 1.000 25.77000 396 GLN A C 1
ATOM 2563 O O . GLN A 1 350 ? 3.97500 10.75600 -30.35100 1.000 22.47000 396 GLN A O 1
ATOM 2569 N N . GLN A 1 351 ? 5.53800 10.12500 -28.86400 1.000 19.64000 397 GLN A N 1
ATOM 2570 C CA . GLN A 1 351 ? 6.43200 9.71100 -29.94800 1.000 20.62000 397 GLN A CA 1
ATOM 2571 C C . GLN A 1 351 ? 5.91000 8.46000 -30.64400 1.000 23.51000 397 GLN A C 1
ATOM 2572 O O . GLN A 1 351 ? 6.03800 8.32600 -31.86800 1.000 25.21000 397 GLN A O 1
ATOM 2578 N N . THR A 1 352 ? 5.29500 7.54200 -29.89000 1.000 20.51000 398 THR A N 1
ATOM 2579 C CA . THR A 1 352 ? 4.63500 6.39100 -30.51000 1.000 25.13000 398 THR A CA 1
ATOM 2580 C C . THR A 1 352 ? 3.52400 6.82200 -31.47200 1.000 28.22000 398 THR A C 1
ATOM 2581 O O . THR A 1 352 ? 3.37500 6.24900 -32.55900 1.000 23.86000 398 THR A O 1
ATOM 2585 N N . VAL A 1 353 ? 2.73200 7.82700 -31.08300 1.000 22.99000 399 VAL A N 1
ATOM 2586 C CA . VAL A 1 353 ? 1.70800 8.37600 -31.97100 1.000 24.10000 399 VAL A CA 1
ATOM 2587 C C . VAL A 1 353 ? 2.34800 8.98400 -33.21500 1.000 24.97000 399 VAL A C 1
ATOM 2588 O O . VAL A 1 353 ? 1.87700 8.78400 -34.34400 1.000 23.52000 399 VAL A O 1
ATOM 2592 N N . GLN A 1 354 ? 3.41200 9.76300 -33.02200 1.000 29.01000 400 GLN A N 1
ATOM 2593 C CA . GLN A 1 354 ? 4.11200 10.35400 -34.15800 1.000 28.07000 400 GLN A CA 1
ATOM 2594 C C . GLN A 1 354 ? 4.56500 9.28700 -35.14000 1.000 28.39000 400 GLN A C 1
ATOM 2595 O O . GLN A 1 354 ? 4.37200 9.41900 -36.35500 1.000 29.95000 400 GLN A O 1
ATOM 2601 N N . ASP A 1 355 ? 5.17400 8.21400 -34.62500 1.000 28.93000 401 ASP A N 1
ATOM 2602 C CA . ASP A 1 355 ? 5.66200 7.15500 -35.50000 1.000 29.01000 401 ASP A CA 1
ATOM 2603 C C . ASP A 1 355 ? 4.51600 6.51800 -36.26500 1.000 30.22000 401 ASP A C 1
ATOM 2604 O O . ASP A 1 355 ? 4.63800 6.24200 -37.46300 1.000 28.13000 401 ASP A O 1
ATOM 2609 N N . LEU A 1 356 ? 3.38400 6.29600 -35.58900 1.000 26.53000 402 LEU A N 1
ATOM 2610 C CA . LEU A 1 356 ? 2.28100 5.57100 -36.20600 1.000 26.53000 402 LEU A CA 1
ATOM 2611 C C . LEU A 1 356 ? 1.73100 6.31300 -37.41400 1.000 27.97000 402 LEU A C 1
ATOM 2612 O O . LEU A 1 356 ? 1.53300 5.71900 -38.47900 1.000 30.62000 402 LEU A O 1
ATOM 2617 N N . PHE A 1 357 ? 1.47100 7.60800 -37.26400 1.000 26.90000 403 PHE A N 1
ATOM 2618 C CA . PHE A 1 357 ? 0.71400 8.36400 -38.25300 1.000 29.66000 403 PHE A CA 1
ATOM 2619 C C . PHE A 1 357 ? 1.58100 9.32800 -39.05700 1.000 31.49000 403 PHE A C 1
ATOM 2620 O O . PHE A 1 357 ? 1.04100 10.13800 -39.81800 1.000 32.88000 403 PHE A O 1
ATOM 2628 N N . GLY A 1 358 ? 2.90200 9.27200 -38.89200 1.000 30.14000 404 GLY A N 1
ATOM 2629 C CA . GLY A 1 358 ? 3.81200 10.09200 -39.67800 1.000 29.52000 404 GLY A CA 1
ATOM 2630 C C . GLY A 1 358 ? 3.59500 11.58000 -39.54100 1.000 34.16000 404 GLY A C 1
ATOM 2631 O O . GLY A 1 358 ? 3.80800 12.32000 -40.50600 1.000 32.74000 404 GLY A O 1
ATOM 2632 N N . ARG A 1 359 ? 3.19900 12.04400 -38.35800 1.000 34.00000 405 ARG A N 1
ATOM 2633 C CA . ARG A 1 359 ? 2.79900 13.42900 -38.15700 1.000 30.58000 405 ARG A CA 1
ATOM 2634 C C . ARG A 1 359 ? 2.90000 13.74800 -36.67300 1.000 29.54000 405 ARG A C 1
ATOM 2635 O O . ARG A 1 359 ? 2.65700 12.88400 -35.83000 1.000 33.27000 405 ARG A O 1
ATOM 2643 N N . ALA A 1 360 ? 3.25400 14.98800 -36.36200 1.000 28.54000 406 ALA A N 1
ATOM 2644 C CA . ALA A 1 360 ? 3.21100 15.43900 -34.97800 1.000 32.20000 406 ALA A CA 1
ATOM 2645 C C . ALA A 1 360 ? 1.75600 15.52600 -34.53300 1.000 30.82000 406 ALA A C 1
ATOM 2646 O O . ALA A 1 360 ? 0.96600 16.22100 -35.18500 1.000 28.43000 406 ALA A O 1
ATOM 2648 N N . PRO A 1 361 ? 1.35200 14.83200 -33.46200 1.000 28.72000 407 PRO A N 1
ATOM 2649 C CA . PRO A 1 361 ? -0.02900 14.96100 -32.97600 1.000 33.52000 407 PRO A CA 1
ATOM 2650 C C . PRO A 1 361 ? -0.34500 16.38400 -32.55300 1.000 28.09000 407 PRO A C 1
ATOM 2651 O O . PRO A 1 361 ? 0.53600 17.14600 -32.15200 1.000 29.46000 407 PRO A O 1
ATOM 2655 N N . SER A 1 362 ? -1.62400 16.74100 -32.64800 1.000 31.84000 408 SER A N 1
ATOM 2656 C CA . SER A 1 362 ? -2.07800 18.01500 -32.11400 1.000 27.14000 408 SER A CA 1
ATOM 2657 C C . SER A 1 362 ? -2.23600 17.90500 -30.60100 1.000 32.53000 408 SER A C 1
ATOM 2658 O O . SER A 1 362 ? -2.80700 16.93500 -30.08600 1.000 32.68000 408 SER A O 1
ATOM 2661 N N . LYS A 1 363 ? -1.78400 18.91900 -29.90600 1.000 28.41000 409 LYS A N 1
ATOM 2662 C CA . LYS A 1 363 ? -1.86600 18.94200 -28.46800 1.000 34.28000 409 LYS A CA 1
ATOM 2663 C C . LYS A 1 363 ? -2.60000 20.19000 -28.00900 1.000 31.99000 409 LYS A C 1
ATOM 2664 O O . LYS A 1 363 ? -2.62800 20.48500 -26.83900 1.000 32.16000 409 LYS A O 1
ATOM 2670 N N . ALA A 1 364 ? -3.21900 20.88900 -28.94900 1.000 31.18000 410 ALA A N 1
ATOM 2671 C CA . ALA A 1 364 ? -3.66200 22.26400 -28.76300 1.000 30.37000 410 ALA A CA 1
ATOM 2672 C C . ALA A 1 364 ? -4.69000 22.39700 -27.64600 1.000 33.25000 410 ALA A C 1
ATOM 2673 O O . ALA A 1 364 ? -4.88300 23.47300 -27.09800 1.000 40.56000 410 ALA A O 1
ATOM 2675 N N . VAL A 1 365 ? -5.37200 21.30500 -27.34800 1.000 27.56000 411 VAL A N 1
ATOM 2676 C CA . VAL A 1 365 ? -6.44700 21.30000 -26.39300 1.000 24.64000 411 VAL A CA 1
ATOM 2677 C C . VAL A 1 365 ? -6.10200 20.30300 -25.32900 1.000 23.55000 411 VAL A C 1
ATOM 2678 O O . VAL A 1 365 ? -5.72100 19.19900 -25.60700 1.000 22.61000 411 VAL A O 1
ATOM 2682 N N . ASN A 1 366 ? -6.23500 20.71900 -24.09800 1.000 27.21000 412 ASN A N 1
ATOM 2683 C CA . ASN A 1 366 ? -5.99400 19.83600 -22.96400 1.000 25.21000 412 ASN A CA 1
ATOM 2684 C C . ASN A 1 366 ? -6.66000 18.48900 -23.24500 1.000 25.31000 412 ASN A C 1
ATOM 2685 O O . ASN A 1 366 ? -7.88200 18.42700 -23.44500 1.000 24.71000 412 ASN A O 1
ATOM 2690 N N . PRO A 1 367 ? -5.88700 17.39600 -23.28900 1.000 28.61000 413 PRO A N 1
ATOM 2691 C CA . PRO A 1 367 ? -6.45600 16.10200 -23.69600 1.000 20.99000 413 PRO A CA 1
ATOM 2692 C C . PRO A 1 367 ? -7.32300 15.45500 -22.62800 1.000 23.87000 413 PRO A C 1
ATOM 2693 O O . PRO A 1 367 ? -8.14800 14.59300 -22.96200 1.000 21.75000 413 PRO A O 1
ATOM 2697 N N . ASP A 1 368 ? -7.14000 15.85500 -21.38200 1.000 21.63000 414 ASP A N 1
ATOM 2698 C CA . ASP A 1 368 ? -8.02500 15.45900 -20.29900 1.000 24.63000 414 ASP A CA 1
ATOM 2699 C C . ASP A 1 368 ? -9.43800 16.01200 -20.49100 1.000 19.58000 414 ASP A C 1
ATOM 2700 O O . ASP A 1 368 ? -10.40900 15.40800 -20.06400 1.000 21.29000 414 ASP A O 1
ATOM 2705 N N . GLU A 1 369 ? -9.51800 17.19400 -21.08900 1.000 19.45000 415 GLU A N 1
ATOM 2706 C CA . GLU A 1 369 ? -10.71800 18.01900 -21.08700 1.000 22.86000 415 GLU A CA 1
ATOM 2707 C C . GLU A 1 369 ? -11.37800 18.16500 -22.45400 1.000 18.55000 415 GLU A C 1
ATOM 2708 O O . GLU A 1 369 ? -12.48600 18.70500 -22.52200 1.000 17.92000 415 GLU A O 1
ATOM 2714 N N . ALA A 1 370 ? -10.73400 17.70300 -23.53000 1.000 17.33000 416 ALA A N 1
ATOM 2715 C CA . ALA A 1 370 ? -11.24200 17.93100 -24.87700 1.000 14.75000 416 ALA A CA 1
ATOM 2716 C C . ALA A 1 370 ? -12.63900 17.35600 -25.06700 1.000 17.11000 416 ALA A C 1
ATOM 2717 O O . ALA A 1 370 ? -13.47400 17.97500 -25.72400 1.000 12.74000 416 ALA A O 1
ATOM 2719 N N . VAL A 1 371 ? -12.91200 16.16600 -24.52700 1.000 18.45000 417 VAL A N 1
ATOM 2720 C CA . VAL A 1 371 ? -14.20800 15.54400 -24.78700 1.000 16.25000 417 VAL A CA 1
ATOM 2721 C C . VAL A 1 371 ? -15.31800 16.29300 -24.05500 1.000 17.49000 417 VAL A C 1
ATOM 2722 O O . VAL A 1 371 ? -16.39200 16.54900 -24.61300 1.000 13.76000 417 VAL A O 1
ATOM 2726 N N . ALA A 1 372 ? -15.06900 16.68100 -22.80600 1.000 16.53000 418 ALA A N 1
ATOM 2727 C CA . ALA A 1 372 ? -16.04500 17.48200 -22.07500 1.000 17.83000 418 ALA A CA 1
ATOM 2728 C C . ALA A 1 372 ? -16.29400 18.80900 -22.77400 1.000 17.02000 418 ALA A C 1
ATOM 2729 O O . ALA A 1 372 ? -17.43700 19.27400 -22.86100 1.000 15.44000 418 ALA A O 1
ATOM 2731 N N . ILE A 1 373 ? -15.22500 19.43900 -23.26000 1.000 16.48000 419 ILE A N 1
ATOM 2732 C CA . ILE A 1 373 ? -15.34400 20.69500 -23.99200 1.000 14.96000 419 ILE A CA 1
ATOM 2733 C C . ILE A 1 373 ? -16.22800 20.51100 -25.22300 1.000 16.26000 419 ILE A C 1
ATOM 2734 O O . ILE A 1 373 ? -17.10200 21.33800 -25.50400 1.000 14.67000 419 ILE A O 1
ATOM 2739 N N . GLY A 1 374 ? -16.00500 19.42800 -25.98200 1.000 14.77000 420 GLY A N 1
ATOM 2740 C CA . GLY A 1 374 ? -16.84000 19.17100 -27.15400 1.000 15.54000 420 GLY A CA 1
ATOM 2741 C C . GLY A 1 374 ? -18.28900 18.91500 -26.78400 1.000 18.67000 420 GLY A C 1
ATOM 2742 O O . GLY A 1 374 ? -19.20900 19.39600 -27.45100 1.000 17.54000 420 GLY A O 1
ATOM 2743 N N . ALA A 1 375 ? -18.50600 18.16300 -25.70500 1.000 18.60000 421 ALA A N 1
ATOM 2744 C CA . ALA A 1 375 ? -19.83900 18.00700 -25.14000 1.000 19.42000 421 ALA A CA 1
ATOM 2745 C C . ALA A 1 375 ? -20.49400 19.35700 -24.85600 1.000 16.32000 421 ALA A C 1
ATOM 2746 O O . ALA A 1 375 ? -21.68900 19.54700 -25.12800 1.000 18.78000 421 ALA A O 1
ATOM 2748 N N . ALA A 1 376 ? -19.73600 20.30600 -24.29900 1.000 18.46000 422 ALA A N 1
ATOM 2749 C CA . ALA A 1 376 ? -20.32000 21.60200 -23.95000 1.000 17.85000 422 ALA A CA 1
ATOM 2750 C C . ALA A 1 376 ? -20.63100 22.41100 -25.19600 1.000 20.32000 422 ALA A C 1
ATOM 2751 O O . ALA A 1 376 ? -21.63200 23.13500 -25.23900 1.000 17.91000 422 ALA A O 1
ATOM 2753 N N . ILE A 1 377 ? -19.76300 22.31300 -26.20900 1.000 16.65000 423 ILE A N 1
ATOM 2754 C CA . ILE A 1 377 ? -20.01400 22.97600 -27.48600 1.000 18.48000 423 ILE A CA 1
ATOM 2755 C C . ILE A 1 377 ? -21.29400 22.44500 -28.11600 1.000 19.54000 423 ILE A C 1
ATOM 2756 O O . ILE A 1 377 ? -22.15900 23.21600 -28.55600 1.000 19.85000 423 ILE A O 1
ATOM 2761 N N . GLN A 1 378 ? -21.42800 21.11900 -28.18500 1.000 18.34000 424 GLN A N 1
ATOM 2762 C CA . GLN A 1 378 ? -22.67900 20.54000 -28.64700 1.000 21.87000 424 GLN A CA 1
ATOM 2763 C C . GLN A 1 378 ? -23.84600 21.05100 -27.81800 1.000 21.74000 424 GLN A C 1
ATOM 2764 O O . GLN A 1 378 ? -24.91800 21.34800 -28.35500 1.000 21.71000 424 GLN A O 1
ATOM 2770 N N . GLY A 1 379 ? -23.65200 21.16400 -26.50300 1.000 19.68000 425 GLY A N 1
ATOM 2771 C CA . GLY A 1 379 ? -24.71600 21.66200 -25.65100 1.000 17.04000 425 GLY A CA 1
ATOM 2772 C C . GLY A 1 379 ? -25.10500 23.08500 -25.99200 1.000 19.51000 425 GLY A C 1
ATOM 2773 O O . GLY A 1 379 ? -26.28800 23.41900 -26.04200 1.000 22.06000 425 GLY A O 1
ATOM 2774 N N . GLY A 1 380 ? -24.11500 23.94100 -26.23500 1.000 19.83000 426 GLY A N 1
ATOM 2775 C CA . GLY A 1 380 ? -24.42300 25.30200 -26.63900 1.000 21.77000 426 GLY A CA 1
ATOM 2776 C C . GLY A 1 380 ? -25.18800 25.36400 -27.95000 1.000 24.90000 426 GLY A C 1
ATOM 2777 O O . GLY A 1 380 ? -26.09900 26.17500 -28.10800 1.000 24.65000 426 GLY A O 1
ATOM 2778 N N . VAL A 1 381 ? -24.82500 24.50800 -28.90500 1.000 22.09000 427 VAL A N 1
ATOM 2779 C CA . VAL A 1 381 ? -25.59300 24.39100 -30.14400 1.000 28.67000 427 VAL A CA 1
ATOM 2780 C C . VAL A 1 381 ? -27.05300 24.08600 -29.83800 1.000 28.00000 427 VAL A C 1
ATOM 2781 O O . VAL A 1 381 ? -27.95400 24.79400 -30.29700 1.000 27.74000 427 VAL A O 1
ATOM 2785 N N . LEU A 1 382 ? -27.30800 23.04000 -29.04100 1.000 25.52000 428 LEU A N 1
ATOM 2786 C CA . LEU A 1 382 ? -28.68500 22.68800 -28.70200 1.000 29.18000 428 LEU A CA 1
ATOM 2787 C C . LEU A 1 382 ? -29.41900 23.83200 -28.01000 1.000 29.95000 428 LEU A C 1
ATOM 2788 O O . LEU A 1 382 ? -30.62500 24.02500 -28.22800 1.000 37.77000 428 LEU A O 1
ATOM 2793 N N . ALA A 1 383 ? -28.72000 24.59700 -27.17400 1.000 26.20000 429 ALA A N 1
ATOM 2794 C CA . ALA A 1 383 ? -29.32400 25.76600 -26.54900 1.000 31.10000 429 ALA A CA 1
ATOM 2795 C C . ALA A 1 383 ? -29.59800 26.88800 -27.54600 1.000 30.75000 429 ALA A C 1
ATOM 2796 O O . ALA A 1 383 ? -30.20000 27.89300 -27.16300 1.000 33.19000 429 ALA A O 1
ATOM 2798 N N . GLY A 1 384 ? -29.17900 26.74400 -28.80400 1.000 34.93000 430 GLY A N 1
ATOM 2799 C CA . GLY A 1 384 ? -29.38200 27.77100 -29.81200 1.000 34.26000 430 GLY A CA 1
ATOM 2800 C C . GLY A 1 384 ? -28.33900 28.86700 -29.83900 1.000 38.46000 430 GLY A C 1
ATOM 2801 O O . GLY A 1 384 ? -28.51800 29.85300 -30.56500 1.000 36.96000 430 GLY A O 1
ATOM 2802 N N . ASP A 1 385 ? -27.24000 28.71100 -29.10400 1.000 34.92000 431 ASP A N 1
ATOM 2803 C CA . ASP A 1 385 ? -26.34200 29.81800 -28.80100 1.000 30.47000 431 ASP A CA 1
ATOM 2804 C C . ASP A 1 385 ? -24.94600 29.63500 -29.39900 1.000 33.66000 431 ASP A C 1
ATOM 2805 O O . ASP A 1 385 ? -24.79000 29.39900 -30.60300 1.000 27.20000 431 ASP A O 1
#

Secondary structure (DSSP, 8-state):
---EEEEE--SSEEEEEEEETTEEEEPP-TTS-SSEE-EEEE-TT--EEESHHHHTTTTTSGGGEEE-GGGTTT-BTTSHHHHHHHHH--SEEEE-TTSBEEEEETTEEE-HHHHHHHHHHHHHHHHHHHHSS---EEEEEE-TT--HHHHHHHHHHHHHTT-EEEEEEEHHHHHHHHTTGGG-SEEEEEEEEE-SS-EEEEEEEEETTEEEEEEEEEETT-SHHHHHHHHHHHHHHHHHHHT----TT-HHHHHHHHHHHHHHHHHTTT-SEEEEEEEEEEE---EEEEEEEEEHHHHHHHTHHHHHTTHHHHHHHHHHTT--TTT--EEEEESGGGGSHHHHHHHHHHHTSPPB-SS-TTTHHHHHHHHHHHHHTT-

B-factor: mean 25.05, std 7.71, range [10.53, 68.45]

GO terms:
  GO:0031625 ubiquitin protein ligase binding (F, IPI)
  GO:0005739 mitochondrion (C, IDA)
  GO:0016887 ATP hydrolysis activity (F, IDA)
  GO:0016887 ATP hydrolysis activity (F, EXP)
  GO:0045646 regulation of erythrocyte differentiation (P, IMP)
  GO:0045647 negative regulation of erythrocyte differentiation (P, IMP)
  GO:0016226 iron-sulfur cluster assembly (P, IMP)
  GO:0030218 erythrocyte differentiation (P, IMP)
  GO:0005515 protein binding (F, IPI)
  GO:0005737 cytoplasm (C, TAS)
  GO:0005739 mitochondrion (C, TAS)
  GO:0005759 mitochondrial matrix (C, IDA)
  GO:0005739 mitochondrion (C, HTP)
  GO:0005759 mitochondrial matrix (C, TAS)
  GO:0042645 mitochondrial nucleoid (C, IDA)
  GO:0005737 cytoplasm (C, EXP)
  GO:0043066 negative regulation of apoptotic process (P, TAS)
  GO:0007007 inner mitochondrial membrane organization (P, IC)
  GO:0070062 extracellular exosome (C, HDA)
  GO:0005925 focal adhesion (C, HDA)

Solvent-accessible surface area: 16283 Å² total; per-residue (Å²): 208,32,40,5,0,0,0,21,15,9,17,37,50,1,2,1,0,1,56,99,72,107,64,25,27,19,13,103,20,103,109,41,44,111,37,9,10,10,12,0,0,16,40,105,125,48,50,104,48,11,2,66,59,0,60,136,28,14,19,61,28,42,100,22,2,0,60,3,12,29,11,0,6,22,39,125,42,94,39,109,24,0,75,108,0,62,89,86,12,78,7,46,14,33,131,8,132,96,12,42,1,72,0,50,6,99,67,41,86,36,17,8,9,71,1,6,2,35,3,0,65,71,4,32,78,9,0,42,112,95,29,67,102,96,2,52,12,0,0,0,1,1,5,22,88,10,84,105,61,5,55,87,20,4,67,69,0,0,117,87,8,50,2,80,16,72,113,20,20,32,14,10,18,0,0,0,17,17,31,51,14,54,176,18,133,98,70,20,0,0,3,0,19,0,17,21,1,15,0,22,0,6,0,0,37,0,90,177,29,101,48,102,50,74,9,57,51,25,32,33,19,0,0,2,57,42,0,12,71,9,0,15,147,64,0,13,61,63,4,107,187,89,44,59,28,62,1,81,100,49,67,147,3,23,14,84,0,96,62,13,0,56,140,4,13,73,71,4,30,105,51,100,79,4,94,5,82,18,64,150,10,20,99,49,143,26,68,69,93,2,101,37,66,6,44,53,74,94,1,30,50,47,0,63,102,23,5,140,93,0,31,64,19,0,98,102,0,17,64,73,2,159,20,53,99,100,74,0,25,33,0,0,2,8,9,26,13,1,106,6,43,85,0,44,87,12,0,66,88,15,1,55,95,61,8,26,105,92,23,55,16,46,8,0,5,0,30,0,0,0,49,23,0,8,92,59,38,70,117

Radius of gyration: 20.95 Å; Cα contacts (8 Å, |Δi|>4): 827; chains: 1; bounding box: 50×46×60 Å